Protein AF-A0AAV9IXB5-F1 (afdb_monomer)

Nearest PDB structures (foldseek):
  4wnd-assembly1_A  TM=3.188E-01  e=9.636E-02  Homo sapiens
  6hc2-assembly4_S  TM=3.097E-01  e=1.139E-01  Homo sapiens
  7t7t-assembly2_B  TM=2.785E-01  e=1.405E-01  Citrus unshiu
  4wne-assembly1_A  TM=3.705E-01  e=4.931E-01  Homo sapiens

Secondary structure (DSSP, 8-state):
-PPPPGGGGHHHHHT---HHHHHHHHHHHHHHHHHHHHHHHHTT---TT--HHHHHHHHHHH-TTS-HHHHHHHHHHHHHHHHHHS------SS-------S-TT-----SS-HHHHHHHHHHHHHHHTSTTGGGGHHHHHHHHHHHHHHHHHTT-HHHHHHHHHHHHHHHTTTTTTHHHHHHHHHTTS--PPP---------------GGGS--HHHHHHTT-HHHHHHHHHHHHHHHHHHS-TTTS-TTHHHHHHHHHHHHHHHHHHHHHHHHHHHHHHHHHTTSS---HHHHHHHHHHHHHHHHH-HHHHHHHHHHHHHHHHHHHTT-HHHHHHHHHHHHHHHHHHHHHHHHHHHHHHHHHHHHHHHHHHHHHTTS-TTTTTS--PPPPTHHHHHHHHHHHHHHHH--HHHHHHHHHHHHHHHHHSPSSHHHHHHHHHHHH-HHHHHHHHHHHHS-GGGTHHHHHHHHHHTTPPP-PPPTT----GGG--HHHHIIIIIS-GGGTTHHHHHHHHHHHHHHHHHH-SEEEHHHHHHHH--------SS-----S--------HHHHHHHHHHTT-S-PPP--S--SSTTS---S------SEEETTTTEEEPPPPPTTTHHHHHHHHHTTS-------------TTHHHHHHHHGGG----GGG-THHHHHHHHHHHHHHHHHH-HHHHHHHHHHHTS--

Solvent-accessible surface area (backbone atoms only — not comparable to full-atom values): 41555 Å² total; per-residue (Å²): 132,84,77,82,61,74,72,80,49,47,69,67,49,57,66,44,83,51,57,64,64,31,32,52,52,51,52,50,53,47,51,54,48,48,56,48,49,30,55,30,44,75,67,72,68,56,63,60,88,72,44,73,63,30,55,54,54,42,46,42,64,68,36,88,72,43,56,66,74,32,28,64,58,41,47,48,52,52,52,48,57,56,46,64,39,39,68,69,75,73,79,55,94,72,70,71,80,73,75,87,82,79,75,93,78,73,78,76,86,51,52,42,55,70,69,46,54,42,41,31,50,51,53,35,49,68,65,43,64,48,99,52,31,83,74,44,46,72,49,51,37,55,50,32,51,50,46,20,49,57,31,42,76,70,70,39,15,60,62,16,21,56,43,39,48,60,37,60,68,54,44,77,77,46,80,86,50,54,75,62,51,57,60,56,60,69,72,69,74,72,89,74,82,90,76,87,88,83,84,89,81,84,85,82,83,82,80,76,61,73,80,74,77,56,69,61,68,69,58,53,62,73,63,38,64,39,58,50,23,44,47,34,18,46,25,30,54,48,30,48,73,70,46,60,69,88,74,54,70,98,46,45,66,57,52,21,49,48,29,42,51,54,18,52,50,47,53,53,50,53,53,51,50,52,54,46,51,53,50,50,45,63,65,56,66,80,65,84,81,94,56,75,65,59,58,53,46,51,51,48,50,52,47,47,59,65,67,58,53,48,66,60,54,48,52,32,51,48,36,40,48,52,13,50,45,26,44,76,70,67,38,12,59,58,11,17,52,25,23,48,50,28,46,52,50,52,51,53,51,44,51,52,47,54,54,48,50,52,54,48,49,52,52,48,53,52,51,51,50,50,50,50,53,56,48,60,75,69,56,57,88,84,63,75,81,74,75,90,72,77,84,65,73,63,60,59,54,50,55,52,50,50,53,54,50,53,61,65,70,50,53,68,68,57,52,52,50,35,50,50,51,19,51,52,23,43,61,42,15,67,53,30,69,69,39,53,50,53,50,51,54,52,73,67,30,64,69,52,53,49,50,52,54,57,22,68,82,44,66,77,82,55,48,51,63,56,54,50,50,46,45,67,66,68,72,52,86,72,70,59,76,69,93,80,68,86,64,65,88,88,69,62,52,64,64,59,54,43,50,73,73,68,42,54,81,86,56,48,63,67,54,41,55,51,16,50,31,42,41,33,50,55,48,44,40,65,76,35,48,58,47,40,52,75,56,44,38,67,64,34,48,58,69,76,83,72,90,66,85,82,70,89,84,75,96,72,85,85,78,67,75,76,79,46,59,64,59,54,50,51,51,32,43,75,69,55,38,41,76,45,64,77,78,81,73,86,86,87,77,85,85,79,74,96,68,95,75,82,84,76,71,45,47,46,75,42,80,91,75,42,28,40,40,34,47,69,59,59,60,67,66,68,55,61,58,55,53,56,57,59,71,72,52,85,94,82,85,88,89,83,81,91,77,84,89,65,82,72,62,61,62,61,57,59,66,66,64,79,76,62,90,69,66,76,86,50,63,56,60,65,53,52,53,51,50,52,49,52,51,51,54,48,47,47,73,77,40,49,63,65,53,52,59,45,44,74,72,61,79,71,76,131

Sequence (702 aa):
MTPPGPESKFPAIDAIRDPQRRCETYLELFRTHLARTVSECQRGEADARHPPLGRIIVHVCTSDTVPLVVSRRAVPVFVYELLRLCPARPLRLFQRGTPEGGVAGATTDCAIPEEHLRAVAEYVLEVVQGPRALSFNEALAVLRSRIAQIYAARGHYVEAAAILESVGAEAGTVAGTAAAELMANEGLTERTPSSPAAASAPPVSGAGSWAQLVDVSSFAACMDPFLIHVRIASLYLDAWEEECWERQPRGSGETAAEWLRRAQYHATKARTCETMESSAWSAASTESAETPETDAWLQRLEEVLRKSGGDAAMACGATVAHARVADYRGDFLRAGRGYLTALFGIENAHQRWVHWTQAQEERHVESVESRMRAMRGRLSPAEASSTSASPPRHEEEATAWERRAADAAYHPWLMRHLLRRAANAIALAPAGAQRSHLLHVLIGSDALRRYAADASDQSVDARFPLDVFMALCRHRRMRLPSASSTGSSADRPQLRYFVDEFLFPHQRGEWLHRALLEHNIAALSLVYNNIGFAELQRHAAVHRHHEASDAVGASASVQGAEESAERVAACMIAEGRLPAATPGRSGAEAASAASDDTEDTGPYIDQADERIYFRPSRPHQVFVAAADDALAGHPGGLLDGTTGDTAAEREVASSALDRQPRSLASWQIDAVCQATHRIAQRIARLCPHLIADDAGRSGGHI

Radius of gyration: 36.28 Å; Cα contacts (8 Å, |Δi|>4): 520; chains: 1; bounding box: 95×74×111 Å

Foldseek 3Di:
DPPDALVVCVVVLLPDPDLVVSLVVLLVSLVVLLLVQLVCVVVVNHDLQDRSNLVSLLCCLPPPSHDLVSNLVNLLVSLVVLCVLVPAPPPPLDDDDPPPPDPPDDPPPRSHDLSSLLSSLVSNCVSNVPPRCLSCLLSNLSSLQSNLSSCVVVLNLLVSLVSLVVSLVSLVVVVVPDVVVVVVVVVPPDPDDDDDDDDDDDDDPDPDPPVVVDPVVVSVVSNQLLVSLLSSLSSLLSNCLPPPVVPDDPCSLVSSVVSLVVSVVSVVVVVVVVVVCVVVVVVVVPDDDDDVVVVVVVVVVCVCVLVVCCVLVSVLSSLQSVLSSCVLVLVLLSNLVSLVVSLVSLVVSLVVVVVVVVVVVVVVVVVVVVVVVVVVVVDDPVPVPPDPDDDDPVVVVVVVVVVVVNCVSDDLVSSLVSLLSSLLSLLLHFFFDSSLVSLCVSVPDVNNVVQCVVVVPDDPVSNLLVVLSVVLVVLDQDEDDDPPPPDDPPPPPSVVCCQPPRDRSSCDDPSNLLSQLSSQVLSVLQVDQKDALVRSCVRSDHPPPPPPPPPPDDPDDPPVPPCRSVNSVVVCVVVCRQPAPPPPDDDDPPPPDPDDPPPRGAWDQDPVRNMTGHHHNLQQPPVLVVLVVVVPDDDDDDDDDDDDDDPPVVVVVVVVVPPDPPPPSSPNVVVVVVSVVVVVVVCCVPPVPVVVVVCVVVVHDD

Mean predicted aligned error: 13.79 Å

Organism: Cyanidium caldarium (NCBI:txid2771)

InterPro domains:
  IPR036388 Winged helix-like DNA-binding domain superfamily [G3DSA:1.10.10.10] (511-583)

Structure (mmCIF, N/CA/C/O backbone):
data_AF-A0AAV9IXB5-F1
#
_entry.id   AF-A0AAV9IXB5-F1
#
loop_
_atom_site.group_PDB
_atom_site.id
_atom_site.type_symbol
_atom_site.label_atom_id
_atom_site.label_alt_id
_atom_site.label_comp_id
_atom_site.label_asym_id
_atom_site.label_entity_id
_atom_site.label_seq_id
_atom_site.pdbx_PDB_ins_code
_atom_site.Cartn_x
_atom_site.Cartn_y
_atom_site.Cartn_z
_atom_site.occupancy
_atom_site.B_iso_or_equiv
_atom_site.auth_seq_id
_atom_site.auth_comp_id
_atom_site.auth_asym_id
_atom_site.auth_atom_id
_atom_site.pdbx_PDB_model_num
ATOM 1 N N . MET A 1 1 ? -23.866 -27.260 40.069 1.00 47.72 1 MET A N 1
ATOM 2 C CA . MET A 1 1 ? -24.859 -26.176 39.912 1.00 47.72 1 MET A CA 1
ATOM 3 C C . MET A 1 1 ? -24.200 -25.074 39.109 1.00 47.72 1 MET A C 1
ATOM 5 O O . MET A 1 1 ? -23.192 -24.548 39.561 1.00 47.72 1 MET A O 1
ATOM 9 N N . THR A 1 2 ? -24.688 -24.792 37.903 1.00 57.22 2 THR A N 1
ATOM 10 C CA . THR A 1 2 ? -24.217 -23.650 37.114 1.00 57.22 2 THR A CA 1
ATOM 11 C C . THR A 1 2 ? -24.582 -22.364 37.861 1.00 57.22 2 THR A C 1
ATOM 13 O O . THR A 1 2 ? -25.734 -22.220 38.275 1.00 57.22 2 THR A O 1
ATOM 16 N N . PRO A 1 3 ? -23.629 -21.452 38.112 1.00 66.50 3 PRO A N 1
ATOM 17 C CA . PRO A 1 3 ? -23.942 -20.167 38.729 1.00 66.50 3 PRO A CA 1
ATOM 18 C C . PRO A 1 3 ? -24.978 -19.416 37.875 1.00 66.50 3 PRO A C 1
ATOM 20 O O . PRO A 1 3 ? -24.932 -19.530 36.646 1.00 66.50 3 PRO A O 1
ATOM 23 N N . PRO A 1 4 ? -25.905 -18.663 38.497 1.00 76.31 4 PRO A N 1
ATOM 24 C CA . PRO A 1 4 ? -26.907 -17.905 37.759 1.00 76.31 4 PRO A CA 1
ATOM 25 C C . PRO A 1 4 ? -26.227 -16.945 36.774 1.00 76.31 4 PRO A C 1
ATOM 27 O O . PRO A 1 4 ? -25.181 -16.364 37.081 1.00 76.31 4 PRO A O 1
ATOM 30 N N . GLY A 1 5 ? -26.804 -16.816 35.577 1.00 79.81 5 GLY A N 1
ATOM 31 C CA . GLY A 1 5 ? -26.297 -15.912 34.545 1.00 79.81 5 GLY A CA 1
ATOM 32 C C . GLY A 1 5 ? -26.371 -14.435 34.967 1.00 79.81 5 GLY A C 1
ATOM 33 O O . GLY A 1 5 ? -27.093 -14.105 35.912 1.00 79.81 5 GLY A O 1
ATOM 34 N N . PRO A 1 6 ? -25.671 -13.525 34.260 1.00 81.00 6 PRO A N 1
ATOM 35 C CA . PRO A 1 6 ? -25.679 -12.085 34.561 1.00 81.00 6 PRO A CA 1
ATOM 36 C C . PRO A 1 6 ? -27.089 -11.489 34.629 1.00 81.00 6 PRO A C 1
ATOM 38 O O . PRO A 1 6 ? -27.348 -10.580 35.416 1.00 81.00 6 PRO A O 1
ATOM 41 N N . GLU A 1 7 ? -28.004 -12.048 33.839 1.00 86.69 7 GLU A N 1
ATOM 42 C CA . GLU A 1 7 ? -29.394 -11.618 33.696 1.00 86.69 7 GLU A CA 1
ATOM 43 C C . GLU A 1 7 ? -30.161 -11.583 35.018 1.00 86.69 7 GLU A C 1
ATOM 45 O O . GLU A 1 7 ? -30.998 -10.706 35.221 1.00 86.69 7 GLU A O 1
ATOM 50 N N . SER A 1 8 ? -29.834 -12.464 35.970 1.00 89.75 8 SER A N 1
ATOM 51 C CA . SER A 1 8 ? -30.522 -12.481 37.265 1.00 89.75 8 SER A CA 1
ATOM 52 C C . SER A 1 8 ? -30.245 -11.230 38.105 1.00 89.75 8 SER A C 1
ATOM 54 O O . SER A 1 8 ? -30.955 -10.977 39.077 1.00 89.75 8 SER A O 1
ATOM 56 N N . LYS A 1 9 ? -29.192 -10.466 37.778 1.00 88.38 9 LYS A N 1
ATOM 57 C CA . LYS A 1 9 ? -28.795 -9.250 38.501 1.00 88.38 9 LYS A CA 1
ATOM 58 C C . LYS A 1 9 ? -29.319 -7.968 37.855 1.00 88.38 9 LYS A C 1
ATOM 60 O O . LYS A 1 9 ? -29.391 -6.957 38.549 1.00 88.38 9 LYS A O 1
ATOM 65 N N . PHE A 1 10 ? -29.715 -7.994 36.580 1.00 91.56 10 PHE A N 1
ATOM 66 C CA . PHE A 1 10 ? -30.151 -6.792 35.857 1.00 91.56 10 PHE A CA 1
ATOM 67 C C . PHE A 1 10 ? -31.306 -6.042 36.540 1.00 91.56 10 PHE A C 1
ATOM 69 O O . PHE A 1 10 ? -31.153 -4.840 36.756 1.00 91.56 10 PHE A O 1
ATOM 76 N N . PRO A 1 11 ? -32.388 -6.699 37.017 1.00 90.62 11 PRO A N 1
ATOM 77 C CA . PRO A 1 11 ? -33.494 -5.982 37.659 1.00 90.62 11 PRO A CA 1
ATOM 78 C C . PRO A 1 11 ? -33.075 -5.228 38.928 1.00 90.62 11 PRO A C 1
ATOM 80 O O . PRO A 1 11 ? -33.581 -4.144 39.211 1.00 90.62 11 PRO A O 1
ATOM 83 N N . ALA A 1 12 ? -32.128 -5.784 39.692 1.00 92.06 12 ALA A N 1
ATOM 84 C CA . ALA A 1 12 ? -31.622 -5.154 40.908 1.00 92.06 12 ALA A CA 1
ATOM 85 C C . ALA A 1 12 ? -30.764 -3.918 40.596 1.00 92.06 12 ALA A C 1
ATOM 87 O O . ALA A 1 12 ? -30.844 -2.918 41.306 1.00 92.06 12 ALA A O 1
ATOM 88 N N . ILE A 1 13 ? -29.972 -3.973 39.522 1.00 90.44 13 ILE A N 1
ATOM 89 C CA . ILE A 1 13 ? -29.149 -2.844 39.073 1.00 90.44 13 ILE A CA 1
ATOM 90 C C . ILE A 1 13 ? -30.040 -1.744 38.482 1.00 90.44 13 ILE A C 1
ATOM 92 O O . ILE A 1 13 ? -29.868 -0.568 38.800 1.00 90.44 13 ILE A O 1
ATOM 96 N N . ASP A 1 14 ? -31.053 -2.115 37.700 1.00 91.88 14 ASP A N 1
ATOM 97 C CA . ASP A 1 14 ? -32.000 -1.176 37.089 1.00 91.88 14 ASP A CA 1
ATOM 98 C C . ASP A 1 14 ? -32.852 -0.411 38.112 1.00 91.88 14 ASP A C 1
ATOM 100 O O . ASP A 1 14 ? -33.304 0.705 37.839 1.00 91.88 14 ASP A O 1
ATOM 104 N N . ALA A 1 15 ? -33.015 -0.954 39.321 1.00 93.06 15 ALA A N 1
ATOM 105 C CA . ALA A 1 15 ? -33.689 -0.280 40.427 1.00 93.06 15 ALA A CA 1
ATOM 106 C C . ALA A 1 15 ? -32.858 0.858 41.068 1.00 93.06 15 ALA A C 1
ATOM 108 O O . ALA A 1 15 ? -33.413 1.685 41.800 1.00 93.06 15 ALA A O 1
ATOM 109 N N . ILE A 1 16 ? -31.545 0.949 40.806 1.00 93.19 16 ILE A N 1
ATOM 110 C CA . ILE A 1 16 ? -30.661 1.973 41.395 1.00 93.19 16 ILE A CA 1
ATOM 111 C C . ILE A 1 16 ? -30.985 3.345 40.799 1.00 93.19 16 ILE A C 1
ATOM 113 O O . ILE A 1 16 ? -30.683 3.598 39.639 1.00 93.19 16 ILE A O 1
ATOM 117 N N . ARG A 1 17 ? -31.577 4.264 41.570 1.00 92.19 17 ARG A N 1
ATOM 118 C CA . ARG A 1 17 ? -32.007 5.583 41.055 1.00 92.19 17 ARG A CA 1
ATOM 119 C C . ARG A 1 17 ? -30.866 6.485 40.578 1.00 92.19 17 ARG A C 1
ATOM 121 O O . ARG A 1 17 ? -31.060 7.225 39.623 1.00 92.19 17 ARG A O 1
ATOM 128 N N . ASP A 1 18 ? -29.713 6.430 41.237 1.00 93.56 18 ASP A N 1
ATOM 129 C CA . ASP A 1 18 ? -28.551 7.243 40.875 1.00 93.56 18 ASP A CA 1
ATOM 130 C C . ASP A 1 18 ? -27.857 6.676 39.616 1.00 93.56 18 ASP A C 1
ATOM 132 O O . ASP A 1 18 ? -27.357 5.545 39.663 1.00 93.56 18 ASP A O 1
ATOM 136 N N . PRO A 1 19 ? -27.812 7.420 38.492 1.00 90.00 19 PRO A N 1
ATOM 137 C CA . PRO A 1 19 ? -27.209 6.948 37.250 1.00 90.00 19 PRO A CA 1
ATOM 138 C C . PRO A 1 19 ? -25.710 6.659 37.384 1.00 90.00 19 PRO A C 1
ATOM 140 O O . PRO A 1 19 ? -25.221 5.739 36.728 1.00 90.00 19 PRO A O 1
ATOM 143 N N . GLN A 1 20 ? -24.978 7.386 38.236 1.00 91.12 20 GLN A N 1
ATOM 144 C CA . GLN A 1 20 ? -23.545 7.156 38.404 1.00 91.12 20 GLN A CA 1
ATOM 145 C C . GLN A 1 20 ? -23.292 5.834 39.126 1.00 91.12 20 GLN A C 1
ATOM 147 O O . GLN A 1 20 ? -22.614 4.960 38.584 1.00 91.12 20 GLN A O 1
ATOM 152 N N . ARG A 1 21 ? -23.928 5.632 40.284 1.00 92.56 21 ARG A N 1
ATOM 153 C CA . ARG A 1 21 ? -23.857 4.357 41.006 1.00 92.56 21 ARG A CA 1
ATOM 154 C C . ARG A 1 21 ? -24.364 3.185 40.164 1.00 92.56 21 ARG A C 1
ATOM 156 O O . ARG A 1 21 ? -23.804 2.091 40.230 1.00 92.56 21 ARG A O 1
ATOM 163 N N . ARG A 1 22 ? -25.399 3.397 39.343 1.00 91.62 22 ARG A N 1
ATOM 164 C CA . ARG A 1 22 ? -25.891 2.385 38.396 1.00 91.62 22 ARG A CA 1
ATOM 165 C C . ARG A 1 22 ? -24.819 2.024 37.362 1.00 91.62 22 ARG A C 1
ATOM 167 O O . ARG A 1 22 ? -24.574 0.841 37.141 1.00 91.62 22 ARG A O 1
ATOM 174 N N . CYS A 1 23 ? -24.158 3.021 36.771 1.00 91.62 23 CYS A N 1
ATOM 175 C CA . CYS A 1 23 ? -23.044 2.826 35.840 1.00 91.62 23 CYS A CA 1
ATOM 176 C C . CYS A 1 23 ? -21.893 2.047 36.490 1.00 91.62 23 CYS A C 1
ATOM 178 O O . CYS A 1 23 ? -21.431 1.060 35.927 1.00 91.62 23 CYS A O 1
ATOM 180 N N . GLU A 1 24 ? -21.462 2.443 37.687 1.00 91.88 24 GLU A N 1
ATOM 181 C CA . GLU A 1 24 ? -20.390 1.771 38.434 1.00 91.88 24 GLU A CA 1
ATOM 182 C C . GLU A 1 24 ? -20.734 0.307 38.736 1.00 91.88 24 GLU A C 1
ATOM 184 O O . GLU A 1 24 ? -19.899 -0.575 38.546 1.00 91.88 24 GLU A O 1
ATOM 189 N N . THR A 1 25 ? -21.990 0.026 39.097 1.00 92.81 25 THR A N 1
ATOM 190 C CA . THR A 1 25 ? -22.458 -1.346 39.357 1.00 92.81 25 THR A CA 1
ATOM 191 C C . THR A 1 25 ? -22.446 -2.202 38.083 1.00 92.81 25 THR A C 1
ATOM 193 O O . THR A 1 25 ? -22.061 -3.372 38.121 1.00 92.81 25 THR A O 1
ATOM 196 N N . TYR A 1 26 ? -22.817 -1.629 36.931 1.00 93.00 26 TYR A N 1
ATOM 197 C CA . TYR A 1 26 ? -22.693 -2.302 35.633 1.00 93.00 26 TYR A CA 1
ATOM 198 C C . TYR A 1 26 ? -21.229 -2.572 35.254 1.00 93.00 26 TYR A C 1
ATOM 200 O O . TYR A 1 26 ? -20.915 -3.665 34.780 1.00 93.00 26 TYR A O 1
ATOM 208 N N . LEU A 1 27 ? -20.326 -1.618 35.502 1.00 90.12 27 LEU A N 1
ATOM 209 C CA . LEU A 1 27 ? -18.883 -1.779 35.285 1.00 90.12 27 LEU A CA 1
ATOM 210 C C . LEU A 1 27 ? -18.285 -2.877 36.172 1.00 90.12 27 LEU A C 1
ATOM 212 O O . LEU A 1 27 ? -17.491 -3.689 35.699 1.00 90.12 27 LEU A O 1
ATOM 216 N N . GLU A 1 28 ? -18.679 -2.944 37.441 1.00 92.19 28 GLU A N 1
ATOM 217 C CA . GLU A 1 28 ? -18.236 -3.987 38.368 1.00 92.19 28 GLU A CA 1
ATOM 218 C C . GLU A 1 28 ? -18.755 -5.372 37.957 1.00 92.19 28 GLU A C 1
ATOM 220 O O . GLU A 1 28 ? -17.990 -6.344 37.926 1.00 92.19 28 GLU A O 1
ATOM 225 N N . LEU A 1 29 ? -20.032 -5.465 37.562 1.00 92.25 29 LEU A N 1
ATOM 226 C CA . LEU A 1 29 ? -20.611 -6.702 37.036 1.00 92.25 29 LEU A CA 1
ATOM 227 C C . LEU A 1 29 ? -19.853 -7.176 35.790 1.00 92.25 29 LEU A C 1
ATOM 229 O O . LEU A 1 29 ? -19.500 -8.356 35.692 1.00 92.25 29 LEU A O 1
ATOM 233 N N . PHE A 1 30 ? -19.564 -6.252 34.871 1.00 90.81 30 PHE A N 1
ATOM 234 C CA . PHE A 1 30 ? -18.801 -6.526 33.662 1.00 90.81 30 PHE A CA 1
ATOM 235 C C . PHE A 1 30 ? -17.393 -7.030 33.979 1.00 90.81 30 PHE A C 1
ATOM 237 O O . PHE A 1 30 ? -17.031 -8.113 33.532 1.00 90.81 30 PHE A O 1
ATOM 244 N N . ARG A 1 31 ? -16.627 -6.319 34.817 1.00 90.94 31 ARG A N 1
ATOM 245 C CA . ARG A 1 31 ? -15.271 -6.725 35.233 1.00 90.94 31 ARG A CA 1
ATOM 246 C C . ARG A 1 31 ? -15.250 -8.095 35.907 1.00 90.94 31 ARG A C 1
ATOM 248 O O . ARG A 1 31 ? -14.364 -8.900 35.634 1.00 90.94 31 ARG A O 1
ATOM 255 N N . THR A 1 32 ? -16.253 -8.391 36.731 1.00 91.38 32 THR A N 1
ATOM 256 C CA . THR A 1 32 ? -16.391 -9.700 37.384 1.00 91.38 32 THR A CA 1
ATOM 257 C C . THR A 1 32 ? -16.580 -10.816 36.355 1.00 91.38 32 THR A C 1
ATOM 259 O O . THR A 1 32 ? -15.946 -11.867 36.442 1.00 91.38 32 THR A O 1
ATOM 262 N N . HIS A 1 33 ? -17.448 -10.608 35.361 1.00 89.38 33 HIS A N 1
ATOM 263 C CA . HIS A 1 33 ? -17.656 -11.584 34.286 1.00 89.38 33 HIS A CA 1
ATOM 264 C C . HIS A 1 33 ? -16.484 -11.651 33.310 1.00 89.38 33 HIS A C 1
ATOM 266 O O . HIS A 1 33 ? -16.206 -12.721 32.775 1.00 89.38 33 HIS A O 1
ATOM 272 N N . LEU A 1 34 ? -15.756 -10.554 33.134 1.00 87.19 34 LEU A N 1
ATOM 273 C CA . LEU A 1 34 ? -14.559 -10.490 32.310 1.00 87.19 34 LEU A CA 1
ATOM 274 C C . LEU A 1 34 ? -13.440 -11.332 32.918 1.00 87.19 34 LEU A C 1
ATOM 276 O O . LEU A 1 34 ? -12.927 -12.224 32.250 1.00 87.19 34 LEU A O 1
ATOM 280 N N . ALA A 1 35 ? -13.148 -11.140 34.206 1.00 88.44 35 ALA A N 1
ATOM 281 C CA . ALA A 1 35 ? -12.173 -11.944 34.942 1.00 88.44 35 ALA A CA 1
ATOM 282 C C . ALA A 1 35 ? -12.531 -13.439 34.930 1.00 88.44 35 ALA A C 1
ATOM 284 O O . ALA A 1 35 ? -11.666 -14.297 34.748 1.00 88.44 35 ALA A O 1
ATOM 285 N N . ARG A 1 36 ? -13.823 -13.758 35.063 1.00 89.44 36 ARG A N 1
ATOM 286 C CA . ARG A 1 36 ? -14.305 -15.136 34.958 1.00 89.44 36 ARG A CA 1
ATOM 287 C C . ARG A 1 36 ? -14.107 -15.716 33.556 1.00 89.44 36 ARG A C 1
ATOM 289 O O . ARG A 1 36 ? -13.613 -16.831 33.448 1.00 89.44 36 ARG A O 1
ATOM 296 N N . THR A 1 37 ? -14.454 -14.964 32.513 1.00 86.12 37 THR A N 1
ATOM 297 C CA . THR A 1 37 ? -14.293 -15.401 31.116 1.00 86.12 37 THR A CA 1
ATOM 298 C C . THR A 1 37 ? -12.820 -15.639 30.796 1.00 86.12 37 THR A C 1
ATOM 300 O O . THR A 1 37 ? -12.485 -16.660 30.214 1.00 86.12 37 THR A O 1
ATOM 303 N N . VAL A 1 38 ? -11.921 -14.759 31.251 1.00 87.38 38 VAL A N 1
ATOM 304 C CA . VAL A 1 38 ? -10.465 -14.960 31.157 1.00 87.38 38 VAL A CA 1
ATOM 305 C C . VAL A 1 38 ? -10.050 -16.279 31.816 1.00 87.38 38 VAL A C 1
ATOM 307 O O . VAL A 1 38 ? -9.349 -17.078 31.204 1.00 87.38 38 VAL A O 1
ATOM 310 N N . SER A 1 39 ? -10.526 -16.550 33.034 1.00 88.75 39 SER A N 1
ATOM 311 C CA . SER A 1 39 ? -10.218 -17.797 33.746 1.00 88.75 39 SER A CA 1
ATOM 312 C C . SER A 1 39 ? -10.792 -19.048 33.061 1.00 88.75 39 SER A C 1
ATOM 314 O O . SER A 1 39 ? -10.166 -20.106 33.090 1.00 88.75 39 SER A O 1
ATOM 316 N N . GLU A 1 40 ? -11.974 -18.962 32.449 1.00 87.69 40 GLU A N 1
ATOM 317 C CA . GLU A 1 40 ? -12.578 -20.054 31.668 1.00 87.69 40 GLU A CA 1
ATOM 318 C C . GLU A 1 40 ? -11.814 -20.293 30.355 1.00 87.69 40 GLU A C 1
ATOM 320 O O . GLU A 1 40 ? -11.525 -21.442 30.019 1.00 87.69 40 GLU A O 1
ATOM 325 N N . CYS A 1 41 ? -11.398 -19.229 29.661 1.00 85.19 41 CYS A N 1
ATOM 326 C CA . CYS A 1 41 ? -10.555 -19.303 28.466 1.00 85.19 41 CYS A CA 1
ATOM 327 C C . CYS A 1 41 ? -9.192 -19.937 28.767 1.00 85.19 41 CYS A C 1
ATOM 329 O O . CYS A 1 41 ? -8.757 -20.821 28.036 1.00 85.19 41 CYS A O 1
ATOM 331 N N . GLN A 1 42 ? -8.545 -19.542 29.869 1.00 86.06 42 GLN A N 1
ATOM 332 C CA . GLN A 1 42 ? -7.275 -20.127 30.322 1.00 86.06 42 GLN A CA 1
ATOM 333 C C . GLN A 1 42 ? -7.392 -21.622 30.650 1.00 86.06 42 GLN A C 1
ATOM 335 O O . GLN A 1 42 ? -6.410 -22.352 30.545 1.00 86.06 42 GLN A O 1
ATOM 340 N N . ARG A 1 43 ? -8.589 -22.089 31.026 1.00 89.12 43 ARG A N 1
ATOM 341 C CA . ARG A 1 43 ? -8.881 -23.510 31.268 1.00 89.12 43 ARG A CA 1
ATOM 342 C C . ARG A 1 43 ? -9.356 -24.264 30.020 1.00 89.12 43 ARG A C 1
ATOM 344 O O . ARG A 1 43 ? -9.533 -25.475 30.094 1.00 89.12 43 ARG A O 1
ATOM 351 N N . GLY A 1 44 ? -9.567 -23.581 28.891 1.00 87.75 44 GLY A N 1
ATOM 352 C CA . GLY A 1 44 ? -10.144 -24.175 27.679 1.00 87.75 44 GLY A CA 1
ATOM 353 C C . GLY A 1 44 ? -11.620 -24.572 27.822 1.00 87.75 44 GLY A C 1
ATOM 354 O O . GLY A 1 44 ? -12.117 -25.375 27.041 1.00 87.75 44 GLY A O 1
ATOM 355 N N . GLU A 1 45 ? -12.320 -24.033 28.824 1.00 87.50 45 GLU A N 1
ATOM 356 C CA . GLU A 1 45 ? -13.722 -24.354 29.134 1.00 87.50 45 GLU A CA 1
ATOM 357 C C . GLU A 1 45 ? -14.715 -23.334 28.557 1.00 87.50 45 GLU A C 1
ATOM 359 O O . GLU A 1 45 ? -15.928 -23.515 28.674 1.00 87.50 45 GLU A O 1
ATOM 364 N N . ALA A 1 46 ? -14.223 -22.236 27.981 1.00 81.44 46 ALA A N 1
ATOM 365 C CA . ALA A 1 46 ? -15.075 -21.161 27.497 1.00 81.44 46 ALA A CA 1
ATOM 366 C C . ALA A 1 46 ? -15.871 -21.592 26.250 1.00 81.44 46 ALA A C 1
ATOM 368 O O . ALA A 1 46 ? -15.306 -22.018 25.240 1.00 81.44 46 ALA A O 1
ATOM 369 N N . ASP A 1 47 ? -17.200 -21.479 26.332 1.00 78.94 47 ASP A N 1
ATOM 370 C CA . ASP A 1 47 ? -18.096 -21.692 25.197 1.00 78.94 47 ASP A CA 1
ATOM 371 C C . ASP A 1 47 ? -18.088 -20.452 24.295 1.00 78.94 47 ASP A C 1
ATOM 373 O O . ASP A 1 47 ? -18.565 -19.375 24.670 1.00 78.94 47 ASP A O 1
ATOM 377 N N . ALA A 1 48 ? -17.570 -20.623 23.081 1.00 68.62 48 ALA A N 1
ATOM 378 C CA . ALA A 1 48 ? -17.465 -19.559 22.093 1.00 68.62 48 ALA A CA 1
ATOM 379 C C . ALA A 1 48 ? -18.830 -19.058 21.589 1.00 68.62 48 ALA A C 1
ATOM 381 O O . ALA A 1 48 ? -18.891 -17.986 20.990 1.00 68.62 48 ALA A O 1
ATOM 382 N N . ARG A 1 49 ? -19.926 -19.808 21.793 1.00 66.81 49 ARG A N 1
ATOM 383 C CA . ARG A 1 49 ? -21.198 -19.519 21.115 1.00 66.81 49 ARG A CA 1
ATOM 384 C C . ARG A 1 49 ? -21.914 -18.289 21.661 1.00 66.81 49 ARG A C 1
ATOM 386 O O . ARG A 1 49 ? -22.463 -17.549 20.859 1.00 66.81 49 ARG A O 1
ATOM 393 N N . HIS A 1 50 ? -21.887 -18.024 22.971 1.00 60.97 50 HIS A N 1
ATOM 394 C CA . HIS A 1 50 ? -22.541 -16.838 23.554 1.00 60.97 50 HIS A CA 1
ATOM 395 C C . HIS A 1 50 ? -21.890 -16.397 24.875 1.00 60.97 50 HIS A C 1
ATOM 397 O O . HIS A 1 50 ? -22.371 -16.753 25.957 1.00 60.97 50 HIS A O 1
ATOM 403 N N . PRO A 1 51 ? -20.821 -15.590 24.821 1.00 74.06 51 PRO A N 1
ATOM 404 C CA . PRO A 1 51 ? -20.112 -15.170 26.018 1.00 74.06 51 PRO A CA 1
ATOM 405 C C . PRO A 1 51 ? -21.020 -14.289 26.902 1.00 74.06 51 PRO A C 1
ATOM 407 O O . PRO A 1 51 ? -21.602 -13.316 26.410 1.00 74.06 51 PRO A O 1
ATOM 410 N N . PRO A 1 52 ? -21.124 -14.565 28.217 1.00 83.56 52 PRO A N 1
ATOM 411 C CA . PRO A 1 52 ? -21.896 -13.768 29.182 1.00 83.56 52 PRO A CA 1
ATOM 412 C C . PRO A 1 52 ? -21.614 -12.258 29.108 1.00 83.56 52 PRO A C 1
ATOM 414 O O . PRO A 1 52 ? -22.487 -11.442 29.401 1.00 83.56 52 PRO A O 1
ATOM 417 N N . LEU A 1 53 ? -20.404 -11.893 28.677 1.00 87.62 53 LEU A N 1
ATOM 418 C CA . LEU A 1 53 ? -19.968 -10.523 28.411 1.00 87.62 53 LEU A CA 1
ATOM 419 C C . LEU A 1 53 ? -20.818 -9.807 27.363 1.00 87.62 53 LEU A C 1
ATOM 421 O O . LEU A 1 53 ? -21.228 -8.669 27.587 1.00 87.62 53 LEU A O 1
ATOM 425 N N . GLY A 1 54 ? -21.127 -10.483 26.254 1.00 86.94 54 GLY A N 1
ATOM 426 C CA . GLY A 1 54 ? -21.959 -9.920 25.195 1.00 86.94 54 GLY A CA 1
ATOM 427 C C . GLY A 1 54 ? -23.352 -9.573 25.712 1.00 86.94 54 GLY A C 1
ATOM 428 O O . GLY A 1 54 ? -23.884 -8.520 25.384 1.00 86.94 54 GLY A O 1
ATOM 429 N N . ARG A 1 55 ? -23.918 -10.403 26.599 1.00 90.38 55 ARG A N 1
ATOM 430 C CA . ARG A 1 55 ? -25.253 -10.171 27.173 1.00 90.38 55 ARG A CA 1
ATOM 431 C C . ARG A 1 55 ? -25.313 -8.946 28.080 1.00 90.38 55 ARG A C 1
ATOM 433 O O . ARG A 1 55 ? -26.317 -8.244 28.057 1.00 90.38 55 ARG A O 1
ATOM 440 N N . ILE A 1 56 ? -24.254 -8.660 28.843 1.00 91.44 56 ILE A N 1
ATOM 441 C CA . ILE A 1 56 ? -24.179 -7.439 29.664 1.00 91.44 56 ILE A CA 1
ATOM 442 C C . ILE A 1 56 ? -24.175 -6.202 28.763 1.00 91.44 56 ILE A C 1
ATOM 444 O O . ILE A 1 56 ? -24.959 -5.283 28.989 1.00 91.44 56 ILE A O 1
ATOM 448 N N . ILE A 1 57 ? -23.327 -6.193 27.730 1.00 90.62 57 ILE A N 1
ATOM 449 C CA . ILE A 1 57 ? -23.234 -5.069 26.789 1.00 90.62 57 ILE A CA 1
ATOM 450 C C . ILE A 1 57 ? -24.571 -4.876 26.072 1.00 90.62 57 ILE A C 1
ATOM 452 O O . ILE A 1 57 ? -25.093 -3.766 26.031 1.00 90.62 57 ILE A O 1
ATOM 456 N N . VAL A 1 58 ? -25.161 -5.962 25.572 1.00 90.62 58 VAL A N 1
ATOM 457 C CA . VAL A 1 58 ? -26.472 -5.944 24.920 1.00 90.62 58 VAL A CA 1
ATOM 458 C C . VAL A 1 58 ? -27.556 -5.408 25.846 1.00 90.62 58 VAL A C 1
ATOM 460 O O . VAL A 1 58 ? -28.315 -4.546 25.412 1.00 90.62 58 VAL A O 1
ATOM 463 N N . HIS A 1 59 ? -27.628 -5.851 27.104 1.00 92.88 59 HIS A N 1
ATOM 464 C CA . HIS A 1 59 ? -28.619 -5.345 28.061 1.00 92.88 59 HIS A CA 1
ATOM 465 C C . HIS A 1 59 ? -28.463 -3.842 28.281 1.00 92.88 59 HIS A C 1
ATOM 467 O O . HIS A 1 59 ? -29.436 -3.099 28.186 1.00 92.88 59 HIS A O 1
ATOM 473 N N . VAL A 1 60 ? -27.229 -3.378 28.495 1.00 91.00 60 VAL A N 1
ATOM 474 C CA . VAL A 1 60 ? -26.941 -1.949 28.667 1.00 91.00 60 VAL A CA 1
ATOM 475 C C . VAL A 1 60 ? -27.324 -1.150 27.418 1.00 91.00 60 VAL A C 1
ATOM 477 O O . VAL A 1 60 ? -27.917 -0.086 27.541 1.00 91.00 60 VAL A O 1
ATOM 480 N N . CYS A 1 61 ? -27.061 -1.662 26.215 1.00 91.19 61 CYS A N 1
ATOM 481 C CA . CYS A 1 61 ? -27.390 -0.958 24.976 1.00 91.19 61 CYS A CA 1
ATOM 482 C C . CYS A 1 61 ? -28.889 -0.972 24.641 1.00 91.19 61 CYS A C 1
ATOM 484 O O . CYS A 1 61 ? -29.432 0.045 24.204 1.00 91.19 61 CYS A O 1
ATOM 486 N N . THR A 1 62 ? -29.558 -2.114 24.801 1.00 92.25 62 THR A N 1
ATOM 487 C CA . THR A 1 62 ? -30.905 -2.359 24.255 1.00 92.25 62 THR A CA 1
ATOM 488 C C . THR A 1 62 ? -32.026 -2.178 25.267 1.00 92.25 62 THR A C 1
ATOM 490 O O . THR A 1 62 ? -33.154 -1.923 24.855 1.00 92.25 62 THR A O 1
ATOM 493 N N . SER A 1 63 ? -31.747 -2.254 26.571 1.00 92.50 63 SER A N 1
ATOM 494 C CA . SER A 1 63 ? -32.804 -2.172 27.573 1.00 92.50 63 SER A CA 1
ATOM 495 C C . SER A 1 63 ? -33.382 -0.762 27.701 1.00 92.50 63 SER A C 1
ATOM 497 O O . SER A 1 63 ? -32.663 0.232 27.859 1.00 92.50 63 SER A O 1
ATOM 499 N N . ASP A 1 64 ? -34.709 -0.676 27.722 1.00 92.19 64 ASP A N 1
ATOM 500 C CA . ASP A 1 64 ? -35.451 0.554 28.011 1.00 92.19 64 ASP A CA 1
ATOM 501 C C . ASP A 1 64 ? -35.363 0.979 29.479 1.00 92.19 64 ASP A C 1
ATOM 503 O O . ASP A 1 64 ? -35.576 2.146 29.804 1.00 92.19 64 ASP A O 1
ATOM 507 N N . THR A 1 65 ? -34.968 0.065 30.366 1.00 92.12 65 THR A N 1
ATOM 508 C CA . THR A 1 65 ? -34.769 0.349 31.794 1.00 92.12 65 THR A CA 1
ATOM 509 C C . THR A 1 65 ? -33.441 1.044 32.091 1.00 92.12 65 THR A C 1
ATOM 511 O O . THR A 1 65 ? -33.301 1.657 33.155 1.00 92.12 65 THR A O 1
ATOM 514 N N . VAL A 1 66 ? -32.468 0.971 31.175 1.00 92.44 66 VAL A N 1
ATOM 515 C CA . VAL A 1 66 ? -31.136 1.564 31.335 1.00 92.44 66 VAL A CA 1
ATOM 516 C C . VAL A 1 66 ? -31.115 2.941 30.659 1.00 92.44 66 VAL A C 1
ATOM 518 O O . VAL A 1 66 ? -31.255 3.029 29.438 1.00 92.44 66 VAL A O 1
ATOM 521 N N . PRO A 1 67 ? -30.925 4.041 31.416 1.00 92.19 67 PRO A N 1
ATOM 522 C CA . PRO A 1 67 ? -30.860 5.377 30.844 1.00 92.19 67 PRO A CA 1
ATOM 523 C C . PRO A 1 67 ? -29.726 5.497 29.827 1.00 92.19 67 PRO A C 1
ATOM 525 O O . PRO A 1 67 ? -28.628 4.966 30.025 1.00 92.19 67 PRO A O 1
ATOM 528 N N . LEU A 1 68 ? -29.950 6.275 28.768 1.00 91.31 68 LEU A N 1
ATOM 529 C CA . LEU A 1 68 ? -28.954 6.443 27.712 1.00 91.31 68 LEU A CA 1
ATOM 530 C C . LEU A 1 68 ? -27.633 7.038 28.232 1.00 91.31 68 LEU A C 1
ATOM 532 O O . LEU A 1 68 ? -26.570 6.646 27.767 1.00 91.31 68 LEU A O 1
ATOM 536 N N . VAL A 1 69 ? -27.687 7.916 29.241 1.00 90.19 69 VAL A N 1
ATOM 537 C CA . VAL A 1 69 ? -26.499 8.500 29.896 1.00 90.19 69 VAL A CA 1
ATOM 538 C C . VAL A 1 69 ? -25.612 7.423 30.530 1.00 90.19 69 VAL A C 1
ATOM 540 O O . VAL A 1 69 ? -24.392 7.473 30.402 1.00 90.19 69 VAL A O 1
ATOM 543 N N . VAL A 1 70 ? -26.220 6.420 31.172 1.00 90.69 70 VAL A N 1
ATOM 544 C CA . VAL A 1 70 ? -25.493 5.283 31.760 1.00 90.69 70 VAL A CA 1
ATOM 545 C C . VAL A 1 70 ? -24.858 4.452 30.653 1.00 90.69 70 VAL A C 1
ATOM 547 O O . VAL A 1 70 ? -23.678 4.122 30.717 1.00 90.69 70 VAL A O 1
ATOM 550 N N . SER A 1 71 ? -25.627 4.178 29.602 1.00 92.56 71 SER A N 1
ATOM 551 C CA . SER A 1 71 ? -25.186 3.363 28.472 1.00 92.56 71 SER A CA 1
ATOM 552 C C . SER A 1 71 ? -24.023 4.010 27.713 1.00 92.56 71 SER A C 1
ATOM 554 O O . SER A 1 71 ? -23.002 3.367 27.488 1.00 92.56 71 SER A O 1
ATOM 556 N N . ARG A 1 72 ? -24.122 5.306 27.386 1.00 88.75 72 ARG A N 1
ATOM 557 C CA . ARG A 1 72 ? -23.062 6.065 26.697 1.00 88.75 72 ARG A CA 1
ATOM 558 C C . ARG A 1 72 ? -21.766 6.137 27.500 1.00 88.75 72 ARG A C 1
ATOM 560 O O . ARG A 1 72 ? -20.701 6.222 26.905 1.00 88.75 72 ARG A O 1
ATOM 567 N N . ARG A 1 73 ? -21.844 6.070 28.832 1.00 88.50 73 ARG A N 1
ATOM 568 C CA . ARG A 1 73 ? -20.667 6.060 29.709 1.00 88.50 73 ARG A CA 1
ATOM 569 C C . ARG A 1 73 ? -20.078 4.661 29.891 1.00 88.50 73 ARG A C 1
ATOM 571 O O . ARG A 1 73 ? -18.862 4.511 29.902 1.00 88.50 73 ARG A O 1
ATOM 578 N N . ALA A 1 74 ? -20.919 3.638 30.029 1.00 90.12 74 ALA A N 1
ATOM 579 C CA . ALA A 1 74 ? -20.473 2.273 30.295 1.00 90.12 74 ALA A CA 1
ATOM 580 C C . ALA A 1 74 ? -19.919 1.569 29.046 1.00 90.12 74 ALA A C 1
ATOM 582 O O . ALA A 1 74 ? -18.901 0.884 29.131 1.00 90.12 74 ALA A O 1
ATOM 583 N N . VAL A 1 75 ? -20.553 1.748 27.881 1.00 91.50 75 VAL A N 1
ATOM 584 C CA . VAL A 1 75 ? -20.217 1.001 26.657 1.00 91.50 75 VAL A CA 1
ATOM 585 C C . VAL A 1 75 ? -18.783 1.262 26.166 1.00 91.50 75 VAL A C 1
ATOM 587 O O . VAL A 1 75 ? -18.088 0.278 25.912 1.00 91.50 75 VAL A O 1
ATOM 590 N N . PRO A 1 76 ? -18.268 2.508 26.092 1.00 89.38 76 PRO A N 1
ATOM 591 C CA . PRO A 1 76 ? -16.870 2.743 25.722 1.00 89.38 76 PRO A CA 1
ATOM 592 C C . PRO A 1 76 ? -15.882 2.055 26.669 1.00 89.38 76 PRO A C 1
ATOM 594 O O . PRO A 1 76 ? -14.888 1.494 26.216 1.00 89.38 76 PRO A O 1
ATOM 597 N N . VAL A 1 77 ? -16.181 2.026 27.974 1.00 90.19 77 VAL A N 1
ATOM 598 C CA . VAL A 1 77 ? -15.347 1.348 28.979 1.00 90.19 77 VAL A CA 1
ATOM 599 C C . VAL A 1 77 ? -15.398 -0.169 28.798 1.00 90.19 77 VAL A C 1
ATOM 601 O O . VAL A 1 77 ? -14.361 -0.821 28.883 1.00 90.19 77 VAL A O 1
ATOM 604 N N . PHE A 1 78 ? -16.567 -0.744 28.496 1.00 91.62 78 PHE A N 1
ATOM 605 C CA . PHE A 1 78 ? -16.678 -2.169 28.171 1.00 91.62 78 PHE A CA 1
ATOM 606 C C . PHE A 1 78 ? -15.843 -2.535 26.949 1.00 91.62 78 PHE A C 1
ATOM 608 O O . PHE A 1 78 ? -15.084 -3.501 26.997 1.00 91.62 78 PHE A O 1
ATOM 615 N N . VAL A 1 79 ? -15.957 -1.752 25.872 1.00 89.62 79 VAL A N 1
ATOM 616 C CA . VAL A 1 79 ? -15.170 -1.955 24.653 1.00 89.62 79 VAL A CA 1
ATOM 617 C C . VAL A 1 79 ? -13.683 -1.832 24.975 1.00 89.62 79 VAL A C 1
ATOM 619 O O . VAL A 1 79 ? -12.924 -2.738 24.651 1.00 89.62 79 VAL A O 1
ATOM 622 N N . TYR A 1 80 ? -13.262 -0.788 25.688 1.00 89.19 80 TYR A N 1
ATOM 623 C CA . TYR A 1 80 ? -11.865 -0.605 26.074 1.00 89.19 80 TYR A CA 1
ATOM 624 C C . TYR A 1 80 ? -11.312 -1.786 26.888 1.00 89.19 80 TYR A C 1
ATOM 626 O O . TYR A 1 80 ? -10.247 -2.306 26.566 1.00 89.19 80 TYR A O 1
ATOM 634 N N . GLU A 1 81 ? -12.038 -2.261 27.903 1.00 89.00 81 GLU A N 1
ATOM 635 C CA . GLU A 1 81 ? -11.603 -3.393 28.733 1.00 89.00 81 GLU A CA 1
ATOM 636 C C . GLU A 1 81 ? -11.572 -4.713 27.936 1.00 89.00 81 GLU A C 1
ATOM 638 O O . GLU A 1 81 ? -10.660 -5.517 28.131 1.00 89.00 81 GLU A O 1
ATOM 643 N N . LEU A 1 82 ? -12.497 -4.927 26.985 1.00 87.12 82 LEU A N 1
ATOM 644 C CA . LEU A 1 82 ? -12.416 -6.059 26.045 1.00 87.12 82 LEU A CA 1
ATOM 645 C C . LEU A 1 82 ? -11.148 -5.987 25.191 1.00 87.12 82 LEU A C 1
ATOM 647 O O . LEU A 1 82 ? -10.437 -6.980 25.044 1.00 87.12 82 LEU A O 1
ATOM 651 N N . LEU A 1 83 ? -10.858 -4.809 24.636 1.00 85.88 83 LEU A N 1
ATOM 652 C CA . LEU A 1 83 ? -9.698 -4.591 23.776 1.00 85.88 83 LEU A CA 1
ATOM 653 C C . LEU A 1 83 ? -8.381 -4.693 24.540 1.00 85.88 83 LEU A C 1
ATOM 655 O O . LEU A 1 83 ? -7.401 -5.206 24.009 1.00 85.88 83 LEU A O 1
ATOM 659 N N . ARG A 1 84 ? -8.354 -4.251 25.796 1.00 87.12 84 ARG A N 1
ATOM 660 C CA . ARG A 1 84 ? -7.169 -4.310 26.653 1.00 87.12 84 ARG A CA 1
ATOM 661 C C . ARG A 1 84 ? -6.711 -5.745 26.913 1.00 87.12 84 ARG A C 1
ATOM 663 O O . ARG A 1 84 ? -5.511 -5.990 27.008 1.00 87.12 84 ARG A O 1
ATOM 670 N N . LEU A 1 85 ? -7.648 -6.684 27.027 1.00 83.56 85 LEU A N 1
ATOM 671 C CA . LEU A 1 85 ? -7.351 -8.097 27.292 1.00 83.56 85 LEU A CA 1
ATOM 672 C C . LEU A 1 85 ? -6.960 -8.893 26.049 1.00 83.56 85 LEU A C 1
ATOM 674 O O . LEU A 1 85 ? -6.378 -9.973 26.175 1.00 83.56 85 LEU A O 1
ATOM 678 N N . CYS A 1 86 ? -7.231 -8.336 24.872 1.00 79.50 86 CYS A N 1
ATOM 679 C CA . CYS A 1 86 ? -6.656 -8.783 23.619 1.00 79.50 86 CYS A CA 1
ATOM 680 C C . CYS A 1 86 ? -5.751 -7.685 23.057 1.00 79.50 86 CYS A C 1
ATOM 682 O O . CYS A 1 86 ? -6.171 -6.998 22.121 1.00 79.50 86 CYS A O 1
ATOM 684 N N . PRO A 1 87 ? -4.518 -7.480 23.561 1.00 72.00 87 PRO A N 1
ATOM 685 C CA . PRO A 1 87 ? -3.584 -6.576 22.900 1.00 72.00 87 PRO A CA 1
ATOM 686 C C . PRO A 1 87 ? -3.540 -6.910 21.408 1.00 72.00 87 PRO A C 1
ATOM 688 O O . PRO A 1 87 ? -3.367 -8.066 21.020 1.00 72.00 87 PRO A O 1
ATOM 691 N N . ALA A 1 88 ? -3.804 -5.909 20.562 1.00 60.44 88 ALA A N 1
ATOM 692 C CA . ALA A 1 88 ? -3.639 -6.100 19.126 1.00 60.44 88 ALA A CA 1
ATOM 693 C C . ALA A 1 88 ? -2.206 -6.541 18.901 1.00 60.44 88 ALA A C 1
ATOM 695 O O . ALA A 1 88 ? -1.288 -5.876 19.386 1.00 60.44 88 ALA A O 1
ATOM 696 N N . ARG A 1 89 ? -1.998 -7.563 18.073 1.00 64.44 89 ARG A N 1
ATOM 697 C CA . ARG A 1 89 ? -0.822 -7.468 17.220 1.00 64.44 89 ARG A CA 1
ATOM 698 C C . ARG A 1 89 ? -1.053 -6.200 16.402 1.00 64.44 89 ARG A C 1
ATOM 700 O O . ARG A 1 89 ? -2.074 -6.144 15.714 1.00 64.44 89 ARG A O 1
ATOM 707 N N . PRO A 1 90 ? -0.222 -5.148 16.551 1.00 55.06 90 PRO A N 1
ATOM 708 C CA . PRO A 1 90 ? -0.407 -3.946 15.762 1.00 55.06 90 PRO A CA 1
ATOM 709 C C . PRO A 1 90 ? -0.503 -4.402 14.316 1.00 55.06 90 PRO A C 1
ATOM 711 O O . PRO A 1 90 ? 0.372 -5.139 13.854 1.00 55.06 90 PRO A O 1
ATOM 714 N N . LEU A 1 91 ? -1.600 -4.039 13.647 1.00 49.44 91 LEU A N 1
ATOM 715 C CA . LEU A 1 91 ? -1.749 -4.258 12.220 1.00 49.44 91 LEU A CA 1
ATOM 716 C C . LEU A 1 91 ? -0.630 -3.483 11.553 1.00 49.44 91 LEU A C 1
ATOM 718 O O . LEU A 1 91 ? -0.740 -2.295 11.254 1.00 49.44 91 LEU A O 1
ATOM 722 N N . ARG A 1 92 ? 0.494 -4.157 11.370 1.00 54.75 92 ARG A N 1
ATOM 723 C CA . ARG A 1 92 ? 1.592 -3.644 10.591 1.00 54.75 92 ARG A CA 1
ATOM 724 C C . ARG A 1 92 ? 1.025 -3.596 9.185 1.00 54.75 92 ARG A C 1
ATOM 726 O O . ARG A 1 92 ? 0.937 -4.634 8.544 1.00 54.75 92 ARG A O 1
ATOM 733 N N . LEU A 1 93 ? 0.629 -2.394 8.745 1.00 49.38 93 LEU A N 1
ATOM 734 C CA . LEU A 1 93 ? 0.066 -2.063 7.423 1.00 49.38 93 LEU A CA 1
ATOM 735 C C . LEU A 1 93 ? 0.852 -2.665 6.249 1.00 49.38 93 LEU A C 1
ATOM 737 O O . LEU A 1 93 ? 0.388 -2.625 5.118 1.00 49.38 93 LEU A O 1
ATOM 741 N N . PHE A 1 94 ? 2.036 -3.208 6.523 1.00 49.69 94 PHE A N 1
ATOM 742 C CA . PHE A 1 94 ? 2.948 -3.725 5.538 1.00 49.69 94 PHE A CA 1
ATOM 743 C C . PHE A 1 94 ? 3.531 -5.111 5.879 1.00 49.69 94 PHE A C 1
ATOM 745 O O . PHE A 1 94 ? 3.949 -5.790 4.952 1.00 49.69 94 PHE A O 1
ATOM 752 N N . GLN A 1 95 ? 3.541 -5.614 7.127 1.00 46.69 95 GLN A N 1
ATOM 753 C CA . GLN A 1 95 ? 4.159 -6.933 7.368 1.00 46.69 95 GLN A CA 1
ATOM 754 C C . GLN A 1 95 ? 3.277 -8.077 6.867 1.00 46.69 95 GLN A C 1
ATOM 756 O O . GLN A 1 95 ? 2.381 -8.546 7.564 1.00 46.69 95 GLN A O 1
ATOM 761 N N . ARG A 1 96 ? 3.606 -8.558 5.668 1.00 45.22 96 ARG A N 1
ATOM 762 C CA . ARG A 1 96 ? 3.181 -9.859 5.159 1.00 45.22 96 ARG A CA 1
ATOM 763 C C . ARG A 1 96 ? 3.739 -10.947 6.075 1.00 45.22 96 ARG A C 1
ATOM 765 O O . ARG A 1 96 ? 4.918 -10.890 6.437 1.00 45.22 96 ARG A O 1
ATOM 772 N N . GLY A 1 97 ? 2.894 -11.904 6.455 1.00 41.50 97 GLY A N 1
ATOM 773 C CA . GLY A 1 97 ? 3.295 -13.058 7.246 1.00 41.50 97 GLY A CA 1
ATOM 774 C C . GLY A 1 97 ? 4.475 -13.751 6.579 1.00 41.50 97 GLY A C 1
ATOM 775 O O . GLY A 1 97 ? 4.356 -14.285 5.479 1.00 41.50 97 GLY A O 1
ATOM 776 N N . THR A 1 98 ? 5.635 -13.735 7.231 1.00 42.62 98 THR A N 1
ATOM 777 C CA . THR A 1 98 ? 6.602 -14.804 7.005 1.00 42.62 98 THR A CA 1
ATOM 778 C C . THR A 1 98 ? 5.848 -16.105 7.273 1.00 42.62 98 THR A C 1
ATOM 780 O O . THR A 1 98 ? 5.244 -16.195 8.349 1.00 42.62 98 THR A O 1
ATOM 783 N N . PRO A 1 99 ? 5.812 -17.065 6.330 1.00 40.81 99 PRO A N 1
ATOM 784 C CA . PRO A 1 99 ? 5.145 -18.338 6.565 1.00 40.81 99 PRO A CA 1
ATOM 785 C C . PRO A 1 99 ? 5.671 -18.916 7.878 1.00 40.81 99 PRO A C 1
ATOM 787 O O . PRO A 1 99 ? 6.856 -18.763 8.179 1.00 40.81 99 PRO A O 1
ATOM 790 N N . GLU A 1 100 ? 4.777 -19.510 8.665 1.00 42.62 100 GLU A N 1
ATOM 791 C CA . GLU A 1 100 ? 4.959 -19.999 10.040 1.00 42.62 100 GLU A CA 1
ATOM 792 C C . GLU A 1 100 ? 5.984 -21.151 10.179 1.00 42.62 100 GLU A C 1
ATOM 794 O O . GLU A 1 100 ? 5.808 -22.097 10.943 1.00 42.62 100 GLU A O 1
ATOM 799 N N . GLY A 1 101 ? 7.097 -21.099 9.450 1.00 41.12 101 GLY A N 1
ATOM 800 C CA . GLY A 1 101 ? 8.234 -21.987 9.592 1.00 41.12 101 GLY A CA 1
ATOM 801 C C . GLY A 1 101 ? 9.081 -21.593 10.798 1.00 41.12 101 GLY A C 1
ATOM 802 O O . GLY A 1 101 ? 10.087 -20.906 10.652 1.00 41.12 101 GLY A O 1
ATOM 803 N N . GLY A 1 102 ? 8.700 -22.051 11.992 1.00 38.16 102 GLY A N 1
ATOM 804 C CA . GLY A 1 102 ? 9.692 -22.384 13.025 1.00 38.16 102 GLY A CA 1
ATOM 805 C C . GLY A 1 102 ? 9.620 -21.684 14.383 1.00 38.16 102 GLY A C 1
ATOM 806 O O . GLY A 1 102 ? 10.381 -22.072 15.263 1.00 38.16 102 GLY A O 1
ATOM 807 N N . VAL A 1 103 ? 8.712 -20.732 14.629 1.00 43.69 103 VAL A N 1
ATOM 808 C CA . VAL A 1 103 ? 8.526 -20.159 15.985 1.00 43.69 103 VAL A CA 1
ATOM 809 C C . VAL A 1 103 ? 7.103 -20.398 16.492 1.00 43.69 103 VAL A C 1
ATOM 811 O O . VAL A 1 103 ? 6.386 -19.480 16.872 1.00 43.69 103 VAL A O 1
ATOM 814 N N . ALA A 1 104 ? 6.689 -21.664 16.531 1.00 43.84 104 ALA A N 1
ATOM 815 C CA . ALA A 1 104 ? 5.406 -22.101 17.092 1.00 43.84 104 ALA A CA 1
ATOM 816 C C . ALA A 1 104 ? 5.325 -22.006 18.640 1.00 43.84 104 ALA A C 1
ATOM 818 O O . ALA A 1 104 ? 4.466 -22.632 19.249 1.00 43.84 104 ALA A O 1
ATOM 819 N N . GLY A 1 105 ? 6.222 -21.263 19.304 1.00 44.41 105 GLY A N 1
ATOM 820 C CA . GLY A 1 105 ? 6.407 -21.329 20.763 1.00 44.41 105 GLY A CA 1
ATOM 821 C C . GLY A 1 105 ? 6.168 -20.043 21.556 1.00 44.41 105 GLY A C 1
ATOM 822 O O . GLY A 1 105 ? 6.247 -20.085 22.777 1.00 44.41 105 GLY A O 1
ATOM 823 N N . ALA A 1 106 ? 5.890 -18.907 20.912 1.00 45.81 106 ALA A N 1
ATOM 824 C CA . ALA A 1 106 ? 5.659 -17.638 21.609 1.00 45.81 106 ALA A CA 1
ATOM 825 C C . ALA A 1 106 ? 4.255 -17.100 21.311 1.00 45.81 106 ALA A C 1
ATOM 827 O O . ALA A 1 106 ? 4.077 -16.035 20.715 1.00 45.81 106 ALA A O 1
ATOM 828 N N . THR A 1 107 ? 3.229 -17.852 21.710 1.00 50.47 107 THR A N 1
ATOM 829 C CA . THR A 1 107 ? 1.910 -17.263 21.937 1.00 50.47 107 THR A CA 1
ATOM 830 C C . THR A 1 107 ? 2.076 -16.267 23.075 1.00 50.47 107 THR A C 1
ATOM 832 O O . THR A 1 107 ? 2.198 -16.647 24.232 1.00 50.47 107 THR A O 1
ATOM 835 N N . THR A 1 108 ? 2.159 -14.979 22.753 1.00 54.09 108 THR A N 1
ATOM 836 C CA . THR A 1 108 ? 1.935 -13.919 23.736 1.00 54.09 108 THR A CA 1
ATOM 837 C C . THR A 1 108 ? 0.628 -14.242 24.452 1.00 54.09 108 THR A C 1
ATOM 839 O O . THR A 1 108 ? -0.400 -14.285 23.774 1.00 54.09 108 THR A O 1
ATOM 842 N N . ASP A 1 109 ? 0.696 -14.523 25.757 1.00 60.81 109 ASP A N 1
ATOM 843 C CA . ASP A 1 109 ? -0.427 -14.910 26.619 1.00 60.81 109 ASP A CA 1
ATOM 844 C C . ASP A 1 109 ? -1.517 -13.831 26.594 1.00 60.81 109 ASP A C 1
ATOM 846 O O . ASP A 1 109 ? -1.586 -12.928 27.429 1.00 60.81 109 ASP A O 1
ATOM 850 N N . CYS A 1 110 ? -2.363 -13.888 25.573 1.00 67.50 110 CYS A N 1
ATOM 851 C CA . CYS A 1 110 ? -3.571 -13.100 25.491 1.00 67.50 110 CYS A CA 1
ATOM 852 C C . CYS A 1 110 ? -4.541 -13.680 26.516 1.00 67.50 110 CYS A C 1
ATOM 854 O O . CYS A 1 110 ? -4.838 -14.873 26.484 1.00 67.50 110 CYS A O 1
ATOM 856 N N . ALA A 1 111 ? -5.052 -12.844 27.416 1.00 82.44 111 ALA A N 1
ATOM 857 C CA . ALA A 1 111 ? -5.978 -13.291 28.452 1.00 82.44 111 ALA A CA 1
ATOM 858 C C . ALA A 1 111 ? -7.290 -13.843 27.854 1.00 82.44 111 ALA A C 1
ATOM 860 O O . ALA A 1 111 ? -7.949 -14.678 28.472 1.00 82.44 111 ALA A O 1
ATOM 861 N N . ILE A 1 112 ? -7.661 -13.391 26.649 1.00 86.19 112 ILE A N 1
ATOM 862 C CA . ILE A 1 112 ? -8.818 -13.876 25.890 1.00 86.19 112 ILE A CA 1
ATOM 863 C C . ILE A 1 112 ? -8.363 -14.260 24.467 1.00 86.19 112 ILE A C 1
ATOM 865 O O . ILE A 1 112 ? -7.680 -13.467 23.816 1.00 86.19 112 ILE A O 1
ATOM 869 N N . PRO A 1 113 ? -8.740 -15.444 23.947 1.00 88.94 113 PRO A N 1
ATOM 870 C CA . PRO A 1 113 ? -8.490 -15.818 22.557 1.00 88.94 113 PRO A CA 1
ATOM 871 C C . PRO A 1 113 ? -9.199 -14.881 21.570 1.00 88.94 113 PRO A C 1
ATOM 873 O O . PRO A 1 113 ? -10.355 -14.507 21.772 1.00 88.94 113 PRO A O 1
ATOM 876 N N . GLU A 1 114 ? -8.557 -14.568 20.442 1.00 89.56 114 GLU A N 1
ATOM 877 C CA . GLU A 1 114 ? -9.134 -13.682 19.416 1.00 89.56 114 GLU A CA 1
ATOM 878 C C . GLU A 1 114 ? -10.472 -14.190 18.851 1.00 89.56 114 GLU A C 1
ATOM 880 O O . GLU A 1 114 ? -11.314 -13.397 18.438 1.00 89.56 114 GLU A O 1
ATOM 885 N N . GLU A 1 115 ? -10.693 -15.509 18.816 1.00 88.88 115 GLU A N 1
ATOM 886 C CA . GLU A 1 115 ? -11.978 -16.096 18.408 1.00 88.88 115 GLU A CA 1
ATOM 887 C C . GLU A 1 115 ? -13.117 -15.747 19.363 1.00 88.88 115 GLU A C 1
ATOM 889 O O . GLU A 1 115 ? -14.214 -15.431 18.908 1.00 88.88 115 GLU A O 1
ATOM 894 N N . HIS A 1 116 ? -12.841 -15.741 20.669 1.00 88.94 116 HIS A N 1
ATOM 895 C CA . HIS A 1 116 ? -13.818 -15.350 21.678 1.00 88.94 116 HIS A CA 1
ATOM 896 C C . HIS A 1 116 ? -14.136 -13.864 21.569 1.00 88.94 116 HIS A C 1
ATOM 898 O O . HIS A 1 116 ? -15.308 -13.497 21.562 1.00 88.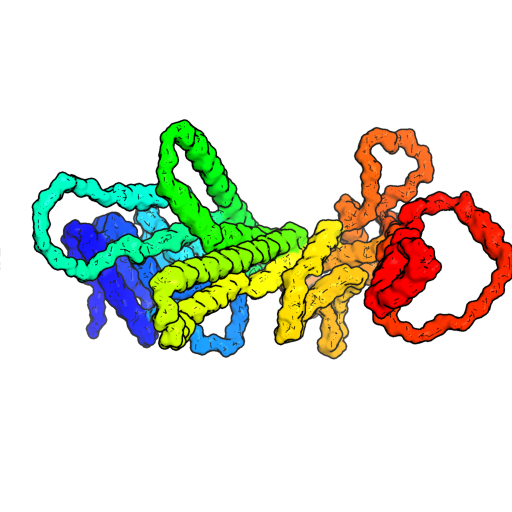94 116 HIS A O 1
ATOM 904 N N . LEU A 1 117 ? -13.119 -13.007 21.418 1.00 90.06 117 LEU A N 1
ATOM 905 C CA . LEU A 1 117 ? -13.347 -11.577 21.212 1.00 90.06 117 LEU A CA 1
ATOM 906 C C . LEU A 1 117 ? -14.180 -11.319 19.952 1.00 90.06 117 LEU A C 1
ATOM 908 O O . LEU A 1 117 ? -15.122 -10.533 20.007 1.00 90.06 117 LEU A O 1
ATOM 912 N N . ARG A 1 118 ? -13.873 -12.004 18.843 1.00 92.19 118 ARG A N 1
ATOM 913 C CA . ARG A 1 118 ? -14.669 -11.926 17.612 1.00 92.19 118 ARG A CA 1
ATOM 914 C C . ARG A 1 118 ? -16.130 -12.306 17.871 1.00 92.19 118 ARG A C 1
ATOM 916 O O . ARG A 1 118 ? -17.001 -11.521 17.526 1.00 92.19 118 ARG A O 1
ATOM 923 N N . ALA A 1 119 ? -16.389 -13.437 18.529 1.00 91.19 119 ALA A N 1
ATOM 924 C CA . ALA A 1 119 ? -17.750 -13.892 18.818 1.00 91.19 119 ALA A CA 1
ATOM 925 C C . ALA A 1 119 ? -18.523 -12.920 19.731 1.00 91.19 119 ALA A C 1
ATOM 927 O O . ALA A 1 119 ? -19.685 -12.619 19.463 1.00 91.19 119 ALA A O 1
ATOM 928 N N . VAL A 1 120 ? -17.881 -12.370 20.779 1.00 90.88 120 VAL A N 1
ATOM 929 C CA . VAL A 1 120 ? -18.476 -11.298 21.608 1.00 90.88 120 VAL A CA 1
ATOM 930 C C . VAL A 1 120 ? -18.847 -10.109 20.725 1.00 90.88 120 VAL A C 1
ATOM 932 O O . VAL A 1 120 ? -19.941 -9.563 20.841 1.00 90.88 120 VAL A O 1
ATOM 935 N N . ALA A 1 121 ? -17.914 -9.678 19.883 1.00 91.69 121 ALA A N 1
ATOM 936 C CA . ALA A 1 121 ? -18.019 -8.439 19.143 1.00 91.69 121 ALA A CA 1
ATOM 937 C C . ALA A 1 121 ? -19.057 -8.525 18.010 1.00 91.69 121 ALA A C 1
ATOM 939 O O . ALA A 1 121 ? -19.838 -7.594 17.842 1.00 91.69 121 ALA A O 1
ATOM 940 N N . GLU A 1 122 ? -19.130 -9.654 17.302 1.00 92.31 122 GLU A N 1
ATOM 941 C CA . GLU A 1 122 ? -20.177 -9.952 16.316 1.00 92.31 122 GLU A CA 1
ATOM 942 C C . GLU A 1 122 ? -21.558 -9.993 16.967 1.00 92.31 122 GLU A C 1
ATOM 944 O O . GLU A 1 122 ? -22.465 -9.317 16.490 1.00 92.31 122 GLU A O 1
ATOM 949 N N . TYR A 1 123 ? -21.694 -10.678 18.108 1.00 91.62 123 TYR A N 1
ATOM 950 C CA . TYR A 1 123 ? -22.946 -10.710 18.865 1.00 91.62 123 TYR A CA 1
ATOM 951 C C . TYR A 1 123 ? -23.385 -9.309 19.314 1.00 91.62 123 TYR A C 1
ATOM 953 O O . TYR A 1 123 ? -24.552 -8.939 19.189 1.00 91.62 123 TYR A O 1
ATOM 961 N N . VAL A 1 124 ? -22.451 -8.497 19.823 1.00 91.25 124 VAL A N 1
ATOM 962 C CA . VAL A 1 124 ? -22.741 -7.109 20.207 1.00 91.25 124 VAL A CA 1
ATOM 963 C C . VAL A 1 124 ? -23.158 -6.285 18.989 1.00 91.25 124 VAL A C 1
ATOM 965 O O . VAL A 1 124 ? -24.134 -5.546 19.083 1.00 91.25 124 VAL A O 1
ATOM 968 N N . LEU A 1 125 ? -22.472 -6.405 17.848 1.00 92.00 125 LEU A N 1
ATOM 969 C CA . LEU A 1 125 ? -22.832 -5.659 16.641 1.00 92.00 125 LEU A CA 1
ATOM 970 C C . LEU A 1 125 ? -24.196 -6.071 16.091 1.00 92.00 125 LEU A C 1
ATOM 972 O O . LEU A 1 125 ? -24.994 -5.191 15.795 1.00 92.00 125 LEU A O 1
ATOM 976 N N . GLU A 1 126 ? -24.486 -7.366 15.998 1.00 91.12 126 GLU A N 1
ATOM 977 C CA . GLU A 1 126 ? -25.764 -7.880 15.497 1.00 91.12 126 GLU A CA 1
ATOM 978 C C . GLU A 1 126 ? -26.941 -7.368 16.335 1.00 91.12 126 GLU A C 1
ATOM 980 O O . GLU A 1 126 ? -27.937 -6.882 15.802 1.00 91.12 126 GLU A O 1
ATOM 985 N N . VAL A 1 127 ? -26.813 -7.415 17.663 1.00 89.06 127 VAL A N 1
ATOM 986 C CA . VAL A 1 127 ? -27.920 -7.061 18.555 1.00 89.06 127 VAL A CA 1
ATOM 987 C C . VAL A 1 127 ? -28.055 -5.546 18.748 1.00 89.06 127 VAL A C 1
ATOM 989 O O . VAL A 1 127 ? -29.168 -5.028 18.861 1.00 89.06 127 VAL A O 1
ATOM 992 N N . VAL A 1 128 ? -26.945 -4.802 18.778 1.00 88.81 128 VAL A N 1
ATOM 993 C CA . VAL A 1 128 ? -26.977 -3.342 18.977 1.00 88.81 128 VAL A CA 1
ATOM 994 C C . VAL A 1 128 ? -27.330 -2.587 17.685 1.00 88.81 128 VAL A C 1
ATOM 996 O O . VAL A 1 128 ? -27.795 -1.450 17.772 1.00 88.81 128 VAL A O 1
ATOM 999 N N . GLN A 1 129 ? -27.230 -3.220 16.506 1.00 84.06 129 GLN A N 1
ATOM 1000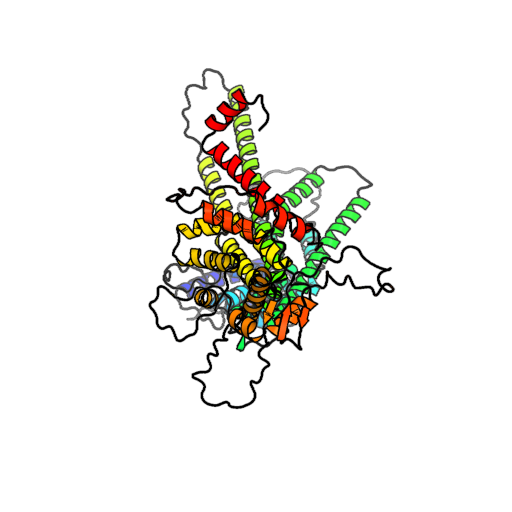 C CA . GLN A 1 129 ? -27.632 -2.656 15.202 1.00 84.06 129 GLN A CA 1
ATOM 1001 C C . GLN A 1 129 ? -29.121 -2.253 15.086 1.00 84.06 129 GLN A C 1
ATOM 1003 O O . GLN A 1 129 ? -29.522 -1.683 14.075 1.00 84.06 129 GLN A O 1
ATOM 1008 N N . GLY A 1 130 ? -29.944 -2.498 16.111 1.00 82.38 130 GLY A N 1
ATOM 1009 C CA . GLY A 1 130 ? -31.330 -2.032 16.192 1.00 82.38 130 GLY A CA 1
ATOM 1010 C C . GLY A 1 130 ? -31.501 -0.505 16.379 1.00 82.38 130 GLY A C 1
ATOM 1011 O O . GLY A 1 130 ? -30.600 0.286 16.094 1.00 82.38 130 GLY A O 1
ATOM 1012 N N . PRO A 1 131 ? -32.653 -0.034 16.906 1.00 77.00 131 PRO A N 1
ATOM 1013 C CA . PRO A 1 131 ? -33.038 1.389 16.912 1.00 77.00 131 PRO A CA 1
ATOM 1014 C C . PRO A 1 131 ? -32.091 2.325 17.683 1.00 77.00 131 PRO A C 1
ATOM 1016 O O . PRO A 1 131 ? -32.179 3.543 17.546 1.00 77.00 131 PRO A O 1
ATOM 1019 N N . ARG A 1 132 ? -31.178 1.780 18.494 1.00 83.50 132 ARG A N 1
ATOM 1020 C CA . ARG A 1 132 ? -30.218 2.551 19.291 1.00 83.50 132 ARG A CA 1
ATOM 1021 C C . ARG A 1 132 ? -28.804 2.585 18.710 1.00 83.50 132 ARG A C 1
ATOM 1023 O O . ARG A 1 132 ? -27.952 3.223 19.323 1.00 83.50 132 ARG A O 1
ATOM 1030 N N . ALA A 1 133 ? -28.547 1.984 17.544 1.00 85.38 133 ALA A N 1
ATOM 1031 C CA . ALA A 1 133 ? -27.216 1.961 16.925 1.00 85.38 133 ALA A CA 1
ATOM 1032 C C . ALA A 1 133 ? -26.590 3.367 16.813 1.00 85.38 133 ALA A C 1
ATOM 1034 O O . ALA A 1 133 ? -25.450 3.582 17.224 1.00 85.38 133 ALA A O 1
ATOM 1035 N N . LEU A 1 134 ? -27.387 4.360 16.395 1.00 87.19 134 LEU A N 1
ATOM 1036 C CA . LEU A 1 134 ? -26.981 5.771 16.299 1.00 87.19 134 LEU A CA 1
ATOM 1037 C C . LEU A 1 134 ? -26.492 6.361 17.630 1.00 87.19 134 LEU A C 1
ATOM 1039 O O . LEU A 1 134 ? -25.659 7.262 17.644 1.00 87.19 134 LEU A O 1
ATOM 1043 N N . SER A 1 135 ? -26.992 5.861 18.762 1.00 88.25 135 SER A N 1
ATOM 1044 C CA . SER A 1 135 ? -26.636 6.388 20.081 1.00 88.25 135 SER A CA 1
ATOM 1045 C C . SER A 1 135 ? -25.277 5.906 20.590 1.00 88.25 135 SER A C 1
ATOM 1047 O O . SER A 1 135 ? -24.763 6.502 21.540 1.00 88.25 135 SER A O 1
ATOM 1049 N N . PHE A 1 136 ? -24.721 4.857 19.972 1.00 90.31 136 PHE A N 1
ATOM 1050 C CA . PHE A 1 136 ? -23.478 4.189 20.370 1.00 90.31 136 PHE A CA 1
ATOM 1051 C C . PHE A 1 136 ? -22.444 4.115 19.240 1.00 90.31 136 PHE A C 1
ATOM 1053 O O . PHE A 1 136 ? -21.481 3.359 19.355 1.00 90.31 136 PHE A O 1
ATOM 1060 N N . ASN A 1 137 ? -22.631 4.887 18.165 1.00 88.06 137 ASN A N 1
ATOM 1061 C CA . ASN A 1 137 ? -21.846 4.785 16.934 1.00 88.06 137 ASN A CA 1
ATOM 1062 C C . ASN A 1 137 ? -20.325 4.781 17.188 1.00 88.06 137 ASN A C 1
ATOM 1064 O O . ASN A 1 137 ? -19.623 3.904 16.700 1.00 88.06 137 ASN A O 1
ATOM 1068 N N . GLU A 1 138 ? -19.816 5.672 18.041 1.00 85.75 138 GLU A N 1
ATOM 1069 C CA . GLU A 1 138 ? -18.379 5.753 18.350 1.00 85.75 138 GLU A CA 1
ATOM 1070 C C . GLU A 1 138 ? -17.823 4.464 18.977 1.00 85.75 138 GLU A C 1
ATOM 1072 O O . GLU A 1 138 ? -16.786 3.948 18.563 1.00 85.75 138 GLU A O 1
ATOM 1077 N N . ALA A 1 139 ? -18.538 3.893 19.950 1.00 89.00 139 ALA A N 1
ATOM 1078 C CA . ALA A 1 139 ? -18.109 2.659 20.598 1.00 89.00 139 ALA A CA 1
ATOM 1079 C C . ALA A 1 139 ? -18.225 1.451 19.658 1.00 89.00 139 ALA A C 1
ATOM 1081 O O . ALA A 1 139 ? -17.352 0.579 19.658 1.00 89.00 139 ALA A O 1
ATOM 1082 N N . LEU A 1 140 ? -19.270 1.412 18.824 1.00 90.31 140 LEU A N 1
ATOM 1083 C CA . LEU A 1 140 ? -19.429 0.375 17.803 1.00 90.31 140 LEU A CA 1
ATOM 1084 C C . LEU A 1 140 ? -18.369 0.486 16.711 1.00 90.31 140 LEU A C 1
ATOM 1086 O O . LEU A 1 140 ? -17.912 -0.532 16.203 1.00 90.31 140 LEU A O 1
ATOM 1090 N N . ALA A 1 141 ? -17.944 1.694 16.362 1.00 90.19 141 ALA A N 1
AT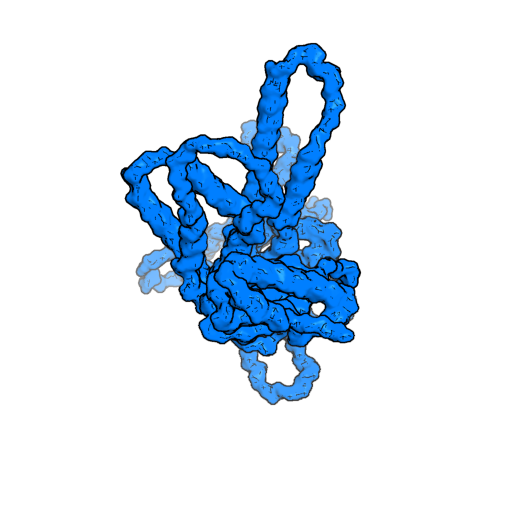OM 1091 C CA . ALA A 1 141 ? -16.899 1.920 15.383 1.00 90.19 141 ALA A CA 1
ATOM 1092 C C . ALA A 1 141 ? -15.527 1.445 15.879 1.00 90.19 141 ALA A C 1
ATOM 1094 O O . ALA A 1 141 ? -14.812 0.774 15.134 1.00 90.19 141 ALA A O 1
ATOM 1095 N N . VAL A 1 142 ? -15.195 1.670 17.155 1.00 89.62 142 VAL A N 1
ATOM 1096 C CA . VAL A 1 142 ? -13.989 1.093 17.777 1.00 89.62 142 VAL A CA 1
ATOM 1097 C C . VAL A 1 142 ? -14.052 -0.436 17.802 1.00 89.62 142 VAL A C 1
ATOM 1099 O O . VAL A 1 142 ? -13.067 -1.108 17.479 1.00 89.62 142 VAL A O 1
ATOM 1102 N N . LEU A 1 143 ? -15.223 -1.004 18.100 1.00 91.25 143 LEU A N 1
ATOM 1103 C CA . LEU A 1 143 ? -15.435 -2.449 18.062 1.00 91.25 143 LEU A CA 1
ATOM 1104 C C . LEU A 1 143 ? -15.284 -3.016 16.638 1.00 91.25 143 LEU A C 1
ATOM 1106 O O . LEU A 1 143 ? -14.528 -3.964 16.441 1.00 91.25 143 LEU A O 1
ATOM 1110 N N . ARG A 1 144 ? -15.928 -2.412 15.631 1.00 93.56 144 ARG A N 1
ATOM 1111 C CA . ARG A 1 144 ? -15.804 -2.777 14.205 1.00 93.56 144 ARG A CA 1
ATOM 1112 C C . ARG A 1 144 ? -14.366 -2.672 13.721 1.00 93.56 144 ARG A C 1
ATOM 1114 O O . ARG A 1 144 ? -13.870 -3.606 13.097 1.00 93.56 144 ARG A O 1
ATOM 1121 N N . SER A 1 145 ? -13.684 -1.577 14.063 1.00 91.00 145 SER A N 1
ATOM 1122 C CA . SER A 1 145 ? -12.268 -1.388 13.762 1.00 91.00 145 SER A CA 1
ATOM 1123 C C . SER A 1 145 ? -11.459 -2.556 14.291 1.00 91.00 145 SER A C 1
ATOM 1125 O O . SER A 1 145 ? -10.695 -3.150 13.532 1.00 91.00 145 SER A O 1
ATOM 1127 N N . ARG A 1 146 ? -11.709 -2.977 15.541 1.00 89.75 146 ARG A N 1
ATOM 1128 C CA . ARG A 1 146 ? -11.044 -4.145 16.111 1.00 89.75 146 ARG A CA 1
ATOM 1129 C C . ARG A 1 146 ? -11.351 -5.441 15.372 1.00 89.75 146 ARG A C 1
ATOM 1131 O O . ARG A 1 146 ? -10.421 -6.191 15.076 1.00 89.75 146 ARG A O 1
ATOM 1138 N N . ILE A 1 147 ? -12.625 -5.738 15.131 1.00 93.00 147 ILE A N 1
ATOM 1139 C CA . ILE A 1 147 ? -13.027 -6.978 14.458 1.00 93.00 147 ILE A CA 1
ATOM 1140 C C . ILE A 1 147 ? -12.365 -7.048 13.082 1.00 93.00 147 ILE A C 1
ATOM 1142 O O . ILE A 1 147 ? -11.779 -8.073 12.748 1.00 93.00 147 ILE A O 1
ATOM 1146 N N . ALA A 1 148 ? -12.345 -5.944 12.334 1.00 93.31 148 ALA A N 1
ATOM 1147 C CA . ALA A 1 148 ? -11.646 -5.874 11.059 1.00 93.31 148 ALA A CA 1
ATOM 1148 C C . ALA A 1 148 ? -10.151 -6.220 11.184 1.00 93.31 148 ALA A C 1
ATOM 1150 O O . ALA A 1 148 ? -9.602 -6.873 10.300 1.00 93.31 148 ALA A O 1
ATOM 1151 N N . GLN A 1 149 ? -9.483 -5.865 12.290 1.00 90.38 149 GLN A N 1
ATOM 1152 C CA . GLN A 1 149 ? -8.095 -6.289 12.530 1.00 90.38 149 GLN A CA 1
ATOM 1153 C C . GLN A 1 149 ? -7.966 -7.798 12.699 1.00 90.38 149 GLN A C 1
ATOM 1155 O O . GLN A 1 149 ? -7.041 -8.387 12.149 1.00 90.38 149 GLN A O 1
ATOM 1160 N N . ILE A 1 150 ? -8.896 -8.412 13.429 1.00 91.31 150 ILE A N 1
ATOM 1161 C CA . ILE A 1 150 ? -8.922 -9.860 13.654 1.00 91.31 150 ILE A CA 1
ATOM 1162 C C . ILE A 1 150 ? -9.171 -10.600 12.331 1.00 91.31 150 ILE A C 1
ATOM 1164 O O . ILE A 1 150 ? -8.497 -11.583 12.039 1.00 91.31 150 ILE A O 1
ATOM 1168 N N . TYR A 1 151 ? -10.104 -10.118 11.506 1.00 92.88 151 TYR A N 1
ATOM 1169 C CA . TYR A 1 151 ? -10.361 -10.684 10.178 1.00 92.88 151 TYR A CA 1
ATOM 1170 C C . TYR A 1 151 ? -9.147 -10.530 9.252 1.00 92.88 151 TYR A C 1
ATOM 1172 O O . TYR A 1 151 ? -8.702 -11.509 8.656 1.00 92.88 151 TYR A O 1
ATOM 1180 N N . ALA A 1 152 ? -8.537 -9.342 9.207 1.00 91.12 152 ALA A N 1
ATOM 1181 C CA . ALA A 1 152 ? -7.342 -9.093 8.403 1.00 91.12 152 ALA A CA 1
ATOM 1182 C C . ALA A 1 152 ? -6.141 -9.946 8.845 1.00 91.12 152 ALA A C 1
ATOM 1184 O O . ALA A 1 152 ? -5.394 -10.437 8.003 1.00 91.12 152 ALA A O 1
ATOM 1185 N N . ALA A 1 153 ? -5.964 -10.167 10.152 1.00 88.69 153 ALA A N 1
ATOM 1186 C CA . ALA A 1 153 ? -4.912 -11.034 10.687 1.00 88.69 153 ALA A CA 1
ATOM 1187 C C . ALA A 1 153 ? -5.080 -12.507 10.272 1.00 88.69 153 ALA A C 1
ATOM 1189 O O . ALA A 1 153 ? -4.098 -13.244 10.242 1.00 88.69 153 ALA A O 1
ATOM 1190 N N . ARG A 1 154 ? -6.305 -12.924 9.925 1.00 90.69 154 ARG A N 1
ATOM 1191 C CA . ARG A 1 154 ? -6.638 -14.268 9.427 1.00 90.69 154 ARG A CA 1
ATOM 1192 C C . ARG A 1 154 ? -6.666 -14.380 7.901 1.00 90.69 154 ARG A C 1
ATOM 1194 O O . ARG A 1 154 ? -7.023 -15.431 7.386 1.00 90.69 154 ARG A O 1
ATOM 1201 N N . GLY A 1 155 ? -6.328 -13.313 7.178 1.00 90.75 155 GLY A N 1
ATOM 1202 C CA . GLY A 1 155 ? -6.390 -13.288 5.716 1.00 90.75 155 GLY A CA 1
ATOM 1203 C C . GLY A 1 155 ? -7.790 -13.052 5.131 1.00 90.75 155 GLY A C 1
ATOM 1204 O O . GLY A 1 155 ? -7.954 -13.091 3.918 1.00 90.75 155 GLY A O 1
ATOM 1205 N N . HIS A 1 156 ? -8.798 -12.768 5.962 1.00 93.38 156 HIS A N 1
ATOM 1206 C CA . HIS A 1 156 ? -10.163 -12.439 5.528 1.00 93.38 156 HIS A CA 1
ATOM 1207 C C . HIS A 1 156 ? -10.296 -10.935 5.257 1.00 93.38 156 HIS A C 1
ATOM 1209 O O . HIS A 1 156 ? -10.922 -10.177 6.007 1.00 93.38 156 HIS A O 1
ATOM 1215 N N . TYR A 1 157 ? -9.590 -10.465 4.233 1.00 93.50 157 TYR A N 1
ATOM 1216 C CA . TYR A 1 157 ? -9.423 -9.036 3.979 1.00 93.50 157 TYR A CA 1
ATOM 1217 C C . TYR A 1 157 ? -10.690 -8.357 3.445 1.00 93.50 157 TYR A C 1
ATOM 1219 O O . TYR A 1 157 ? -10.932 -7.195 3.774 1.00 93.50 157 TYR A O 1
ATOM 1227 N N . VAL A 1 158 ? -11.506 -9.061 2.652 1.00 93.12 158 VAL A N 1
ATOM 1228 C CA . VAL A 1 158 ? -12.751 -8.515 2.083 1.00 93.12 158 VAL A CA 1
ATOM 1229 C C . VAL A 1 158 ? -13.783 -8.284 3.185 1.00 93.12 158 VAL A C 1
ATOM 1231 O O . VAL A 1 158 ? -14.377 -7.211 3.267 1.00 93.12 158 VAL A O 1
ATOM 1234 N N . GLU A 1 159 ? -13.943 -9.246 4.090 1.00 94.38 159 GLU A N 1
ATOM 1235 C CA . GLU A 1 159 ? -14.821 -9.137 5.253 1.00 94.38 159 GLU A CA 1
ATOM 1236 C C . GLU A 1 159 ? -14.338 -8.038 6.201 1.00 94.38 159 GLU A C 1
ATOM 1238 O O . GLU A 1 159 ? -15.133 -7.219 6.664 1.00 94.38 159 GLU A O 1
ATOM 1243 N N . ALA A 1 160 ? -13.023 -7.960 6.443 1.00 94.44 160 ALA A N 1
ATOM 1244 C CA . ALA A 1 160 ? -12.431 -6.878 7.222 1.00 94.44 160 ALA A CA 1
ATOM 1245 C C . ALA A 1 160 ? -12.726 -5.499 6.608 1.00 94.44 160 ALA A C 1
ATOM 1247 O O . ALA A 1 160 ? -13.049 -4.558 7.338 1.00 94.44 160 ALA A O 1
ATOM 1248 N N . ALA A 1 161 ? -12.625 -5.375 5.280 1.00 94.25 161 ALA A N 1
ATOM 1249 C CA . ALA A 1 161 ? -12.946 -4.145 4.571 1.00 94.25 161 ALA A CA 1
ATOM 1250 C C . ALA A 1 161 ? -14.430 -3.801 4.739 1.00 94.25 161 ALA A C 1
ATOM 1252 O O . ALA A 1 161 ? -14.728 -2.712 5.221 1.00 94.25 161 ALA A O 1
ATOM 1253 N N . ALA A 1 162 ? -15.342 -4.740 4.468 1.00 94.25 162 ALA A N 1
ATOM 1254 C CA . ALA A 1 162 ? -16.788 -4.549 4.606 1.00 94.25 162 ALA A CA 1
ATOM 1255 C C . ALA A 1 162 ? -17.202 -4.104 6.024 1.00 94.25 162 ALA A C 1
ATOM 1257 O O . ALA A 1 162 ? -18.041 -3.215 6.189 1.00 94.25 162 ALA A O 1
ATOM 1258 N N . ILE A 1 163 ? -16.566 -4.658 7.063 1.00 94.25 163 ILE A N 1
ATOM 1259 C CA . ILE A 1 163 ? -16.784 -4.227 8.451 1.00 94.25 163 ILE A CA 1
ATOM 1260 C C . ILE A 1 163 ? -16.399 -2.751 8.634 1.00 94.25 163 ILE A C 1
ATOM 1262 O O . ILE A 1 163 ? -17.155 -1.994 9.247 1.00 94.25 163 ILE A O 1
ATOM 1266 N N . LEU A 1 164 ? -15.260 -2.313 8.093 1.00 93.50 164 LEU A N 1
ATOM 1267 C CA . LEU A 1 164 ? -14.832 -0.911 8.165 1.00 93.50 164 LEU A CA 1
ATOM 1268 C C . LEU A 1 164 ? -15.675 0.023 7.285 1.00 93.50 164 LEU A C 1
ATOM 1270 O O . LEU A 1 164 ? -15.886 1.174 7.664 1.00 93.50 164 LEU A O 1
ATOM 1274 N N . GLU A 1 165 ? -16.198 -0.441 6.150 1.00 93.69 165 GLU A N 1
ATOM 1275 C CA . GLU A 1 165 ? -17.103 0.355 5.309 1.00 93.69 165 GLU A CA 1
ATOM 1276 C C . GLU A 1 165 ? -18.368 0.764 6.071 1.00 93.69 165 GLU A C 1
ATOM 1278 O O . GLU A 1 165 ? -18.820 1.905 5.944 1.00 93.69 165 GLU A O 1
ATOM 1283 N N . SER A 1 166 ? -18.885 -0.127 6.927 1.00 91.69 166 SER A N 1
ATOM 1284 C CA . SER A 1 166 ? -20.022 0.190 7.800 1.00 91.69 166 SER A CA 1
ATOM 1285 C C . SER A 1 166 ? -19.708 1.309 8.802 1.00 91.69 166 SER A C 1
ATOM 1287 O O . SER A 1 166 ? -20.596 2.077 9.157 1.00 91.69 166 SER A O 1
ATOM 1289 N N . VAL A 1 167 ? -18.437 1.480 9.191 1.00 88.25 167 VAL A N 1
ATOM 1290 C CA . VAL A 1 167 ? -17.996 2.624 10.007 1.00 88.25 167 VAL A CA 1
ATOM 1291 C C . VAL A 1 167 ? -17.986 3.908 9.178 1.00 88.25 167 VAL A C 1
ATOM 1293 O O . VAL A 1 167 ? -18.506 4.932 9.619 1.00 88.25 167 VAL A O 1
ATOM 1296 N N . GLY A 1 168 ? -17.412 3.863 7.971 1.00 67.94 168 GLY A N 1
ATOM 1297 C CA . GLY A 1 168 ? -17.270 5.034 7.097 1.00 67.94 168 GLY A CA 1
ATOM 1298 C C . GLY A 1 168 ? -18.608 5.623 6.638 1.00 67.94 168 GLY A C 1
ATOM 1299 O O . GLY A 1 168 ? -18.749 6.843 6.555 1.00 67.94 168 GLY A O 1
ATOM 1300 N N . ALA A 1 169 ? -19.611 4.774 6.395 1.00 71.25 169 ALA A N 1
ATOM 1301 C CA . ALA A 1 169 ? -20.963 5.212 6.051 1.00 71.25 169 ALA A CA 1
ATOM 1302 C C . ALA A 1 169 ? -21.661 5.941 7.217 1.00 71.25 169 ALA A C 1
ATOM 1304 O O . ALA A 1 169 ? -22.361 6.930 7.002 1.00 71.25 169 ALA A O 1
ATOM 1305 N N . GLU A 1 170 ? -21.442 5.486 8.453 1.00 61.41 170 GLU A N 1
ATOM 1306 C CA . GLU A 1 170 ? -22.073 6.045 9.653 1.00 61.41 170 GLU A CA 1
ATOM 1307 C C . GLU A 1 170 ? -21.346 7.311 10.157 1.00 61.41 170 GLU A C 1
ATOM 1309 O O . GLU A 1 170 ? -21.990 8.260 10.612 1.00 61.41 170 GLU A O 1
ATOM 1314 N N . ALA A 1 171 ? -20.015 7.382 10.028 1.00 60.38 171 ALA A N 1
ATOM 1315 C CA . ALA A 1 171 ? -19.190 8.500 10.507 1.00 60.38 171 ALA A CA 1
ATOM 1316 C C . ALA A 1 171 ? -19.504 9.845 9.822 1.00 60.38 171 ALA A C 1
ATOM 1318 O O . ALA A 1 171 ? -19.386 10.901 10.450 1.00 60.38 171 ALA A O 1
ATOM 1319 N N . GLY A 1 172 ? -19.982 9.818 8.571 1.00 56.69 172 GLY A N 1
ATOM 1320 C CA . GLY A 1 172 ? -20.404 11.017 7.836 1.00 56.69 172 GLY A CA 1
ATOM 1321 C C . GLY A 1 172 ? -21.524 11.814 8.520 1.00 56.69 172 GLY A C 1
ATOM 1322 O O . GLY A 1 172 ? -21.681 12.999 8.236 1.00 56.69 172 GLY A O 1
ATOM 1323 N N . THR A 1 173 ? -22.263 11.195 9.449 1.00 53.91 173 THR A N 1
ATOM 1324 C CA . THR A 1 173 ? -23.335 11.855 10.214 1.00 53.91 173 THR A CA 1
ATOM 1325 C C . THR A 1 173 ? -22.886 12.433 11.562 1.00 53.91 173 THR A C 1
ATOM 1327 O O . THR A 1 173 ? -23.542 13.341 12.062 1.00 53.91 173 THR A O 1
ATOM 1330 N N . VAL A 1 174 ? -21.770 11.962 12.138 1.00 54.44 174 VAL A N 1
ATOM 1331 C CA . VAL A 1 174 ? -21.346 12.301 13.519 1.00 54.44 174 VAL A CA 1
ATOM 1332 C C . VAL A 1 174 ? -20.129 13.234 13.565 1.00 54.44 174 VAL A C 1
ATOM 1334 O O . VAL A 1 174 ? -19.982 14.010 14.509 1.00 54.44 174 VAL A O 1
ATOM 1337 N N . ALA A 1 175 ? -19.288 13.235 12.523 1.00 50.19 175 ALA A N 1
ATOM 1338 C CA . ALA A 1 175 ? -18.033 13.998 12.478 1.00 50.19 175 ALA A CA 1
ATOM 1339 C C . ALA A 1 175 ? -18.187 15.536 12.592 1.00 50.19 175 ALA A C 1
ATOM 1341 O O . ALA A 1 175 ? -17.187 16.237 12.697 1.00 50.19 175 ALA A O 1
ATOM 1342 N N . GLY A 1 176 ? -19.413 16.073 12.575 1.00 42.41 176 GLY A N 1
ATOM 1343 C CA . GLY A 1 176 ? -19.681 17.500 12.778 1.00 42.41 176 GLY A CA 1
ATOM 1344 C C . GLY A 1 176 ? -19.942 17.932 14.227 1.00 42.41 176 GLY A C 1
ATOM 1345 O O . GLY A 1 176 ? -19.883 19.127 14.492 1.00 42.41 176 GLY A O 1
ATOM 1346 N N . THR A 1 177 ? -20.251 17.021 15.161 1.00 41.38 177 THR A N 1
ATOM 1347 C CA . THR A 1 177 ? -20.823 17.417 16.469 1.00 41.38 177 THR A CA 1
ATOM 1348 C C . THR A 1 177 ? -20.126 16.819 17.691 1.00 41.38 177 THR A C 1
ATOM 1350 O O . THR A 1 177 ? -19.995 17.505 18.701 1.00 41.38 177 THR A O 1
ATOM 1353 N N . ALA A 1 178 ? -19.620 15.585 17.626 1.00 41.88 178 ALA A N 1
ATOM 1354 C CA . ALA A 1 178 ? -19.227 14.874 18.846 1.00 41.88 178 ALA A CA 1
ATOM 1355 C C . ALA A 1 178 ? -17.886 15.321 19.461 1.00 41.88 178 ALA A C 1
ATOM 1357 O O . ALA A 1 178 ? -17.791 15.454 20.679 1.00 41.88 178 ALA A O 1
ATOM 1358 N N . ALA A 1 179 ? -16.868 15.639 18.651 1.00 38.38 179 ALA A N 1
ATOM 1359 C CA . ALA A 1 179 ? -15.591 16.149 19.170 1.00 38.38 179 ALA A CA 1
ATOM 1360 C C . ALA A 1 179 ? -15.741 17.536 19.829 1.00 38.38 179 ALA A C 1
ATOM 1362 O O . ALA A 1 179 ? -15.099 17.820 20.839 1.00 38.38 179 ALA A O 1
ATOM 1363 N N . ALA A 1 180 ? -16.640 18.374 19.301 1.00 37.09 180 ALA A N 1
ATOM 1364 C CA . ALA A 1 180 ? -16.963 19.678 19.875 1.00 37.09 180 ALA A CA 1
ATOM 1365 C C . ALA A 1 180 ? -17.803 19.556 21.163 1.00 37.09 180 ALA A C 1
ATOM 1367 O O . ALA A 1 180 ? -17.551 20.276 22.126 1.00 37.09 180 ALA A O 1
ATOM 1368 N N . GLU A 1 181 ? -18.761 18.622 21.223 1.00 41.84 181 GLU A N 1
ATOM 1369 C CA . GLU A 1 181 ? -19.589 18.390 22.418 1.00 41.84 181 GLU A CA 1
ATOM 1370 C C . GLU A 1 181 ? -18.836 17.707 23.569 1.00 41.84 181 GLU A C 1
ATOM 1372 O O . GLU A 1 181 ? -19.119 17.999 24.734 1.00 41.84 181 GLU A O 1
ATOM 1377 N N . LEU A 1 182 ? -17.876 16.817 23.286 1.00 42.28 182 LEU A N 1
ATOM 1378 C CA . LEU A 1 182 ? -17.069 16.182 24.334 1.00 42.28 182 LEU A CA 1
ATOM 1379 C C . LEU A 1 182 ? -16.130 17.203 25.001 1.00 42.28 182 LEU A C 1
ATOM 1381 O O . LEU A 1 182 ? -16.050 17.249 26.225 1.00 42.28 182 LEU A O 1
ATOM 1385 N N . MET A 1 183 ? -15.509 18.079 24.203 1.00 39.75 183 MET A N 1
ATOM 1386 C CA . MET A 1 183 ? -14.640 19.167 24.678 1.00 39.75 183 MET A CA 1
ATOM 1387 C C . MET A 1 183 ? -15.430 20.275 25.398 1.00 39.75 183 MET A C 1
ATOM 1389 O O . MET A 1 183 ? -14.970 20.821 26.397 1.00 39.75 183 MET A O 1
ATOM 1393 N N . ALA A 1 184 ? -16.651 20.592 24.947 1.00 42.91 184 ALA A N 1
ATOM 1394 C CA . ALA A 1 184 ? -17.508 21.581 25.608 1.00 42.91 184 ALA A CA 1
ATOM 1395 C C . ALA A 1 184 ? -18.020 21.113 26.985 1.00 42.91 184 ALA A C 1
ATOM 1397 O O . ALA A 1 184 ? -18.205 21.932 27.887 1.00 42.91 184 ALA A O 1
ATOM 1398 N N . ASN A 1 185 ? -18.219 19.804 27.176 1.00 42.16 185 ASN A N 1
ATOM 1399 C CA . ASN A 1 185 ? -18.670 19.245 28.453 1.00 42.16 185 ASN A CA 1
ATOM 1400 C C . ASN A 1 185 ? -17.559 19.138 29.513 1.00 42.16 185 ASN A C 1
ATOM 1402 O O . ASN A 1 185 ? -17.878 19.064 30.700 1.00 42.16 185 ASN A O 1
ATOM 1406 N N . GLU A 1 186 ? -16.279 19.212 29.133 1.00 44.12 186 GLU A N 1
ATOM 1407 C CA . GLU A 1 186 ? -15.172 19.361 30.092 1.00 44.12 186 GLU A CA 1
ATOM 1408 C C . GLU A 1 186 ? -15.112 20.772 30.717 1.00 44.12 186 GLU A C 1
ATOM 1410 O O . GLU A 1 186 ? -14.569 20.939 31.806 1.00 44.12 186 GLU A O 1
ATOM 1415 N N . GLY A 1 187 ? -15.744 21.781 30.100 1.00 37.38 187 GLY A N 1
ATOM 1416 C CA . GLY A 1 187 ? -15.794 23.163 30.605 1.00 37.38 187 GLY A CA 1
ATOM 1417 C C . GLY A 1 187 ? -16.870 23.454 31.664 1.00 37.38 187 GLY A C 1
ATOM 1418 O O . GLY A 1 187 ? -16.950 24.577 32.160 1.00 37.38 187 GLY A O 1
ATOM 1419 N N . LEU A 1 188 ? -17.711 22.475 32.020 1.00 33.38 188 LEU A N 1
ATOM 1420 C CA . LEU A 1 188 ? -18.852 22.647 32.937 1.00 33.38 188 LEU A CA 1
ATOM 1421 C C . LEU A 1 188 ? -18.591 22.164 34.377 1.00 33.38 188 LEU A C 1
ATOM 1423 O O . LEU A 1 188 ? -19.534 21.964 35.146 1.00 33.38 188 LEU A O 1
ATOM 1427 N N . THR A 1 189 ? -17.330 22.028 34.795 1.00 37.19 189 THR A N 1
ATOM 1428 C CA . THR A 1 189 ? -16.997 21.823 36.213 1.00 37.19 189 THR A CA 1
ATOM 1429 C C . THR A 1 189 ? -17.106 23.132 37.003 1.00 37.19 189 THR A C 1
ATOM 1431 O O . THR A 1 189 ? -16.216 23.975 36.972 1.00 37.19 189 THR A O 1
ATOM 1434 N N . GLU A 1 190 ? -18.241 23.275 37.690 1.00 34.59 190 GLU A N 1
ATOM 1435 C CA . GLU A 1 190 ? -18.474 24.009 38.943 1.00 34.59 190 GLU A CA 1
ATOM 1436 C C . GLU A 1 190 ? -17.723 25.339 39.157 1.00 34.59 190 GLU A C 1
ATOM 1438 O O . GLU A 1 190 ? -16.631 25.406 39.724 1.00 34.59 190 GLU A O 1
ATOM 1443 N N . ARG A 1 191 ? -18.422 26.450 38.879 1.00 30.58 191 ARG A N 1
ATOM 1444 C CA . ARG A 1 191 ? -18.221 27.700 39.628 1.00 30.58 191 ARG A CA 1
ATOM 1445 C C . ARG A 1 191 ? -18.499 27.432 41.111 1.00 30.58 191 ARG A C 1
ATOM 1447 O O . ARG A 1 191 ? -19.653 27.412 41.535 1.00 30.58 191 ARG A O 1
ATOM 1454 N N . THR A 1 192 ? -17.449 27.262 41.902 1.00 31.36 192 THR A N 1
ATOM 1455 C CA . THR A 1 192 ? -17.531 27.320 43.364 1.00 31.36 192 THR A CA 1
ATOM 1456 C C . THR A 1 192 ? -17.750 28.776 43.801 1.00 31.36 192 THR A C 1
ATOM 1458 O O . THR A 1 192 ? -17.008 29.662 43.371 1.00 31.36 192 THR A O 1
ATOM 1461 N N . PRO A 1 193 ? -18.762 29.084 44.634 1.00 34.25 193 PRO A N 1
ATOM 1462 C CA . PRO A 1 193 ? -18.882 30.404 45.233 1.00 34.25 193 PRO A CA 1
ATOM 1463 C C . PRO A 1 193 ? -17.791 30.574 46.295 1.00 34.25 193 PRO A C 1
ATOM 1465 O O . PRO A 1 193 ? -17.674 29.788 47.234 1.00 34.25 193 PRO A O 1
ATOM 1468 N N . SER A 1 194 ? -16.986 31.618 46.142 1.00 32.84 194 SER A N 1
ATOM 1469 C CA . SER A 1 194 ? -15.959 32.023 47.096 1.00 32.84 194 SER A CA 1
ATOM 1470 C C . SER A 1 194 ? -16.573 32.409 48.449 1.00 32.84 194 SER A C 1
ATOM 1472 O O . SER A 1 194 ? -17.288 33.407 48.537 1.00 32.84 194 SER A O 1
ATOM 1474 N N . SER A 1 195 ? -16.237 31.678 49.513 1.00 30.09 195 SER A N 1
ATOM 1475 C CA . SER A 1 195 ? -16.265 32.186 50.891 1.00 30.09 195 SER A CA 1
ATOM 1476 C C . SER A 1 195 ? -15.203 31.466 51.739 1.00 30.09 195 SER A C 1
ATOM 1478 O O . SER A 1 195 ? -15.029 30.257 51.567 1.00 30.09 195 SER A O 1
ATOM 1480 N N . PRO A 1 196 ? -14.455 32.166 52.616 1.00 47.91 196 PRO A N 1
ATOM 1481 C CA . PRO A 1 196 ? -13.323 31.589 53.327 1.00 47.91 196 PRO A CA 1
ATOM 1482 C C . PRO A 1 196 ? -13.693 31.026 54.710 1.00 47.91 196 PRO A C 1
ATOM 1484 O O . PRO A 1 196 ? -14.625 31.486 55.363 1.00 47.91 196 PRO A O 1
ATOM 1487 N N . ALA A 1 197 ? -12.829 30.114 55.169 1.00 39.44 197 ALA A N 1
ATOM 1488 C CA . ALA A 1 197 ? -12.646 29.613 56.537 1.00 39.44 197 ALA A CA 1
ATOM 1489 C C . ALA A 1 197 ? -13.588 28.496 57.035 1.00 39.44 197 ALA A C 1
ATOM 1491 O O . ALA A 1 197 ? -14.692 28.754 57.496 1.00 39.44 197 ALA A O 1
ATOM 1492 N N . ALA A 1 198 ? -13.070 27.260 57.093 1.00 33.00 198 ALA A N 1
ATOM 1493 C CA . ALA A 1 198 ? -12.817 26.557 58.361 1.00 33.00 198 ALA A CA 1
ATOM 1494 C C . ALA A 1 198 ? -12.143 25.183 58.151 1.00 33.00 198 ALA A C 1
ATOM 1496 O O . ALA A 1 198 ? -12.330 24.505 57.149 1.00 33.00 198 ALA A O 1
ATOM 1497 N N . ALA A 1 199 ? -11.328 24.840 59.144 1.00 38.47 199 ALA A N 1
ATOM 1498 C CA . ALA A 1 199 ? -10.395 23.733 59.317 1.00 38.47 199 ALA A CA 1
ATOM 1499 C C . ALA A 1 199 ? -10.856 22.275 59.052 1.00 38.47 199 ALA A C 1
ATOM 1501 O O . ALA A 1 199 ? -11.977 21.875 59.341 1.00 38.47 199 ALA A O 1
ATOM 1502 N N . SER A 1 200 ? -9.841 21.479 58.678 1.00 39.72 200 SER A N 1
ATOM 1503 C CA . SER A 1 200 ? -9.547 20.086 59.076 1.00 39.72 200 SER A CA 1
ATOM 1504 C C . SER A 1 200 ? -10.527 18.954 58.727 1.00 39.72 200 SER A C 1
ATOM 1506 O O . SER A 1 200 ? -11.448 18.657 59.483 1.00 39.72 200 SER A O 1
ATOM 1508 N N . ALA A 1 201 ? -10.175 18.185 57.691 1.00 32.28 201 ALA A N 1
ATOM 1509 C CA . ALA A 1 201 ? -10.462 16.750 57.581 1.00 32.28 201 ALA A CA 1
ATOM 1510 C C . ALA A 1 201 ? -9.320 16.049 56.799 1.00 32.28 201 ALA A C 1
ATOM 1512 O O . ALA A 1 201 ? -8.714 16.687 55.934 1.00 32.28 201 ALA A O 1
ATOM 1513 N N . PRO A 1 202 ? -8.970 14.783 57.110 1.00 37.25 202 PRO A N 1
ATOM 1514 C CA . PRO A 1 202 ? -7.847 14.080 56.484 1.00 37.25 202 PRO A CA 1
ATOM 1515 C C . PRO A 1 202 ? -8.173 13.633 55.045 1.00 37.25 202 PRO A C 1
ATOM 1517 O O . PRO A 1 202 ? -9.346 13.457 54.710 1.00 37.25 202 PRO A O 1
ATOM 1520 N N . PRO A 1 203 ? -7.156 13.415 54.186 1.00 38.16 203 PRO A N 1
ATOM 1521 C CA . PRO A 1 203 ? -7.377 13.041 52.797 1.00 38.16 203 PRO A CA 1
ATOM 1522 C C . PRO A 1 203 ? -7.852 11.588 52.706 1.00 38.16 203 PRO A C 1
ATOM 1524 O O . PRO A 1 203 ? -7.142 10.657 53.095 1.00 38.16 203 PRO A O 1
ATOM 1527 N N . VAL A 1 204 ? -9.047 11.386 52.151 1.00 31.12 204 VAL A N 1
ATOM 1528 C CA . VAL A 1 204 ? -9.468 10.079 51.641 1.00 31.12 204 VAL A CA 1
ATOM 1529 C C . VAL A 1 204 ? -8.624 9.794 50.401 1.00 31.12 204 VAL A C 1
ATOM 1531 O O . VAL A 1 204 ? -8.805 10.390 49.342 1.00 31.12 204 VAL A O 1
ATOM 1534 N N . SER A 1 205 ? -7.648 8.911 50.567 1.00 38.38 205 SER A N 1
ATOM 1535 C CA . SER A 1 205 ? -6.851 8.341 49.489 1.00 38.38 205 SER A CA 1
ATOM 1536 C C . SER A 1 205 ? -7.695 7.323 48.714 1.00 38.38 205 SER A C 1
ATOM 1538 O O . SER A 1 205 ? -8.339 6.467 49.314 1.00 38.38 205 SER A O 1
ATOM 1540 N N . GLY A 1 206 ? -7.694 7.407 47.379 1.00 36.50 206 GLY A N 1
ATOM 1541 C CA . GLY A 1 206 ? -8.106 6.286 46.522 1.00 36.50 206 GLY A CA 1
ATOM 1542 C C . GLY A 1 206 ? -9.163 6.541 45.445 1.00 36.50 206 GLY A C 1
ATOM 1543 O O . GLY A 1 206 ? -9.498 5.600 44.737 1.00 36.50 206 GLY A O 1
ATOM 1544 N N . ALA A 1 207 ? -9.666 7.762 45.256 1.00 33.81 207 ALA A N 1
ATOM 1545 C CA . ALA A 1 207 ? -10.490 8.088 44.088 1.00 33.81 207 ALA A CA 1
ATOM 1546 C C . ALA A 1 207 ? -9.612 8.734 43.007 1.00 33.81 207 ALA A C 1
ATOM 1548 O O . ALA A 1 207 ? -9.511 9.956 42.916 1.00 33.81 207 ALA A O 1
ATOM 1549 N N . GLY A 1 208 ? -8.919 7.907 42.219 1.00 36.75 208 GLY A N 1
ATOM 1550 C CA . GLY A 1 208 ? -8.290 8.375 40.984 1.00 36.75 208 GLY A CA 1
ATOM 1551 C C . GLY A 1 208 ? -9.356 9.020 40.099 1.00 36.75 208 GLY A C 1
ATOM 1552 O O . GLY A 1 208 ? -10.398 8.415 39.848 1.00 36.75 208 GLY A O 1
ATOM 1553 N N . SER A 1 209 ? -9.124 10.267 39.688 1.00 43.62 209 SER A N 1
ATOM 1554 C CA . SER A 1 209 ? -10.034 11.008 38.817 1.00 43.62 209 SER A CA 1
ATOM 1555 C C . SER A 1 209 ? -10.303 10.202 37.545 1.00 43.62 209 SER A C 1
ATOM 1557 O O . SER A 1 209 ? -9.372 9.787 36.856 1.00 43.62 209 SER A O 1
ATOM 1559 N N . TRP A 1 210 ? -11.582 10.001 37.225 1.00 41.94 210 TRP A N 1
ATOM 1560 C CA . TRP A 1 210 ? -12.050 9.300 36.024 1.00 41.94 210 TRP A CA 1
ATOM 1561 C C . TRP A 1 210 ? -11.445 9.844 34.719 1.00 41.94 210 TRP A C 1
ATOM 1563 O O . TRP A 1 210 ? -11.348 9.096 33.750 1.00 41.94 210 TRP A O 1
ATOM 1573 N N . ALA A 1 211 ? -10.974 11.097 34.715 1.00 41.00 211 ALA A N 1
ATOM 1574 C CA . ALA A 1 211 ? -10.266 11.712 33.592 1.00 41.00 211 ALA A CA 1
ATOM 1575 C C . ALA A 1 211 ? -8.924 11.027 33.252 1.00 41.00 211 ALA A C 1
ATOM 1577 O O . ALA A 1 211 ? -8.414 11.202 32.154 1.00 41.00 211 ALA A O 1
ATOM 1578 N N . GLN A 1 212 ? -8.347 10.223 34.155 1.00 45.06 212 GLN A N 1
ATOM 1579 C CA . GLN A 1 212 ? -7.100 9.485 33.896 1.00 45.06 212 GLN A CA 1
ATOM 1580 C C . GLN A 1 212 ? -7.308 8.110 33.240 1.00 45.06 212 GLN A C 1
ATOM 1582 O O . GLN A 1 212 ? -6.334 7.490 32.819 1.00 45.06 212 GLN A O 1
ATOM 1587 N N . LEU A 1 213 ? -8.541 7.592 33.189 1.00 41.06 213 LEU A N 1
ATOM 1588 C CA . LEU A 1 213 ? -8.802 6.183 32.857 1.00 41.06 213 LEU A CA 1
ATOM 1589 C C . LEU A 1 213 ? -9.103 5.913 31.379 1.00 41.06 213 LEU A C 1
ATOM 1591 O O . LEU A 1 213 ? -9.078 4.755 30.969 1.00 41.06 213 LEU A O 1
ATOM 1595 N N . VAL A 1 214 ? -9.359 6.946 30.578 1.00 44.50 214 VAL A N 1
ATOM 1596 C CA . VAL A 1 214 ? -9.579 6.806 29.137 1.00 44.50 214 VAL A CA 1
ATOM 1597 C C . VAL A 1 214 ? -8.673 7.801 28.436 1.00 44.50 214 VAL A C 1
ATOM 1599 O O . VAL A 1 214 ? -8.892 9.004 28.508 1.00 44.50 214 VAL A O 1
ATOM 1602 N N . ASP A 1 215 ? -7.641 7.297 27.769 1.00 46.06 215 ASP A N 1
ATOM 1603 C CA . ASP A 1 215 ? -6.872 8.096 26.824 1.00 46.06 215 ASP A CA 1
ATOM 1604 C C . ASP A 1 215 ? -7.765 8.395 25.607 1.00 46.06 215 ASP A C 1
ATOM 1606 O O . ASP A 1 215 ? -7.855 7.622 24.656 1.00 46.06 215 ASP A O 1
ATOM 1610 N N . VAL A 1 216 ? -8.506 9.502 25.677 1.00 46.50 216 VAL A N 1
ATOM 1611 C CA . VAL A 1 216 ? -9.462 9.939 24.644 1.00 46.50 216 VAL A CA 1
ATOM 1612 C C . VAL A 1 216 ? -8.763 10.148 23.291 1.00 46.50 216 VAL A C 1
ATOM 1614 O O . VAL A 1 216 ? -9.385 9.994 22.238 1.00 46.50 216 VAL A O 1
ATOM 1617 N N . SER A 1 217 ? -7.450 10.410 23.295 1.00 45.34 217 SER A N 1
ATOM 1618 C CA . SER A 1 217 ? -6.662 10.644 22.082 1.00 45.34 217 SER A CA 1
ATOM 1619 C C . SER A 1 217 ? -6.522 9.393 21.201 1.00 45.34 217 SER A C 1
ATOM 1621 O O . SER A 1 217 ? -6.665 9.479 19.979 1.00 45.34 217 SER A O 1
ATOM 1623 N N . SER A 1 218 ? -6.354 8.207 21.798 1.00 49.25 218 SER A N 1
ATOM 1624 C CA . SER A 1 218 ? -6.300 6.939 21.056 1.00 49.25 218 SER A CA 1
ATOM 1625 C C . SER A 1 218 ? -7.674 6.502 20.530 1.00 49.25 218 SER A C 1
ATOM 1627 O O . SER A 1 218 ? -7.756 5.838 19.493 1.00 49.25 218 SER A O 1
ATOM 1629 N N . PHE A 1 219 ? -8.757 6.938 21.181 1.00 50.56 219 PHE A N 1
ATOM 1630 C CA . PHE A 1 219 ? -10.132 6.723 20.722 1.00 50.56 219 PHE A CA 1
ATOM 1631 C C . PHE A 1 219 ? -10.480 7.614 19.515 1.00 50.56 219 PHE A C 1
ATOM 1633 O O . PHE A 1 219 ? -11.029 7.125 18.528 1.00 50.56 219 PHE A O 1
ATOM 1640 N N . ALA A 1 220 ? -10.084 8.892 19.545 1.00 56.38 220 ALA A N 1
ATOM 1641 C CA . ALA A 1 220 ? -10.286 9.835 18.443 1.00 56.38 220 ALA A CA 1
ATOM 1642 C C . ALA A 1 220 ? -9.502 9.442 17.176 1.00 56.38 220 ALA A C 1
ATOM 1644 O O . ALA A 1 220 ? -10.042 9.501 16.072 1.00 56.38 220 ALA A O 1
ATOM 1645 N N . ALA A 1 221 ? -8.266 8.950 17.325 1.00 53.78 221 ALA A N 1
ATOM 1646 C CA . ALA A 1 221 ? -7.452 8.489 16.197 1.00 53.78 221 ALA A CA 1
ATOM 1647 C C . ALA A 1 221 ? -8.053 7.267 15.468 1.00 53.78 221 ALA A C 1
ATOM 1649 O O . ALA A 1 221 ? -7.881 7.120 14.260 1.00 53.78 221 ALA A O 1
ATOM 1650 N N . CYS A 1 222 ? -8.799 6.403 16.171 1.00 52.88 222 CYS A N 1
ATOM 1651 C CA . CYS A 1 222 ? -9.494 5.263 15.556 1.00 52.88 222 CYS A CA 1
ATOM 1652 C C . CYS A 1 222 ? -10.678 5.678 14.669 1.00 52.88 222 CYS A C 1
ATOM 1654 O O . CYS A 1 222 ? -11.169 4.852 13.898 1.00 52.88 222 CYS A O 1
ATOM 1656 N N . MET A 1 223 ? -11.129 6.929 14.789 1.00 62.78 223 MET A N 1
ATOM 1657 C CA . MET A 1 223 ? -12.320 7.468 14.136 1.00 62.78 223 MET A CA 1
ATOM 1658 C C . MET A 1 223 ? -12.010 8.467 13.023 1.00 62.78 223 MET A C 1
ATOM 1660 O O . MET A 1 223 ? -12.949 8.991 12.425 1.00 62.78 223 MET A O 1
ATOM 1664 N N . ASP A 1 224 ? -10.734 8.724 12.716 1.00 80.88 224 ASP A N 1
ATOM 1665 C CA . ASP A 1 224 ? -10.371 9.601 11.606 1.00 80.88 224 ASP A CA 1
ATOM 1666 C C . ASP A 1 224 ? -10.860 8.988 10.274 1.00 80.88 224 ASP A C 1
ATOM 1668 O O . ASP A 1 224 ? -10.363 7.928 9.858 1.00 80.88 224 ASP A O 1
ATOM 1672 N N . PRO A 1 225 ? -11.814 9.636 9.571 1.00 85.69 225 PRO A N 1
ATOM 1673 C CA . PRO A 1 225 ? -12.322 9.148 8.294 1.00 85.69 225 PRO A CA 1
ATOM 1674 C C . PRO A 1 225 ? -11.213 8.929 7.263 1.00 85.69 225 PRO A C 1
ATOM 1676 O O . PRO A 1 225 ? -11.307 8.018 6.441 1.00 85.69 225 PRO A O 1
ATOM 1679 N N . PHE A 1 226 ? -10.143 9.731 7.300 1.00 86.75 226 PHE A N 1
ATOM 1680 C CA . PHE A 1 226 ? -8.993 9.551 6.424 1.00 86.75 226 PHE A CA 1
ATOM 1681 C C . PHE A 1 226 ? -8.321 8.195 6.661 1.00 86.75 226 PHE A C 1
ATOM 1683 O O . PHE A 1 226 ? -8.156 7.415 5.718 1.00 86.75 226 PHE A O 1
ATOM 1690 N N . LEU A 1 227 ? -7.982 7.885 7.916 1.00 86.06 227 LEU A N 1
ATOM 1691 C CA . LEU A 1 227 ? -7.328 6.630 8.287 1.00 86.06 227 LEU A CA 1
ATOM 1692 C C . LEU A 1 227 ? -8.205 5.417 7.986 1.00 86.06 227 LEU A C 1
ATOM 1694 O O . LEU A 1 227 ? -7.709 4.427 7.443 1.00 86.06 227 LEU A O 1
ATOM 1698 N N . ILE A 1 228 ? -9.505 5.505 8.276 1.00 89.69 228 ILE A N 1
ATOM 1699 C CA . ILE A 1 228 ? -10.465 4.438 7.975 1.00 89.69 228 ILE A CA 1
ATOM 1700 C C . ILE A 1 228 ? -10.503 4.175 6.466 1.00 89.69 228 ILE A C 1
ATOM 1702 O O . ILE A 1 228 ? -10.365 3.028 6.044 1.00 89.69 228 ILE A O 1
ATOM 1706 N N . HIS A 1 229 ? -10.605 5.214 5.634 1.00 91.69 229 HIS A N 1
ATOM 1707 C CA . HIS A 1 229 ? -10.636 5.060 4.178 1.00 91.69 229 HIS A CA 1
ATOM 1708 C C . HIS A 1 229 ? -9.326 4.503 3.602 1.00 91.69 229 HIS A C 1
ATOM 1710 O O . HIS A 1 229 ? -9.360 3.619 2.743 1.00 91.69 229 HIS A O 1
ATOM 1716 N N . VAL A 1 230 ? -8.165 4.962 4.087 1.00 88.44 230 VAL A N 1
ATOM 1717 C CA . VAL A 1 230 ? -6.859 4.402 3.692 1.00 88.44 230 VAL A CA 1
ATOM 1718 C C . VAL A 1 230 ? -6.755 2.933 4.107 1.00 88.44 230 VAL A C 1
ATOM 1720 O O . VAL A 1 230 ? -6.217 2.111 3.357 1.00 88.44 230 VAL A O 1
ATOM 1723 N N . ARG A 1 231 ? -7.295 2.574 5.277 1.00 90.31 231 ARG A N 1
ATOM 1724 C CA . ARG A 1 231 ? -7.294 1.196 5.768 1.00 90.31 231 ARG A CA 1
ATOM 1725 C C . ARG A 1 231 ? -8.209 0.291 4.949 1.00 90.31 231 ARG A C 1
ATOM 1727 O O . ARG A 1 231 ? -7.754 -0.780 4.564 1.00 90.31 231 ARG A O 1
ATOM 1734 N N . ILE A 1 232 ? -9.432 0.724 4.639 1.00 92.88 232 ILE A N 1
ATOM 1735 C CA . ILE A 1 232 ? -10.357 -0.001 3.752 1.00 92.88 232 ILE A CA 1
ATOM 1736 C C . ILE A 1 232 ? -9.693 -0.248 2.398 1.00 92.88 232 ILE A C 1
ATOM 1738 O O . ILE A 1 232 ? -9.655 -1.383 1.928 1.00 92.88 232 ILE A O 1
ATOM 1742 N N . ALA A 1 233 ? -9.104 0.794 1.800 1.00 90.81 233 ALA A N 1
ATOM 1743 C CA . ALA A 1 233 ? -8.391 0.652 0.540 1.00 90.81 233 ALA A CA 1
ATOM 1744 C C . ALA A 1 233 ? -7.261 -0.377 0.662 1.00 90.81 233 ALA A C 1
ATOM 1746 O O . ALA A 1 233 ? -7.184 -1.286 -0.152 1.00 90.81 233 ALA A O 1
ATOM 1747 N N . SER A 1 234 ? -6.431 -0.290 1.705 1.00 90.00 234 SER A N 1
ATOM 1748 C CA . SER A 1 234 ? -5.330 -1.236 1.928 1.00 90.00 234 SER A CA 1
ATOM 1749 C C . SER A 1 234 ? -5.813 -2.683 2.053 1.00 90.00 234 SER A C 1
ATOM 1751 O O . SER A 1 234 ? -5.205 -3.560 1.454 1.00 90.00 234 SER A O 1
ATOM 1753 N N . LEU A 1 235 ? -6.926 -2.928 2.753 1.00 92.31 235 LEU A N 1
ATOM 1754 C CA . LEU A 1 235 ? -7.505 -4.267 2.893 1.00 92.31 235 LEU A CA 1
ATOM 1755 C C . LEU A 1 235 ? -7.982 -4.835 1.554 1.00 92.31 235 LEU A C 1
ATOM 1757 O O . LEU A 1 235 ? -7.686 -5.984 1.260 1.00 92.31 235 LEU A O 1
ATOM 1761 N N . TYR A 1 236 ? -8.641 -4.047 0.702 1.00 93.12 236 TYR A N 1
ATOM 1762 C CA . TYR A 1 236 ? -9.001 -4.519 -0.642 1.00 93.12 236 TYR A CA 1
ATOM 1763 C C . TYR A 1 236 ? -7.781 -4.841 -1.509 1.00 93.12 236 TYR A C 1
ATOM 1765 O O . TYR A 1 236 ? -7.809 -5.792 -2.287 1.00 93.12 236 TYR A O 1
ATOM 1773 N N . LEU A 1 237 ? -6.704 -4.066 -1.368 1.00 88.44 237 LEU A N 1
ATOM 1774 C CA . LEU A 1 237 ? -5.452 -4.322 -2.078 1.00 88.44 237 LEU A CA 1
ATOM 1775 C C . LEU A 1 237 ? -4.745 -5.580 -1.546 1.00 88.44 237 LEU A C 1
ATOM 1777 O O . LEU A 1 237 ? -4.139 -6.309 -2.325 1.00 88.44 237 LEU A O 1
ATOM 1781 N N . ASP A 1 238 ? -4.818 -5.842 -0.238 1.00 90.12 238 ASP A N 1
ATOM 1782 C CA . ASP A 1 238 ? -4.282 -7.057 0.388 1.00 90.12 238 ASP A CA 1
ATOM 1783 C C . ASP A 1 238 ? -5.106 -8.293 -0.010 1.00 90.12 238 ASP A C 1
ATOM 1785 O O . ASP A 1 238 ? -4.530 -9.309 -0.393 1.00 90.12 238 ASP A O 1
ATOM 1789 N N . ALA A 1 239 ? -6.442 -8.177 -0.023 1.00 90.00 239 ALA A N 1
ATOM 1790 C CA . ALA A 1 239 ? -7.357 -9.221 -0.490 1.00 90.00 239 ALA A CA 1
ATOM 1791 C C . ALA A 1 239 ? -6.974 -9.714 -1.882 1.00 90.00 239 ALA A C 1
ATOM 1793 O O . ALA A 1 239 ? -6.893 -10.910 -2.131 1.00 90.00 239 ALA A O 1
ATOM 1794 N N . TRP A 1 240 ? -6.697 -8.775 -2.778 1.00 84.50 240 TRP A N 1
ATOM 1795 C CA . TRP A 1 240 ? -6.369 -9.076 -4.159 1.00 84.50 240 TRP A CA 1
ATOM 1796 C C . TRP A 1 240 ? -4.941 -9.623 -4.344 1.00 84.50 240 TRP A C 1
ATOM 1798 O O . T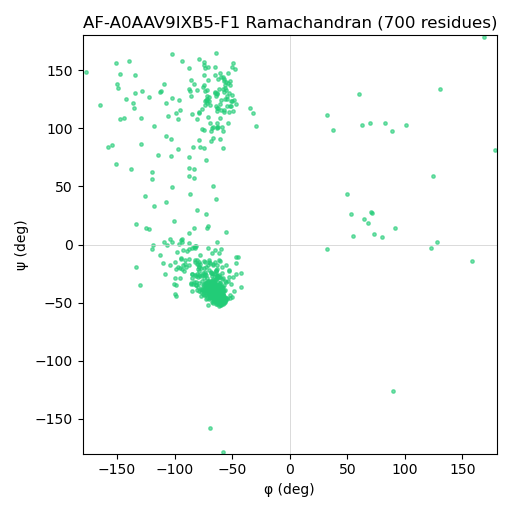RP A 1 240 ? -4.666 -10.330 -5.312 1.00 84.50 240 TRP A O 1
ATOM 1808 N N . GLU A 1 241 ? -4.012 -9.317 -3.432 1.00 85.44 241 GLU A N 1
ATOM 1809 C CA . GLU A 1 241 ? -2.667 -9.912 -3.440 1.00 85.44 241 GLU A CA 1
ATOM 1810 C C . GLU A 1 241 ? -2.642 -11.369 -2.959 1.00 85.44 241 GLU A C 1
ATOM 1812 O O . GLU A 1 241 ? -1.755 -12.116 -3.382 1.00 85.44 241 GLU A O 1
ATOM 1817 N N . GLU A 1 242 ? -3.570 -11.752 -2.078 1.00 84.06 242 GLU A N 1
ATOM 1818 C CA . GLU A 1 242 ? -3.632 -13.077 -1.443 1.00 84.06 242 GLU A CA 1
ATOM 1819 C C . GLU A 1 242 ? -4.637 -14.017 -2.126 1.00 84.06 242 GLU A C 1
ATOM 1821 O O . GLU A 1 242 ? -4.319 -15.174 -2.409 1.00 84.06 242 GLU A O 1
ATOM 1826 N N . GLU A 1 243 ? -5.835 -13.538 -2.462 1.00 74.62 243 GLU A N 1
ATOM 1827 C CA . GLU A 1 243 ? -6.799 -14.313 -3.239 1.00 74.62 243 GLU A CA 1
ATOM 1828 C C . GLU A 1 243 ? -6.399 -14.255 -4.710 1.00 74.62 243 GLU A C 1
ATOM 1830 O O . GLU A 1 243 ? -6.445 -13.187 -5.316 1.00 74.62 243 GLU A O 1
ATOM 1835 N N . CYS A 1 244 ? -5.989 -15.400 -5.278 1.00 59.41 244 CYS A N 1
ATOM 1836 C CA . CYS A 1 244 ? -5.571 -15.544 -6.676 1.00 59.41 244 CYS A CA 1
ATOM 1837 C C . CYS A 1 244 ? -6.327 -14.570 -7.591 1.00 59.41 244 CYS A C 1
ATOM 1839 O O . CYS A 1 244 ? -7.535 -14.723 -7.773 1.00 59.41 244 CYS A O 1
ATOM 1841 N N . TRP A 1 245 ? -5.604 -13.599 -8.161 1.00 65.19 245 TRP A N 1
ATOM 1842 C CA . TRP A 1 245 ? -6.128 -12.499 -8.985 1.00 65.19 245 TRP A CA 1
ATOM 1843 C C . TRP A 1 245 ? -7.134 -12.941 -10.067 1.00 65.19 245 TRP A C 1
ATOM 1845 O O . TRP A 1 245 ? -7.992 -12.163 -10.474 1.00 65.19 245 TRP A O 1
ATOM 1855 N N . GLU A 1 246 ? -7.059 -14.201 -10.505 1.00 65.44 246 GLU A N 1
ATOM 1856 C CA . GLU A 1 246 ? -7.966 -14.842 -11.463 1.00 65.44 246 GLU A CA 1
ATOM 1857 C C . GLU A 1 246 ? -9.399 -15.049 -10.943 1.00 65.44 246 GLU A C 1
ATOM 1859 O O . GLU A 1 246 ? -10.335 -15.124 -11.738 1.00 65.44 246 GLU A O 1
ATOM 1864 N N . ARG A 1 247 ? -9.590 -15.172 -9.623 1.00 67.31 247 ARG A N 1
ATOM 1865 C CA . ARG A 1 247 ? -10.881 -15.506 -8.993 1.00 67.31 247 ARG A CA 1
ATOM 1866 C C . ARG A 1 247 ? -11.625 -14.304 -8.431 1.00 67.31 247 ARG A C 1
ATOM 1868 O O . ARG A 1 247 ? -12.811 -14.430 -8.129 1.00 67.31 247 ARG A O 1
ATOM 1875 N N . GLN A 1 248 ? -10.964 -13.161 -8.270 1.00 62.06 248 GLN A N 1
ATOM 1876 C CA . GLN A 1 248 ? -11.617 -12.001 -7.681 1.00 62.06 248 GLN A CA 1
ATOM 1877 C C . GLN A 1 248 ? -12.596 -11.329 -8.659 1.00 62.06 248 GLN A C 1
ATOM 1879 O O . GLN A 1 248 ? -12.345 -11.262 -9.868 1.00 62.06 248 GLN A O 1
ATOM 1884 N N . PRO A 1 249 ? -13.712 -10.774 -8.146 1.00 58.06 249 PRO A N 1
ATOM 1885 C CA . PRO A 1 249 ? -14.565 -9.904 -8.938 1.00 58.06 249 PRO A CA 1
ATOM 1886 C C . PRO A 1 249 ? -13.721 -8.723 -9.428 1.00 58.06 249 PRO A C 1
ATOM 1888 O O . PRO A 1 249 ? -12.988 -8.119 -8.646 1.00 58.06 249 PRO A O 1
ATOM 1891 N N . ARG A 1 250 ? -13.833 -8.376 -10.716 1.00 60.12 250 ARG A N 1
ATOM 1892 C CA . ARG A 1 250 ? -13.065 -7.328 -11.427 1.00 60.12 250 ARG A CA 1
ATOM 1893 C C . ARG A 1 250 ? -13.117 -5.903 -10.816 1.00 60.12 250 ARG A C 1
ATOM 1895 O O . ARG A 1 250 ? -12.676 -4.965 -11.463 1.00 60.12 250 ARG A O 1
ATOM 1902 N N . GLY A 1 251 ? -13.634 -5.717 -9.601 1.00 79.56 251 GLY A N 1
ATOM 1903 C CA . GLY A 1 251 ? -13.859 -4.423 -8.959 1.00 79.56 251 GLY A CA 1
ATOM 1904 C C . GLY A 1 251 ? -12.965 -4.079 -7.762 1.00 79.56 251 GLY A C 1
ATOM 1905 O O . GLY A 1 251 ? -12.899 -2.903 -7.432 1.00 79.56 251 GLY A O 1
ATOM 1906 N N . SER A 1 252 ? -12.246 -5.009 -7.116 1.00 82.31 252 SER A N 1
ATOM 1907 C CA . SER A 1 252 ? -11.554 -4.698 -5.840 1.00 82.31 252 SER A CA 1
ATOM 1908 C C . SER A 1 252 ? -10.518 -3.569 -5.954 1.00 82.31 252 SER A C 1
ATOM 1910 O O . SER A 1 252 ? -10.469 -2.679 -5.101 1.00 82.31 252 SER A O 1
ATOM 1912 N N . GLY A 1 253 ? -9.755 -3.521 -7.051 1.00 83.81 253 GLY A N 1
ATOM 1913 C CA . GLY A 1 253 ? -8.838 -2.413 -7.340 1.00 83.81 253 GLY A CA 1
ATOM 1914 C C . GLY A 1 253 ? -9.544 -1.073 -7.602 1.00 83.81 253 GLY A C 1
ATOM 1915 O O . GLY A 1 253 ? -9.024 -0.012 -7.247 1.00 83.81 253 GLY A O 1
ATOM 1916 N N . GLU A 1 254 ? -10.743 -1.086 -8.190 1.00 88.69 254 GLU A N 1
ATOM 1917 C CA . GLU A 1 254 ? -11.552 0.120 -8.402 1.00 88.69 254 GLU A CA 1
ATOM 1918 C C . GLU A 1 254 ? -12.198 0.608 -7.106 1.00 88.69 254 GLU A C 1
ATOM 1920 O O . GLU A 1 254 ? -12.152 1.812 -6.833 1.00 88.69 254 GLU A O 1
ATOM 1925 N N . THR A 1 255 ? -12.703 -0.315 -6.285 1.00 91.25 255 THR A N 1
ATOM 1926 C CA . THR A 1 255 ? -13.229 -0.055 -4.942 1.00 91.25 255 THR A CA 1
ATOM 1927 C C . THR A 1 255 ? -12.146 0.557 -4.058 1.00 91.25 255 THR A C 1
ATOM 1929 O O . THR A 1 255 ? -12.351 1.617 -3.468 1.00 91.25 255 THR A O 1
ATOM 1932 N N . ALA A 1 256 ? -10.939 -0.016 -4.040 1.00 89.00 256 ALA A N 1
ATOM 1933 C CA . ALA A 1 256 ? -9.808 0.565 -3.321 1.00 89.00 256 ALA A CA 1
ATOM 1934 C C . ALA A 1 256 ? -9.455 1.973 -3.829 1.00 89.00 256 ALA A C 1
ATOM 1936 O O . ALA A 1 256 ? -9.234 2.891 -3.037 1.00 89.00 256 ALA A O 1
ATOM 1937 N N . ALA A 1 257 ? -9.448 2.179 -5.151 1.00 89.12 257 ALA A N 1
ATOM 1938 C CA . ALA A 1 257 ? -9.212 3.495 -5.737 1.00 89.12 257 ALA A CA 1
ATOM 1939 C C . ALA A 1 257 ? -10.292 4.515 -5.341 1.00 89.12 257 ALA A C 1
ATOM 1941 O O . ALA A 1 257 ? -9.989 5.699 -5.193 1.00 89.12 257 ALA A O 1
ATOM 1942 N N . GLU A 1 258 ? -11.548 4.088 -5.210 1.00 93.50 258 GLU A N 1
ATOM 1943 C CA . GLU A 1 258 ? -12.649 4.929 -4.742 1.00 93.50 258 GLU A CA 1
ATOM 1944 C C . GLU A 1 258 ? -12.464 5.344 -3.285 1.00 93.50 258 GLU A C 1
ATOM 1946 O O . GLU A 1 258 ? -12.529 6.537 -2.981 1.00 93.50 258 GLU A O 1
ATOM 1951 N N . TRP A 1 259 ? -12.147 4.397 -2.404 1.00 90.94 259 TRP A N 1
ATOM 1952 C CA . TRP A 1 259 ? -11.869 4.696 -1.001 1.00 90.94 259 TRP A CA 1
ATOM 1953 C C . TRP A 1 259 ? -10.673 5.639 -0.838 1.00 90.94 259 TRP A C 1
ATOM 1955 O O . TRP A 1 259 ? -10.743 6.574 -0.043 1.00 90.94 259 TRP A O 1
ATOM 1965 N N . LEU A 1 260 ? -9.627 5.512 -1.660 1.00 88.06 260 LEU A N 1
ATOM 1966 C CA . LEU A 1 260 ? -8.531 6.487 -1.666 1.00 88.06 260 LEU A CA 1
ATOM 1967 C C . LEU A 1 260 ? -8.950 7.875 -2.159 1.00 88.06 260 LEU A C 1
ATOM 1969 O O . LEU A 1 260 ? -8.483 8.872 -1.613 1.00 88.06 260 LEU A O 1
ATOM 1973 N N . ARG A 1 261 ? -9.854 7.979 -3.144 1.00 91.38 261 ARG A N 1
ATOM 1974 C CA . ARG A 1 261 ? -10.422 9.282 -3.542 1.00 91.38 261 ARG A CA 1
ATOM 1975 C C . ARG A 1 261 ? -11.198 9.920 -2.388 1.00 91.38 261 ARG A C 1
ATOM 1977 O O . ARG A 1 261 ? -11.058 11.120 -2.162 1.00 91.38 261 ARG A O 1
ATOM 1984 N N . ARG A 1 262 ? -11.962 9.127 -1.627 1.00 89.75 262 ARG A N 1
ATOM 1985 C CA . ARG A 1 262 ? -12.662 9.596 -0.417 1.00 89.75 262 ARG A CA 1
ATOM 1986 C C . ARG A 1 262 ? -11.674 10.031 0.667 1.00 89.75 262 ARG A C 1
ATOM 1988 O O . ARG A 1 262 ? -11.839 11.109 1.228 1.00 89.75 262 ARG A O 1
ATOM 1995 N N . ALA A 1 263 ? -10.615 9.261 0.922 1.00 84.19 263 ALA A N 1
ATOM 1996 C CA . ALA A 1 263 ? -9.546 9.658 1.842 1.00 84.19 263 ALA A CA 1
ATOM 1997 C C . ALA A 1 263 ? -8.934 11.007 1.430 1.00 84.19 263 ALA A C 1
ATOM 1999 O O . ALA A 1 263 ? -8.865 11.936 2.232 1.00 84.19 263 ALA A O 1
ATOM 2000 N N . GLN A 1 264 ? -8.571 11.155 0.154 1.00 84.62 264 GLN A N 1
ATOM 2001 C CA . GLN A 1 264 ? -8.006 12.393 -0.374 1.00 84.62 264 GLN A CA 1
ATOM 2002 C C . GLN A 1 264 ? -8.960 13.582 -0.204 1.00 84.62 264 GLN A C 1
ATOM 2004 O O . GLN A 1 264 ? -8.511 14.657 0.188 1.00 84.62 264 GLN A O 1
ATOM 2009 N N . TYR A 1 265 ? -10.265 13.386 -0.423 1.00 88.19 265 TYR A N 1
ATOM 2010 C CA . TYR A 1 265 ? -11.280 14.407 -0.159 1.00 88.19 265 TYR A CA 1
ATOM 2011 C C . TYR A 1 265 ? -11.252 14.876 1.305 1.00 88.19 265 TYR A C 1
ATOM 2013 O O . TYR A 1 265 ? -11.180 16.080 1.558 1.00 88.19 265 TYR A O 1
ATOM 2021 N N . HIS A 1 266 ? -11.219 13.951 2.271 1.00 81.00 266 HIS A N 1
ATOM 2022 C CA . HIS A 1 266 ? -11.131 14.302 3.693 1.00 81.00 266 HIS A CA 1
ATOM 2023 C C . HIS A 1 266 ? -9.826 15.022 4.046 1.00 81.00 266 HIS A C 1
ATOM 2025 O O . HIS A 1 266 ? -9.875 16.031 4.744 1.00 81.00 266 HIS A O 1
ATOM 2031 N N . ALA A 1 267 ? -8.688 14.590 3.496 1.00 77.19 267 ALA A N 1
ATOM 2032 C CA . ALA A 1 267 ? -7.411 15.275 3.696 1.00 77.19 267 ALA A CA 1
ATOM 2033 C C . ALA A 1 267 ? -7.424 16.705 3.126 1.00 77.19 267 ALA A C 1
ATOM 2035 O O . ALA A 1 267 ? -6.929 17.636 3.760 1.00 77.19 267 ALA A O 1
ATOM 2036 N N . THR A 1 268 ? -8.015 16.909 1.942 1.00 78.56 268 THR A N 1
ATOM 2037 C CA . THR A 1 268 ? -8.166 18.258 1.375 1.00 78.56 268 THR A CA 1
ATOM 2038 C C . THR A 1 268 ? -9.114 19.120 2.198 1.00 78.56 268 THR A C 1
ATOM 2040 O O . THR A 1 268 ? -8.807 20.285 2.430 1.00 78.56 268 THR A O 1
ATOM 2043 N N . LYS A 1 269 ? -10.217 18.545 2.694 1.00 78.69 269 LYS A N 1
ATOM 2044 C CA . LYS A 1 269 ? -11.188 19.243 3.538 1.00 78.69 269 LYS A CA 1
ATOM 2045 C C . LYS A 1 269 ? -10.560 19.686 4.862 1.00 78.69 269 LYS A C 1
ATOM 2047 O O . LYS A 1 269 ? -10.719 20.845 5.230 1.00 78.69 269 LYS A O 1
ATOM 2052 N N . ALA A 1 270 ? -9.806 18.805 5.524 1.00 73.50 270 ALA A N 1
ATOM 2053 C CA . ALA A 1 270 ? -9.083 19.120 6.756 1.00 73.50 270 ALA A CA 1
ATOM 2054 C C . ALA A 1 270 ? -8.112 20.293 6.551 1.00 73.50 270 ALA A C 1
ATOM 2056 O O . ALA A 1 270 ? -8.207 21.289 7.259 1.00 73.50 270 ALA A O 1
ATOM 2057 N N . ARG A 1 271 ? -7.294 20.256 5.487 1.00 71.62 271 ARG A N 1
ATOM 2058 C CA . ARG A 1 271 ? -6.395 21.371 5.140 1.00 71.62 271 ARG A CA 1
ATOM 2059 C C . ARG A 1 271 ? -7.141 22.673 4.867 1.00 71.62 271 ARG A C 1
ATOM 2061 O O . ARG A 1 271 ? -6.693 23.729 5.292 1.00 71.62 271 ARG A O 1
ATOM 2068 N N . THR A 1 272 ? -8.274 22.625 4.159 1.00 73.56 272 THR A N 1
ATOM 2069 C CA . THR A 1 272 ? -9.067 23.841 3.925 1.00 73.56 272 THR A CA 1
ATOM 2070 C C . THR A 1 272 ? -9.649 24.401 5.220 1.00 73.56 272 THR A C 1
ATOM 2072 O O . THR A 1 272 ? -9.634 25.616 5.396 1.00 73.56 272 THR A O 1
ATOM 2075 N N . CYS A 1 273 ? -10.093 23.542 6.144 1.00 68.00 273 CYS A N 1
ATOM 2076 C CA . CYS A 1 273 ? -10.561 23.956 7.465 1.00 68.00 273 CYS A CA 1
ATOM 2077 C C . CYS A 1 273 ? -9.430 24.586 8.283 1.00 68.00 273 CYS A C 1
ATOM 2079 O O . CYS A 1 273 ? -9.625 25.683 8.783 1.00 68.00 273 CYS A O 1
ATOM 2081 N N . GLU A 1 274 ? -8.234 23.992 8.312 1.00 65.94 274 GLU A N 1
ATOM 2082 C CA . GLU A 1 274 ? -7.058 24.577 8.976 1.00 65.94 274 GLU A CA 1
ATOM 2083 C C . GLU A 1 274 ? -6.691 25.945 8.388 1.00 65.94 274 GLU A C 1
ATOM 2085 O O . GLU A 1 274 ? -6.442 26.896 9.126 1.00 65.94 274 GLU A O 1
ATOM 2090 N N . THR A 1 275 ? -6.711 26.093 7.057 1.00 65.44 275 THR A N 1
ATOM 2091 C CA . THR A 1 275 ? -6.452 27.398 6.426 1.00 65.44 275 THR A CA 1
ATOM 2092 C C . THR A 1 275 ? -7.552 28.415 6.723 1.00 65.44 275 THR A C 1
ATOM 2094 O O . THR A 1 275 ? -7.254 29.595 6.893 1.00 65.44 275 THR A O 1
ATOM 2097 N N . MET A 1 276 ? -8.812 27.977 6.823 1.00 46.41 276 MET A N 1
ATOM 2098 C CA . MET A 1 276 ? -9.939 28.840 7.167 1.00 46.41 276 MET A CA 1
ATOM 2099 C C . MET A 1 276 ? -9.900 29.251 8.633 1.00 46.41 276 MET A C 1
ATOM 2101 O O . MET A 1 276 ? -10.071 30.430 8.902 1.00 46.41 276 MET A O 1
ATOM 2105 N N . GLU A 1 277 ? -9.613 28.339 9.558 1.00 50.91 277 GLU A N 1
ATOM 2106 C CA . GLU A 1 277 ? -9.452 28.625 10.984 1.00 50.91 277 GLU A CA 1
ATOM 2107 C C . GLU A 1 277 ? -8.236 29.512 11.230 1.00 50.91 277 GLU A C 1
ATOM 2109 O O . GLU A 1 277 ? -8.367 30.508 11.927 1.00 50.91 277 GLU A O 1
ATOM 2114 N N . SER A 1 278 ? -7.105 29.255 10.566 1.00 49.44 278 SER A N 1
ATOM 2115 C CA . SER A 1 278 ? -5.929 30.133 10.601 1.00 49.44 278 SER A CA 1
ATOM 2116 C C . SER A 1 278 ? -6.238 31.528 10.036 1.00 49.44 278 SER A C 1
ATOM 2118 O O . SER A 1 278 ? -5.838 32.531 10.623 1.00 49.44 278 SER A O 1
ATOM 2120 N N . SER A 1 279 ? -7.027 31.626 8.956 1.00 47.56 279 SER A N 1
ATOM 2121 C CA . SER A 1 279 ? -7.447 32.917 8.386 1.00 47.56 279 SER A CA 1
ATOM 2122 C C . SER A 1 279 ? -8.518 33.641 9.214 1.00 47.56 279 SER A C 1
ATOM 2124 O O . SER A 1 279 ? -8.480 34.862 9.327 1.00 47.56 279 SER A O 1
ATOM 2126 N N . ALA A 1 280 ? -9.448 32.907 9.831 1.00 44.72 280 ALA A N 1
ATOM 2127 C CA . ALA A 1 280 ? -10.517 33.435 10.672 1.00 44.72 280 ALA A CA 1
ATOM 2128 C C . ALA A 1 280 ? -9.978 33.861 12.039 1.00 44.72 280 ALA A C 1
ATOM 2130 O O . ALA A 1 280 ? -10.408 34.880 12.566 1.00 44.72 280 ALA A O 1
ATOM 2131 N N . TRP A 1 281 ? -8.984 33.147 12.573 1.00 37.91 281 TRP A N 1
ATOM 2132 C CA . TRP A 1 281 ? -8.216 33.581 13.736 1.00 37.91 281 TRP A CA 1
ATOM 2133 C C . TRP A 1 281 ? -7.313 34.761 13.408 1.00 37.91 281 TRP A C 1
ATOM 2135 O O . TRP A 1 281 ? -7.309 35.709 14.177 1.00 37.91 281 TRP A O 1
ATOM 2145 N N . SER A 1 282 ? -6.638 34.780 12.253 1.00 44.19 282 SER A N 1
ATOM 2146 C CA . SER A 1 282 ? -5.873 35.958 11.815 1.00 44.19 282 SER A CA 1
ATOM 2147 C C . SER A 1 282 ? -6.758 37.190 11.582 1.00 44.19 282 SER A C 1
ATOM 2149 O O . SER A 1 282 ? -6.270 38.313 11.698 1.00 44.19 282 SER A O 1
ATOM 2151 N N . ALA A 1 283 ? -8.038 37.000 11.244 1.00 42.03 283 ALA A N 1
ATOM 2152 C CA . ALA A 1 283 ? -9.026 38.071 11.122 1.00 42.03 283 ALA A CA 1
ATOM 2153 C C . ALA A 1 283 ? -9.678 38.446 12.468 1.00 42.03 283 ALA A C 1
ATOM 2155 O O . ALA A 1 283 ? -10.133 39.574 12.628 1.00 42.03 283 ALA A O 1
ATOM 2156 N N . ALA A 1 284 ? -9.715 37.527 13.438 1.00 39.16 284 ALA A N 1
ATOM 2157 C CA . ALA A 1 284 ? -10.201 37.774 14.796 1.00 39.16 284 ALA A CA 1
ATOM 2158 C C . ALA A 1 284 ? -9.105 38.303 15.745 1.00 39.16 284 ALA A C 1
ATOM 2160 O O . ALA A 1 284 ? -9.425 38.893 16.771 1.00 39.16 284 ALA A O 1
ATOM 2161 N N . SER A 1 285 ? -7.822 38.146 15.402 1.00 37.75 285 SER A N 1
ATOM 2162 C CA . SER A 1 285 ? -6.670 38.537 16.227 1.00 37.75 285 SER A CA 1
ATOM 2163 C C . SER A 1 285 ? -6.216 39.989 16.040 1.00 37.75 285 SER A C 1
ATOM 2165 O O . SER A 1 285 ? -5.152 40.362 16.530 1.00 37.75 285 SER A O 1
ATOM 2167 N N . THR A 1 286 ? -6.981 40.832 15.340 1.00 38.50 286 THR A N 1
ATOM 2168 C CA . THR A 1 286 ? -6.686 42.275 15.249 1.00 38.50 286 THR A CA 1
ATOM 2169 C C . THR A 1 286 ? -7.189 43.096 16.436 1.00 38.50 286 THR A C 1
ATOM 2171 O O . THR A 1 286 ? -6.879 44.282 16.508 1.00 38.50 286 THR A O 1
ATOM 2174 N N . GLU A 1 287 ? -7.886 42.500 17.407 1.00 37.22 287 GLU A N 1
ATOM 2175 C CA . GLU A 1 287 ? -8.251 43.188 18.649 1.00 37.22 287 GLU A CA 1
ATOM 2176 C C . GLU A 1 287 ? -8.005 42.298 19.880 1.00 37.22 287 GLU A C 1
ATOM 2178 O O . GLU A 1 287 ? -8.661 41.280 20.065 1.00 37.22 287 GLU A O 1
ATOM 2183 N N . SER A 1 288 ? -7.104 42.768 20.755 1.00 33.91 288 SER A N 1
ATOM 2184 C CA . SER A 1 288 ? -6.902 42.377 22.165 1.00 33.91 288 SER A CA 1
ATOM 2185 C C . SER A 1 288 ? -5.739 41.421 22.499 1.00 33.91 288 SER A C 1
ATOM 2187 O O . SER A 1 288 ? -5.830 40.209 22.363 1.00 33.91 288 SER A O 1
ATOM 2189 N N . ALA A 1 289 ? -4.683 42.048 23.034 1.00 36.03 289 ALA A N 1
ATOM 2190 C CA . ALA A 1 289 ? -3.701 41.605 24.033 1.00 36.03 289 ALA A CA 1
ATOM 2191 C C . ALA A 1 289 ? -3.288 40.118 24.108 1.00 36.03 289 ALA A C 1
ATOM 2193 O O . ALA A 1 289 ? -4.009 39.262 24.616 1.00 36.03 289 ALA A O 1
ATOM 2194 N N . GLU A 1 290 ? -2.024 39.903 23.736 1.00 40.00 290 GLU A N 1
ATOM 2195 C CA . GLU A 1 290 ? -1.147 38.769 24.041 1.00 40.00 290 GLU A CA 1
ATOM 2196 C C . GLU A 1 290 ? -1.376 38.179 25.447 1.00 40.00 290 GLU A C 1
ATOM 2198 O O . GLU A 1 290 ? -1.115 38.827 26.465 1.00 40.00 290 GLU A O 1
ATOM 2203 N N . THR A 1 291 ? -1.797 36.913 25.516 1.00 35.59 291 THR A N 1
ATOM 2204 C CA . THR A 1 291 ? -1.650 36.087 26.720 1.00 35.59 291 THR A CA 1
ATOM 2205 C C . THR A 1 291 ? -0.662 34.941 26.449 1.00 35.59 291 THR A C 1
ATOM 2207 O O . THR A 1 291 ? -0.803 34.227 25.451 1.00 35.59 291 THR A O 1
ATOM 2210 N N . PRO A 1 292 ? 0.327 34.712 27.338 1.00 42.19 292 PRO A N 1
ATOM 2211 C CA . PRO A 1 292 ? 1.379 33.700 27.161 1.00 42.19 292 PRO A CA 1
ATOM 2212 C C . PRO A 1 292 ? 0.884 32.240 27.215 1.00 42.19 292 PRO A C 1
ATOM 2214 O O . PRO A 1 292 ? 1.642 31.318 26.924 1.00 42.19 292 PRO A O 1
ATOM 2217 N N . GLU A 1 293 ? -0.383 32.000 27.564 1.00 33.09 293 GLU A N 1
ATOM 2218 C CA . GLU A 1 293 ? -0.987 30.659 27.544 1.00 33.09 293 GLU A CA 1
ATOM 2219 C C . GLU A 1 293 ? -1.338 30.189 26.126 1.00 33.09 293 GLU A C 1
ATOM 2221 O O . GLU A 1 293 ? -1.302 28.988 25.850 1.00 33.09 293 GLU A O 1
ATOM 2226 N N . THR A 1 294 ? -1.590 31.122 25.206 1.00 31.98 294 THR A N 1
ATOM 2227 C CA . THR A 1 294 ? -1.928 30.822 23.807 1.00 31.98 294 THR A CA 1
ATOM 2228 C C . THR A 1 294 ? -0.695 30.368 23.022 1.00 31.98 294 THR A C 1
ATOM 2230 O O . THR A 1 294 ? -0.762 29.379 22.294 1.00 31.98 294 THR A O 1
ATOM 2233 N N . ASP A 1 295 ? 0.462 30.992 23.273 1.00 36.84 295 ASP A N 1
ATOM 2234 C CA . ASP A 1 295 ? 1.756 30.565 22.723 1.00 36.84 295 ASP A CA 1
ATOM 2235 C C . ASP A 1 295 ? 2.217 29.226 23.310 1.00 36.84 295 ASP A C 1
ATOM 2237 O O . ASP A 1 295 ? 2.756 28.389 22.592 1.00 36.84 295 ASP A O 1
ATOM 2241 N N . ALA A 1 296 ? 1.959 28.963 24.595 1.00 40.31 296 ALA A N 1
ATOM 2242 C CA . ALA A 1 296 ? 2.294 27.682 25.218 1.00 40.31 296 ALA A CA 1
ATOM 2243 C C . ALA A 1 296 ? 1.409 26.525 24.716 1.00 40.31 296 ALA A C 1
ATOM 2245 O O . ALA A 1 296 ? 1.865 25.379 24.655 1.00 40.31 296 ALA A O 1
ATOM 2246 N N . TRP A 1 297 ? 0.153 26.804 24.352 1.00 36.56 297 TRP A N 1
ATOM 2247 C CA . TRP A 1 297 ? -0.753 25.824 23.754 1.00 36.56 297 TRP A CA 1
ATOM 2248 C C . TRP A 1 297 ? -0.434 25.579 22.275 1.00 36.56 297 TRP A C 1
ATOM 2250 O O . TRP A 1 297 ? -0.327 24.419 21.889 1.00 36.56 297 TRP A O 1
ATOM 2260 N N . LEU A 1 298 ? -0.172 26.625 21.480 1.00 34.47 298 LEU A N 1
ATOM 2261 C CA . LEU A 1 298 ? 0.274 26.490 20.086 1.00 34.47 298 LEU A CA 1
ATOM 2262 C C . LEU A 1 298 ? 1.635 25.793 19.990 1.00 34.47 298 LEU A C 1
ATOM 2264 O O . LEU A 1 298 ? 1.783 24.881 19.185 1.00 34.47 298 LEU A O 1
ATOM 2268 N N . GLN A 1 299 ? 2.581 26.102 20.883 1.00 43.81 299 GLN A N 1
ATOM 2269 C CA . GLN A 1 299 ? 3.843 25.366 20.978 1.00 43.81 299 GLN A CA 1
ATOM 2270 C C . GLN A 1 299 ? 3.634 23.918 21.428 1.00 43.81 299 GLN A C 1
ATOM 2272 O O . GLN A 1 299 ? 4.347 23.049 20.951 1.00 43.81 299 GLN A O 1
ATOM 2277 N N . ARG A 1 300 ? 2.667 23.605 22.306 1.00 37.16 300 ARG A N 1
ATOM 2278 C CA . ARG A 1 300 ? 2.337 22.209 22.669 1.00 37.16 300 ARG A CA 1
ATOM 2279 C C . ARG A 1 300 ? 1.631 21.458 21.545 1.00 37.16 300 ARG A C 1
ATOM 2281 O O . ARG A 1 300 ? 1.893 20.271 21.390 1.00 37.16 300 ARG A O 1
ATOM 2288 N N . LEU A 1 301 ? 0.771 22.117 20.773 1.00 32.12 301 LEU A N 1
ATOM 2289 C CA . LEU A 1 301 ? 0.083 21.534 19.626 1.00 32.12 301 LEU A CA 1
ATOM 2290 C C . LEU A 1 301 ? 1.073 21.289 18.481 1.00 32.12 301 LEU A C 1
ATOM 2292 O O . LEU A 1 301 ? 1.135 20.173 17.976 1.00 32.12 301 LEU A O 1
ATOM 2296 N N . GLU A 1 302 ? 1.926 22.265 18.154 1.00 40.97 302 GLU A N 1
ATOM 2297 C CA . GLU A 1 302 ? 3.061 22.079 17.245 1.00 40.97 302 GLU A CA 1
ATOM 2298 C C . GLU A 1 302 ? 4.004 20.997 17.765 1.00 40.97 302 GLU A C 1
ATOM 2300 O O . GLU A 1 302 ? 4.415 20.144 16.995 1.00 40.97 302 GLU A O 1
ATOM 2305 N N . GLU A 1 303 ? 4.311 20.950 19.063 1.00 42.19 303 GLU A N 1
ATOM 2306 C CA . GLU A 1 303 ? 5.153 19.910 19.657 1.00 42.19 303 GLU A CA 1
ATOM 2307 C C . GLU A 1 303 ? 4.503 18.521 19.575 1.00 42.19 303 GLU A C 1
ATOM 2309 O O . GLU A 1 303 ? 5.219 17.554 19.356 1.00 42.19 303 GLU A O 1
ATOM 2314 N N . VAL A 1 304 ? 3.180 18.388 19.708 1.00 36.19 304 VAL A N 1
ATOM 2315 C CA . VAL A 1 304 ? 2.444 17.114 19.580 1.00 36.19 304 VAL A CA 1
ATOM 2316 C C . VAL A 1 304 ? 2.326 16.686 18.116 1.00 36.19 304 VAL A C 1
ATOM 2318 O O . VAL A 1 304 ? 2.593 15.527 17.800 1.00 36.19 304 VAL A O 1
ATOM 2321 N N . LEU A 1 305 ? 2.028 17.609 17.201 1.00 37.50 305 LEU A N 1
ATOM 2322 C CA . LEU A 1 305 ? 1.995 17.361 15.756 1.00 37.50 305 LEU A CA 1
ATOM 2323 C C . LEU A 1 305 ? 3.396 17.010 15.224 1.00 37.50 305 LEU A C 1
ATOM 2325 O O . LEU A 1 305 ? 3.563 16.056 14.467 1.00 37.50 305 LEU A O 1
ATOM 2329 N N . ARG A 1 306 ? 4.434 17.685 15.727 1.00 45.78 306 ARG A N 1
ATOM 2330 C CA . ARG A 1 306 ? 5.854 17.448 15.418 1.00 45.78 306 ARG A CA 1
ATOM 2331 C C . ARG A 1 306 ? 6.417 16.192 16.094 1.00 45.78 306 ARG A C 1
ATOM 2333 O O . ARG A 1 306 ? 7.256 15.527 15.491 1.00 45.78 306 ARG A O 1
ATOM 2340 N N . LYS A 1 307 ? 5.969 15.837 17.309 1.00 42.44 307 LYS A N 1
ATOM 2341 C CA . LYS A 1 307 ? 6.362 14.600 18.023 1.00 42.44 307 LYS A CA 1
ATOM 2342 C C . LYS A 1 307 ? 5.624 13.360 17.544 1.00 42.44 307 LYS A C 1
ATOM 2344 O O . LYS A 1 307 ? 6.169 12.269 17.670 1.00 42.44 307 LYS A O 1
ATOM 2349 N N . SER A 1 308 ? 4.407 13.495 17.023 1.00 40.78 308 SER A N 1
ATOM 2350 C CA . SER A 1 308 ? 3.605 12.326 16.661 1.00 40.78 308 SER A CA 1
ATOM 2351 C C . SER A 1 308 ? 4.177 11.563 15.467 1.00 40.78 308 SER A C 1
ATOM 2353 O O . SER A 1 308 ? 3.866 10.385 15.313 1.00 40.78 308 SER A O 1
ATOM 2355 N N . GLY A 1 309 ? 4.964 12.203 14.585 1.00 49.06 309 GLY A N 1
ATOM 2356 C CA . GLY A 1 309 ? 5.378 11.597 13.309 1.00 49.06 309 GLY A CA 1
ATOM 2357 C C . GLY A 1 309 ? 4.191 11.113 12.453 1.00 49.06 309 GLY A C 1
ATOM 2358 O O . GLY A 1 309 ? 4.395 10.470 11.419 1.00 49.06 309 GLY A O 1
ATOM 2359 N N . GLY A 1 310 ? 2.961 11.422 12.884 1.00 56.66 310 GLY A N 1
ATOM 2360 C CA . GLY A 1 310 ? 1.718 10.825 12.430 1.00 56.66 310 GLY A CA 1
ATOM 2361 C C . GLY A 1 310 ? 1.399 11.295 11.031 1.00 56.66 310 GLY A C 1
ATOM 2362 O O . GLY A 1 310 ? 1.177 10.467 10.162 1.00 56.66 310 GLY A O 1
ATOM 2363 N N . ASP A 1 311 ? 1.521 12.594 10.763 1.00 62.06 311 ASP A N 1
ATOM 2364 C CA . ASP A 1 311 ? 1.241 13.164 9.442 1.00 62.06 311 ASP A CA 1
ATOM 2365 C C . ASP A 1 311 ? 2.179 12.632 8.361 1.00 62.06 311 ASP A C 1
ATOM 2367 O O . ASP A 1 311 ? 1.747 12.346 7.245 1.00 62.06 311 ASP A O 1
ATOM 2371 N N . ALA A 1 312 ? 3.461 12.440 8.685 1.00 64.75 312 ALA A N 1
ATOM 2372 C CA . ALA A 1 312 ? 4.418 11.861 7.750 1.00 64.75 312 ALA A CA 1
ATOM 2373 C C . ALA A 1 312 ? 4.106 10.381 7.492 1.00 64.75 312 ALA A C 1
ATOM 2375 O O . ALA A 1 312 ? 4.075 9.961 6.335 1.00 64.75 312 ALA A O 1
ATOM 2376 N N . ALA A 1 313 ? 3.821 9.601 8.539 1.00 67.06 313 ALA A N 1
ATOM 2377 C CA . ALA A 1 313 ? 3.443 8.195 8.410 1.00 67.06 313 ALA A CA 1
ATOM 2378 C C . ALA A 1 313 ? 2.107 8.019 7.663 1.00 67.06 313 ALA A C 1
ATOM 2380 O O . ALA A 1 313 ? 1.991 7.146 6.804 1.00 67.06 313 ALA A O 1
ATOM 2381 N N . MET A 1 314 ? 1.130 8.887 7.927 1.00 69.94 314 MET A N 1
ATOM 2382 C CA . MET A 1 314 ? -0.181 8.934 7.279 1.00 69.94 314 MET A CA 1
ATOM 2383 C C . MET A 1 314 ? -0.072 9.328 5.807 1.00 69.94 314 MET A C 1
ATOM 2385 O O . MET A 1 314 ? -0.604 8.632 4.937 1.00 69.94 314 MET A O 1
ATOM 2389 N N . ALA A 1 315 ? 0.670 10.395 5.503 1.00 74.88 315 ALA A N 1
ATOM 2390 C CA . ALA A 1 315 ? 0.931 10.820 4.132 1.00 74.88 315 ALA A CA 1
ATOM 2391 C C . ALA A 1 315 ? 1.699 9.744 3.352 1.00 74.88 315 ALA A C 1
ATOM 2393 O O . ALA A 1 315 ? 1.371 9.474 2.193 1.00 74.88 315 ALA A O 1
ATOM 2394 N N . CYS A 1 316 ? 2.672 9.079 3.986 1.00 83.75 316 CYS A N 1
ATOM 2395 C CA . CYS A 1 316 ? 3.361 7.936 3.393 1.00 83.75 316 CYS A CA 1
ATOM 2396 C C . CYS A 1 316 ? 2.390 6.775 3.153 1.00 83.75 316 CYS A C 1
ATOM 2398 O O . CYS A 1 316 ? 2.354 6.255 2.044 1.00 83.75 316 CYS A O 1
ATOM 2400 N N . GLY A 1 317 ? 1.549 6.416 4.127 1.00 83.00 317 GLY A N 1
ATOM 2401 C CA . GLY A 1 317 ? 0.552 5.349 3.997 1.00 83.00 317 GLY A CA 1
ATOM 2402 C C . GLY A 1 317 ? -0.403 5.566 2.822 1.00 83.00 317 GLY A C 1
ATOM 2403 O O . GLY A 1 317 ? -0.561 4.678 1.983 1.00 83.00 317 GLY A O 1
ATOM 2404 N N . ALA A 1 318 ? -0.964 6.770 2.689 1.00 84.44 318 ALA A N 1
ATOM 2405 C CA . ALA A 1 318 ? -1.815 7.117 1.553 1.00 84.44 318 ALA A CA 1
ATOM 2406 C C . ALA A 1 318 ? -1.046 7.127 0.224 1.00 84.44 318 ALA A C 1
ATOM 2408 O O . ALA A 1 318 ? -1.543 6.608 -0.775 1.00 84.44 318 ALA A O 1
ATOM 2409 N N . THR A 1 319 ? 0.182 7.658 0.200 1.00 90.12 319 THR A N 1
ATOM 2410 C CA . THR A 1 319 ? 1.034 7.649 -1.002 1.00 90.12 319 THR A CA 1
ATOM 2411 C C . THR A 1 319 ? 1.331 6.221 -1.458 1.00 90.12 319 THR A C 1
ATOM 2413 O O . THR A 1 319 ? 1.230 5.922 -2.647 1.00 90.12 319 THR A O 1
ATOM 2416 N N . VAL A 1 320 ? 1.630 5.316 -0.523 1.00 91.81 320 VAL A N 1
ATOM 2417 C CA . VAL A 1 320 ? 1.867 3.895 -0.808 1.00 91.81 320 VAL A CA 1
ATOM 2418 C C . VAL A 1 320 ? 0.597 3.219 -1.312 1.00 91.81 320 VAL A C 1
ATOM 2420 O O . VAL A 1 320 ? 0.661 2.476 -2.288 1.00 91.81 320 VAL A O 1
ATOM 2423 N N . ALA A 1 321 ? -0.561 3.497 -0.713 1.00 88.69 321 ALA A N 1
ATOM 2424 C CA . ALA A 1 321 ? -1.828 2.945 -1.181 1.00 88.69 321 ALA A CA 1
ATOM 2425 C C . ALA A 1 321 ? -2.180 3.439 -2.599 1.00 88.69 321 ALA A C 1
ATOM 2427 O O . ALA A 1 321 ? -2.566 2.640 -3.452 1.00 88.69 321 ALA A O 1
ATOM 2428 N N . HIS A 1 322 ? -1.962 4.723 -2.903 1.00 90.50 322 HIS A N 1
ATOM 2429 C CA . HIS A 1 322 ? -2.118 5.258 -4.260 1.00 90.50 322 HIS A CA 1
ATOM 2430 C C . HIS A 1 322 ? -1.136 4.628 -5.252 1.00 90.50 322 HIS A C 1
ATOM 2432 O O . HIS A 1 322 ? -1.525 4.329 -6.382 1.00 90.50 322 HIS A O 1
ATOM 2438 N N . ALA A 1 323 ? 0.117 4.416 -4.842 1.00 94.62 323 ALA A N 1
ATOM 2439 C CA . ALA A 1 323 ? 1.121 3.747 -5.660 1.00 94.62 323 ALA A CA 1
ATOM 2440 C C . ALA A 1 323 ? 0.723 2.294 -5.955 1.00 94.62 323 ALA A C 1
ATOM 2442 O O . ALA A 1 323 ? 0.807 1.880 -7.104 1.00 94.62 323 ALA A O 1
ATOM 2443 N N . ARG A 1 324 ? 0.199 1.563 -4.960 1.00 93.69 324 ARG A N 1
ATOM 2444 C CA . ARG A 1 324 ? -0.360 0.212 -5.136 1.00 93.69 324 ARG A CA 1
ATOM 2445 C C . ARG A 1 324 ? -1.523 0.204 -6.123 1.00 93.69 324 ARG A C 1
ATOM 2447 O O . ARG A 1 324 ? -1.508 -0.581 -7.056 1.00 93.69 324 ARG A O 1
ATOM 2454 N N . VAL A 1 325 ? -2.488 1.116 -5.989 1.00 92.31 325 VAL A N 1
ATOM 2455 C CA . VAL A 1 325 ? -3.592 1.231 -6.962 1.00 92.31 325 VAL A CA 1
ATOM 2456 C C . VAL A 1 325 ? -3.085 1.500 -8.382 1.00 92.31 325 VAL A C 1
ATOM 2458 O O . VAL A 1 325 ? -3.632 0.946 -9.333 1.00 92.31 325 VAL A O 1
ATOM 2461 N N . ALA A 1 326 ? -2.056 2.335 -8.547 1.00 93.31 326 ALA A N 1
ATOM 2462 C CA . ALA A 1 326 ? -1.439 2.566 -9.852 1.00 93.31 326 ALA A CA 1
ATOM 2463 C C . ALA A 1 326 ? -0.731 1.308 -10.390 1.00 93.31 326 ALA A C 1
ATOM 2465 O O . ALA A 1 326 ? -0.910 0.982 -11.561 1.00 93.31 326 ALA A O 1
ATOM 2466 N N . ASP A 1 327 ? -0.010 0.582 -9.530 1.00 94.62 327 ASP A N 1
ATOM 2467 C CA . ASP A 1 327 ? 0.666 -0.688 -9.844 1.00 94.62 327 ASP A CA 1
ATOM 2468 C C . ASP A 1 327 ? -0.345 -1.714 -10.381 1.00 94.62 327 ASP A C 1
ATOM 2470 O O . ASP A 1 327 ? -0.184 -2.253 -11.473 1.00 94.62 327 ASP A O 1
ATOM 2474 N N . TYR A 1 328 ? -1.483 -1.864 -9.695 1.00 89.69 328 TYR A N 1
ATOM 2475 C CA . TYR A 1 328 ? -2.559 -2.765 -10.119 1.00 89.69 328 TYR A CA 1
ATOM 2476 C C . TYR A 1 328 ? -3.228 -2.369 -11.432 1.00 89.69 328 TYR A C 1
ATOM 2478 O O . TYR A 1 328 ? -3.717 -3.229 -12.160 1.00 89.69 328 TYR A O 1
ATOM 2486 N N . ARG A 1 329 ? -3.267 -1.074 -11.748 1.00 91.44 329 ARG A N 1
ATOM 2487 C CA . ARG A 1 329 ? -3.826 -0.568 -13.008 1.00 91.44 329 ARG A CA 1
ATOM 2488 C C . ARG A 1 329 ? -2.846 -0.667 -14.181 1.00 91.44 329 ARG A C 1
ATOM 2490 O O . ARG A 1 329 ? -3.206 -0.256 -15.279 1.00 91.44 329 ARG A O 1
ATOM 2497 N N . GLY A 1 330 ? -1.625 -1.155 -13.954 1.00 93.38 330 GLY A N 1
ATOM 2498 C CA . GLY A 1 330 ? -0.556 -1.150 -14.953 1.00 93.38 330 GLY A CA 1
ATOM 2499 C C . GLY A 1 330 ? 0.042 0.239 -15.214 1.00 93.38 330 GLY A C 1
ATOM 2500 O O . GLY A 1 330 ? 0.846 0.402 -16.131 1.00 93.38 330 GLY A O 1
ATOM 2501 N N . ASP A 1 331 ? -0.298 1.258 -14.410 1.00 95.69 331 ASP A N 1
ATOM 2502 C CA . ASP A 1 331 ? 0.324 2.590 -14.465 1.00 95.69 331 ASP A CA 1
ATOM 2503 C C . ASP A 1 331 ? 1.629 2.580 -13.655 1.00 95.69 331 ASP A C 1
ATOM 2505 O O . ASP A 1 331 ? 1.787 3.215 -12.604 1.00 95.69 331 ASP A O 1
ATOM 2509 N N . PHE A 1 332 ? 2.581 1.787 -14.142 1.00 96.12 332 PHE A N 1
ATOM 2510 C CA . PHE A 1 332 ? 3.807 1.497 -13.415 1.00 96.12 332 PHE A CA 1
ATOM 2511 C C . PHE A 1 332 ? 4.744 2.710 -13.278 1.00 96.12 332 PHE A C 1
ATOM 2513 O O . PHE A 1 332 ? 5.534 2.770 -12.335 1.00 96.12 332 PHE A O 1
ATOM 2520 N N . LEU A 1 333 ? 4.650 3.712 -14.164 1.00 96.31 333 LEU A N 1
ATOM 2521 C CA . LEU A 1 333 ? 5.395 4.972 -14.021 1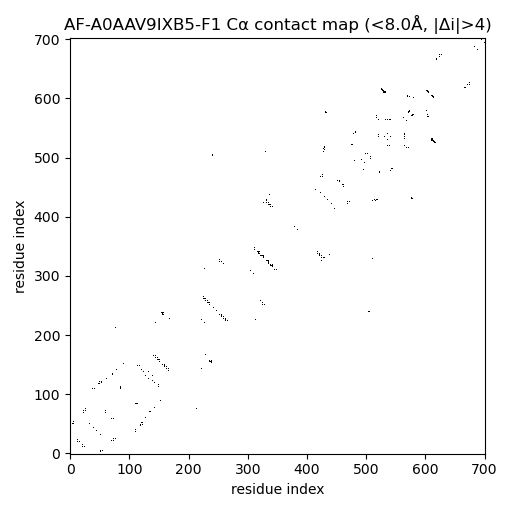.00 96.31 333 LEU A CA 1
ATOM 2522 C C . LEU A 1 333 ? 4.914 5.748 -12.795 1.00 96.31 333 LEU A C 1
ATOM 2524 O O . LEU A 1 333 ? 5.722 6.188 -11.968 1.00 96.31 333 LEU A O 1
ATOM 2528 N N . ARG A 1 334 ? 3.592 5.889 -12.647 1.00 96.12 334 ARG A N 1
ATOM 2529 C CA . ARG A 1 334 ? 2.995 6.535 -11.479 1.00 96.12 334 ARG A CA 1
ATOM 2530 C C . ARG A 1 334 ? 3.237 5.726 -10.211 1.00 96.12 334 ARG A C 1
ATOM 2532 O O . ARG A 1 334 ? 3.566 6.325 -9.186 1.00 96.12 334 ARG A O 1
ATOM 2539 N N . ALA A 1 335 ? 3.127 4.400 -10.281 1.00 96.38 335 ALA A N 1
ATOM 2540 C CA . ALA A 1 335 ? 3.419 3.509 -9.162 1.00 96.38 335 ALA A CA 1
ATOM 2541 C C . ALA A 1 335 ? 4.874 3.650 -8.692 1.00 96.38 335 ALA A C 1
ATOM 2543 O O . ALA A 1 335 ? 5.119 3.954 -7.526 1.00 96.38 335 ALA A O 1
ATOM 2544 N N . GLY A 1 336 ? 5.838 3.539 -9.613 1.00 95.88 336 GLY A N 1
ATOM 2545 C CA . GLY A 1 336 ? 7.267 3.689 -9.333 1.00 95.88 336 GLY A CA 1
ATOM 2546 C C . GLY A 1 336 ? 7.603 5.036 -8.695 1.00 95.88 336 GLY A C 1
ATOM 2547 O O . GLY A 1 336 ? 8.276 5.087 -7.664 1.00 95.88 336 GLY A O 1
ATOM 2548 N N . ARG A 1 337 ? 7.063 6.134 -9.242 1.00 96.81 337 ARG A N 1
ATOM 2549 C CA . ARG A 1 337 ? 7.211 7.473 -8.649 1.00 96.81 337 ARG A CA 1
ATOM 2550 C C . ARG A 1 337 ? 6.581 7.561 -7.259 1.00 96.81 337 ARG A C 1
ATOM 2552 O O . ARG A 1 337 ? 7.176 8.165 -6.368 1.00 96.81 337 ARG A O 1
ATOM 2559 N N . GLY A 1 338 ? 5.398 6.981 -7.066 1.00 95.19 338 GLY A N 1
ATOM 2560 C CA . GLY A 1 338 ? 4.702 6.961 -5.781 1.00 95.19 338 GLY A CA 1
ATOM 2561 C C . GLY A 1 338 ? 5.499 6.224 -4.705 1.00 95.19 338 GLY A C 1
ATOM 2562 O O . GLY A 1 338 ? 5.712 6.770 -3.624 1.00 95.19 338 GLY A O 1
ATOM 2563 N N . TYR A 1 339 ? 6.029 5.040 -5.022 1.00 95.69 339 TYR A N 1
ATOM 2564 C CA . TYR A 1 339 ? 6.877 4.277 -4.104 1.00 95.69 339 TYR A CA 1
ATOM 2565 C C . TYR A 1 339 ? 8.181 5.001 -3.765 1.00 95.69 339 TYR A C 1
ATOM 2567 O O . TYR A 1 339 ? 8.542 5.056 -2.593 1.00 95.69 339 TYR A O 1
ATOM 2575 N N . LEU A 1 340 ? 8.850 5.616 -4.748 1.00 94.25 340 LEU A N 1
ATOM 2576 C CA . LEU A 1 340 ? 10.036 6.441 -4.490 1.00 94.25 340 LEU A CA 1
ATOM 2577 C C . LEU A 1 340 ? 9.709 7.662 -3.624 1.00 94.25 340 LEU A C 1
ATOM 2579 O O . LEU A 1 340 ? 10.455 7.980 -2.706 1.00 94.25 340 LEU A O 1
ATOM 2583 N N . THR A 1 341 ? 8.577 8.324 -3.868 1.00 94.31 341 THR A N 1
ATOM 2584 C CA . THR A 1 341 ? 8.143 9.478 -3.063 1.00 94.31 341 THR A CA 1
ATOM 2585 C C . THR A 1 341 ? 7.886 9.069 -1.614 1.00 94.31 341 THR A C 1
ATOM 2587 O O . THR A 1 341 ? 8.323 9.765 -0.701 1.00 94.31 341 THR A O 1
ATOM 2590 N N . ALA A 1 342 ? 7.232 7.925 -1.388 1.00 91.12 342 ALA A N 1
ATOM 2591 C CA . ALA A 1 342 ? 7.042 7.382 -0.046 1.00 91.12 342 ALA A CA 1
ATOM 2592 C C . ALA A 1 342 ? 8.377 6.998 0.613 1.00 91.12 342 ALA A C 1
ATOM 2594 O O . ALA A 1 342 ? 8.596 7.323 1.776 1.00 91.12 342 ALA A O 1
ATOM 2595 N N . LEU A 1 343 ? 9.287 6.364 -0.136 1.00 90.19 343 LEU A N 1
ATOM 2596 C CA . LEU A 1 343 ? 10.617 5.991 0.346 1.00 90.19 343 LEU A CA 1
ATOM 2597 C C . LEU A 1 343 ? 11.418 7.223 0.800 1.00 90.19 343 LEU A C 1
ATOM 2599 O O . LEU A 1 343 ? 11.890 7.254 1.934 1.00 90.19 343 LEU A O 1
ATOM 2603 N N . PHE A 1 344 ? 11.513 8.257 -0.041 1.00 90.19 344 PHE A N 1
ATOM 2604 C CA . PHE A 1 344 ? 12.200 9.505 0.306 1.00 90.19 344 PHE A CA 1
ATOM 2605 C C . PHE A 1 344 ? 11.470 10.285 1.403 1.00 90.19 344 PHE A C 1
ATOM 2607 O O . PHE A 1 344 ? 12.111 10.942 2.216 1.00 90.19 344 PHE A O 1
ATOM 2614 N N . GLY A 1 345 ? 10.138 10.200 1.471 1.00 88.44 345 GLY A N 1
ATOM 2615 C CA . GLY A 1 345 ? 9.352 10.772 2.564 1.00 88.44 345 GLY A CA 1
ATOM 2616 C C . GLY A 1 345 ? 9.720 10.167 3.920 1.00 88.44 345 GLY A C 1
ATOM 2617 O O . GLY A 1 345 ? 9.943 10.908 4.879 1.00 88.44 345 GLY A O 1
ATOM 2618 N N . ILE A 1 346 ? 9.853 8.838 3.979 1.00 85.56 346 ILE A N 1
ATOM 2619 C CA . ILE A 1 346 ? 10.295 8.107 5.175 1.00 85.56 346 ILE A CA 1
ATOM 2620 C C . ILE A 1 346 ? 11.753 8.439 5.501 1.00 85.56 346 ILE A C 1
ATOM 2622 O O . ILE A 1 346 ? 12.057 8.730 6.655 1.00 85.56 346 ILE A O 1
ATOM 2626 N N . GLU A 1 347 ? 12.650 8.457 4.510 1.00 84.44 347 GLU A N 1
ATOM 2627 C CA . GLU A 1 347 ? 14.064 8.788 4.733 1.00 84.44 347 GLU A CA 1
ATOM 2628 C C . GLU A 1 347 ? 14.237 10.223 5.251 1.00 84.44 347 GLU A C 1
ATOM 2630 O O . GLU A 1 347 ? 14.936 10.439 6.238 1.00 84.44 347 GLU A O 1
ATOM 2635 N N . ASN A 1 348 ? 13.526 11.194 4.676 1.00 84.31 348 ASN A N 1
ATOM 2636 C CA . ASN A 1 348 ? 13.542 12.581 5.142 1.00 84.31 348 ASN A CA 1
ATOM 2637 C C . ASN A 1 348 ? 12.919 12.731 6.539 1.00 84.31 348 ASN A C 1
ATOM 2639 O O . ASN A 1 348 ? 13.362 13.561 7.333 1.00 84.31 348 ASN A O 1
ATOM 2643 N N . ALA A 1 349 ? 11.870 11.967 6.861 1.00 78.50 349 ALA A N 1
ATOM 2644 C CA . ALA A 1 349 ? 11.309 11.938 8.211 1.00 78.50 349 ALA A CA 1
ATOM 2645 C C . ALA A 1 349 ? 12.318 11.362 9.216 1.00 78.50 349 ALA A C 1
ATOM 2647 O O . ALA A 1 349 ? 12.511 11.944 10.281 1.00 78.50 349 ALA A O 1
ATOM 2648 N N . HIS A 1 350 ? 13.018 10.291 8.840 1.00 79.62 350 HIS A N 1
ATOM 2649 C CA . HIS A 1 350 ? 14.063 9.682 9.653 1.00 79.62 350 HIS A CA 1
ATOM 2650 C C . HIS A 1 350 ? 15.256 10.624 9.860 1.00 79.62 350 HIS A C 1
ATOM 2652 O O . HIS A 1 350 ? 15.661 10.839 10.995 1.00 79.62 350 HIS A O 1
ATOM 2658 N N . GLN A 1 351 ? 15.770 11.265 8.806 1.00 81.00 351 GLN A N 1
ATOM 2659 C CA . GLN A 1 351 ? 16.864 12.236 8.919 1.00 81.00 351 GLN A CA 1
ATOM 2660 C C . GLN A 1 351 ? 16.489 13.421 9.817 1.00 81.00 351 GLN A C 1
ATOM 2662 O O . GLN A 1 351 ? 17.275 13.817 10.673 1.00 81.00 351 GLN A O 1
ATOM 2667 N N . ARG A 1 352 ? 15.269 13.963 9.681 1.00 78.69 352 ARG A N 1
ATOM 2668 C CA . ARG A 1 352 ? 14.776 15.025 10.576 1.00 78.69 352 ARG A CA 1
ATOM 2669 C C . ARG A 1 352 ? 14.677 14.559 12.025 1.00 78.69 352 ARG A C 1
ATOM 2671 O O . ARG A 1 352 ? 14.987 15.337 12.922 1.00 78.69 352 ARG A O 1
ATOM 2678 N N . TRP A 1 353 ? 14.264 13.314 12.249 1.00 76.25 353 TRP A N 1
ATOM 2679 C CA . TRP A 1 353 ? 14.221 12.726 13.582 1.00 76.25 353 TRP A CA 1
ATOM 2680 C C . TRP A 1 353 ? 15.627 12.580 14.179 1.00 76.25 353 TRP A C 1
ATOM 2682 O O . TRP A 1 353 ? 15.838 13.050 15.290 1.00 76.25 353 TRP A O 1
ATOM 2692 N N . VAL A 1 354 ? 16.597 12.058 13.416 1.00 76.12 354 VAL A N 1
ATOM 2693 C CA . VAL A 1 354 ? 18.008 11.936 13.836 1.00 76.12 354 VAL A CA 1
ATOM 2694 C C . VAL A 1 354 ? 18.619 13.301 14.164 1.00 76.12 354 VAL A C 1
ATOM 2696 O O . VAL A 1 354 ? 19.252 13.467 15.202 1.00 76.12 354 VAL A O 1
ATOM 2699 N N . HIS A 1 355 ? 18.403 14.310 13.319 1.00 78.94 355 HIS A N 1
ATOM 2700 C CA . HIS A 1 355 ? 18.876 15.666 13.609 1.00 78.94 355 HIS A CA 1
ATOM 2701 C C . HIS A 1 355 ? 18.200 16.264 14.846 1.00 78.94 355 HIS A C 1
ATOM 2703 O O . HIS A 1 355 ? 18.836 16.978 15.618 1.00 78.94 355 HIS A O 1
ATOM 2709 N N . TRP A 1 356 ? 16.913 15.977 15.060 1.00 80.50 356 TRP A N 1
ATOM 2710 C CA . TRP A 1 356 ? 16.207 16.445 16.246 1.00 80.50 356 TRP A CA 1
ATOM 2711 C C . TRP A 1 356 ? 16.708 15.769 17.526 1.00 80.50 356 TRP A C 1
ATOM 2713 O O . TRP A 1 356 ? 16.879 16.467 18.523 1.00 80.50 356 TRP A O 1
ATOM 2723 N N . THR A 1 357 ? 16.965 14.456 17.514 1.00 73.06 357 THR A N 1
ATOM 2724 C CA . THR A 1 357 ? 17.510 13.739 18.678 1.00 73.06 357 THR A CA 1
ATOM 2725 C C . THR A 1 357 ? 18.916 14.221 19.005 1.00 73.06 357 THR A C 1
ATOM 2727 O O . THR A 1 357 ? 19.163 14.550 20.158 1.00 73.06 357 THR A O 1
ATOM 2730 N N . GLN A 1 358 ? 19.779 14.407 18.000 1.00 79.62 358 GLN A N 1
ATOM 2731 C CA . GLN A 1 358 ? 21.100 15.024 18.185 1.00 79.62 358 GLN A CA 1
ATOM 2732 C C . GLN A 1 358 ? 20.989 16.418 18.820 1.00 79.62 358 GLN A C 1
ATOM 2734 O O . GLN A 1 358 ? 21.663 16.714 19.801 1.00 79.62 358 GLN A O 1
ATOM 2739 N N . ALA A 1 359 ? 20.061 17.255 18.347 1.00 80.81 359 ALA A N 1
ATOM 2740 C CA . ALA A 1 359 ? 19.828 18.567 18.947 1.00 80.81 359 ALA A CA 1
ATOM 2741 C C . ALA A 1 359 ? 19.259 18.490 20.382 1.00 80.81 359 ALA A C 1
ATOM 2743 O O . ALA A 1 359 ? 19.481 19.400 21.180 1.00 80.81 359 ALA A O 1
ATOM 2744 N N . GLN A 1 360 ? 18.494 17.446 20.735 1.00 78.00 360 GLN A N 1
ATOM 2745 C CA . GLN A 1 360 ? 18.058 17.224 22.122 1.00 78.00 360 GLN A CA 1
ATOM 2746 C C . GLN A 1 360 ? 19.208 16.749 23.011 1.00 78.00 360 GLN A C 1
ATOM 2748 O O . GLN A 1 360 ? 19.297 17.209 24.148 1.00 78.00 360 GLN A O 1
ATOM 2753 N N . GLU A 1 361 ? 20.090 15.885 22.506 1.00 78.19 361 GLU A N 1
ATOM 2754 C CA . GLU A 1 361 ? 21.304 15.453 23.204 1.00 78.19 361 GLU A CA 1
ATOM 2755 C C . GLU A 1 361 ? 22.202 16.652 23.508 1.00 78.19 361 GLU A C 1
ATOM 2757 O O . GLU A 1 361 ? 22.568 16.858 24.663 1.00 78.19 361 GLU A O 1
ATOM 2762 N N . GLU A 1 362 ? 22.464 17.509 22.519 1.00 87.50 362 GLU A N 1
ATOM 2763 C CA . GLU A 1 362 ? 23.242 18.741 22.699 1.00 87.50 362 GLU A CA 1
ATOM 2764 C C . GLU A 1 362 ? 22.622 19.645 23.776 1.00 87.50 362 GLU A C 1
ATOM 2766 O O . GLU A 1 362 ? 23.311 20.057 24.710 1.00 87.50 362 GLU A O 1
ATOM 2771 N N . ARG A 1 363 ? 21.299 19.871 23.741 1.00 86.06 363 ARG A N 1
ATOM 2772 C CA . ARG A 1 363 ? 20.590 20.653 24.776 1.00 86.06 363 ARG A CA 1
ATOM 2773 C C . ARG A 1 363 ? 20.637 19.999 26.155 1.00 86.06 363 ARG A C 1
ATOM 2775 O O . ARG A 1 363 ? 20.693 20.701 27.168 1.00 86.06 363 ARG A O 1
ATOM 2782 N N . HIS A 1 364 ? 20.566 18.672 26.225 1.00 82.50 364 HIS A N 1
ATOM 2783 C CA . HIS A 1 364 ? 20.639 17.946 27.488 1.00 82.50 364 HIS A CA 1
ATOM 2784 C C . HIS A 1 364 ? 22.047 18.038 28.082 1.00 82.50 364 HIS A C 1
ATOM 2786 O O . HIS A 1 364 ? 22.181 18.377 29.259 1.00 82.50 364 HIS A O 1
ATOM 2792 N N . VAL A 1 365 ? 23.087 17.837 27.267 1.00 86.88 365 VAL A N 1
ATOM 2793 C CA . VAL A 1 365 ? 24.493 18.029 27.649 1.00 86.88 365 VAL A CA 1
ATOM 2794 C C . VAL A 1 365 ? 24.719 19.466 28.120 1.00 86.88 365 VAL A C 1
ATOM 2796 O O . VAL A 1 365 ? 25.210 19.667 29.229 1.00 86.88 365 VAL A O 1
ATOM 2799 N N . GLU A 1 366 ? 24.256 20.472 27.375 1.00 89.56 366 GLU A N 1
ATOM 2800 C CA . GLU A 1 366 ? 24.336 21.880 27.783 1.00 89.56 366 GLU A CA 1
ATOM 2801 C C . GLU A 1 366 ? 23.598 22.159 29.103 1.00 89.56 366 GLU A C 1
ATOM 2803 O O . GLU A 1 366 ? 24.097 22.912 29.948 1.00 89.56 366 GLU A O 1
ATOM 2808 N N . SER A 1 367 ? 22.427 21.546 29.327 1.00 90.06 367 SER A N 1
ATOM 2809 C CA . SER A 1 367 ? 21.658 21.676 30.574 1.00 90.06 367 SER A CA 1
ATOM 2810 C C . SER A 1 367 ? 22.386 21.048 31.764 1.00 90.06 367 SER A C 1
ATOM 2812 O O . SER A 1 367 ? 22.450 21.652 32.842 1.00 90.06 367 SER A O 1
ATOM 2814 N N . VAL A 1 368 ? 22.952 19.852 31.580 1.00 84.81 368 VAL A N 1
ATOM 2815 C CA . VAL A 1 368 ? 23.724 19.135 32.603 1.00 84.81 368 VAL A CA 1
ATOM 2816 C C . VAL A 1 368 ? 25.005 19.895 32.922 1.00 84.81 368 VAL A C 1
ATOM 2818 O O . VAL A 1 368 ? 25.278 20.149 34.095 1.00 84.81 368 VAL A O 1
ATOM 2821 N N . GLU A 1 369 ? 25.748 20.345 31.914 1.00 88.56 369 GLU A N 1
ATOM 2822 C CA . GLU A 1 369 ? 26.943 21.160 32.113 1.00 88.56 369 GLU A CA 1
ATOM 2823 C C . GLU A 1 369 ? 26.625 22.485 32.801 1.00 88.56 369 GLU A C 1
ATOM 2825 O O . GLU A 1 369 ? 27.351 22.897 33.705 1.00 88.56 369 GLU A O 1
ATOM 2830 N N . SER A 1 370 ? 25.529 23.149 32.429 1.00 90.56 370 SER A N 1
ATOM 2831 C CA . SER A 1 370 ? 25.101 24.394 33.070 1.00 90.56 370 SER A CA 1
ATOM 2832 C C . SER A 1 370 ? 24.738 24.171 34.540 1.00 90.56 370 SER A C 1
ATOM 2834 O O . SER A 1 370 ? 25.138 24.965 35.394 1.00 90.56 370 SER A O 1
ATOM 2836 N N . ARG A 1 371 ? 24.076 23.051 34.875 1.00 88.25 371 ARG A N 1
ATOM 2837 C CA . ARG A 1 371 ? 23.839 22.646 36.273 1.00 88.25 371 ARG A CA 1
ATOM 2838 C C . ARG A 1 371 ? 25.134 22.306 37.001 1.00 88.25 371 ARG A C 1
ATOM 2840 O O . ARG A 1 371 ? 25.301 22.729 38.141 1.00 88.25 371 ARG A O 1
ATOM 2847 N N . MET A 1 372 ? 26.065 21.595 36.366 1.00 81.00 372 MET A N 1
ATOM 2848 C CA . MET A 1 372 ? 27.370 21.291 36.958 1.00 81.00 372 MET A CA 1
ATOM 2849 C C . MET A 1 372 ? 28.197 22.556 37.196 1.00 81.00 372 MET A C 1
ATOM 2851 O O . MET A 1 372 ? 28.793 22.687 38.261 1.00 81.00 372 MET A O 1
ATOM 2855 N N . ARG A 1 373 ? 28.202 23.518 36.266 1.00 89.19 373 ARG A N 1
ATOM 2856 C CA . ARG A 1 373 ? 28.847 24.830 36.443 1.00 89.19 373 ARG A CA 1
ATOM 2857 C C . ARG A 1 373 ? 28.202 25.610 37.589 1.00 89.19 373 ARG A C 1
ATOM 2859 O O . ARG A 1 373 ? 28.921 26.128 38.440 1.00 89.19 373 ARG A O 1
ATOM 2866 N N . ALA A 1 374 ? 26.870 25.627 37.670 1.00 89.50 374 ALA A N 1
ATOM 2867 C CA . ALA A 1 374 ? 26.147 26.261 38.772 1.00 89.50 374 ALA A CA 1
ATOM 2868 C C . ALA A 1 374 ? 26.433 25.595 40.133 1.00 89.50 374 ALA A C 1
ATOM 2870 O O . ALA A 1 374 ? 26.572 26.293 41.136 1.00 89.50 374 ALA A O 1
ATOM 2871 N N . MET A 1 375 ? 26.568 24.265 40.176 1.00 81.94 375 MET A N 1
ATOM 2872 C CA . MET A 1 375 ? 26.948 23.528 41.387 1.00 81.94 375 MET A CA 1
ATOM 2873 C C . MET A 1 375 ? 28.411 23.767 41.775 1.00 81.94 375 MET A C 1
ATOM 2875 O O . MET A 1 375 ? 28.685 24.040 42.940 1.00 81.94 375 MET A O 1
ATOM 2879 N N . ARG A 1 376 ? 29.348 23.758 40.815 1.00 84.44 376 ARG A N 1
ATOM 2880 C CA . ARG A 1 376 ? 30.764 24.090 41.064 1.00 84.44 376 ARG A CA 1
ATOM 2881 C C . ARG A 1 376 ? 30.939 25.512 41.592 1.00 84.44 376 ARG A C 1
ATOM 2883 O O . ARG A 1 376 ? 31.793 25.726 42.438 1.00 84.44 376 ARG A O 1
ATOM 2890 N N . GLY A 1 377 ? 30.111 26.461 41.151 1.00 87.19 377 GLY A N 1
ATOM 2891 C CA . GLY A 1 377 ? 30.106 27.825 41.685 1.00 87.19 377 GLY A CA 1
ATOM 2892 C C . GLY A 1 377 ? 29.591 27.950 43.127 1.00 87.19 377 GLY A C 1
ATOM 2893 O O . GLY A 1 377 ? 29.809 28.985 43.749 1.00 87.19 377 GLY A O 1
ATOM 2894 N N . ARG A 1 378 ? 28.910 26.927 43.666 1.00 84.25 378 ARG A N 1
ATOM 2895 C CA . ARG A 1 378 ? 28.344 26.923 45.030 1.00 84.25 378 ARG A CA 1
ATOM 2896 C C . ARG A 1 378 ? 29.139 26.088 46.035 1.00 84.25 378 ARG A C 1
ATOM 2898 O O . ARG A 1 378 ? 28.939 26.268 47.231 1.00 84.25 378 ARG A O 1
ATOM 2905 N N . LEU A 1 379 ? 30.005 25.186 45.576 1.00 76.62 379 LEU A N 1
ATOM 2906 C CA . LEU A 1 379 ? 30.801 24.320 46.446 1.00 76.62 379 LEU A CA 1
ATOM 2907 C C . LEU A 1 379 ? 32.112 25.006 46.852 1.00 76.62 379 LEU A C 1
ATOM 2909 O O . LEU A 1 379 ? 32.827 25.563 46.020 1.00 76.62 379 LEU A O 1
ATOM 2913 N N . SER A 1 380 ? 32.435 24.945 48.144 1.00 73.88 380 SER A N 1
ATOM 2914 C CA . SER A 1 380 ? 33.721 25.393 48.687 1.00 73.88 380 SER A CA 1
ATOM 2915 C C . SER A 1 380 ? 34.869 24.517 48.148 1.00 73.88 380 SER A C 1
ATOM 2917 O O . SER A 1 380 ? 34.679 23.304 48.008 1.00 73.88 380 SER A O 1
ATOM 2919 N N . PRO A 1 381 ? 36.083 25.064 47.910 1.00 72.81 381 PRO A N 1
ATOM 2920 C CA . PRO A 1 381 ? 37.243 24.291 47.448 1.00 72.81 381 PRO A CA 1
ATOM 2921 C C . PRO A 1 381 ? 37.580 23.064 48.312 1.00 72.81 381 PRO A C 1
ATOM 2923 O O . PRO A 1 381 ? 38.229 22.140 47.832 1.00 72.81 381 PRO A O 1
ATOM 2926 N N . ALA A 1 382 ? 37.143 23.043 49.576 1.00 71.50 382 ALA A N 1
ATOM 2927 C CA . ALA A 1 382 ? 37.412 21.957 50.515 1.00 71.50 382 ALA A CA 1
ATOM 2928 C C . ALA A 1 382 ? 36.499 20.723 50.345 1.00 71.50 382 ALA A C 1
ATOM 2930 O O . ALA A 1 382 ? 36.877 19.640 50.779 1.00 71.50 382 ALA A O 1
ATOM 2931 N N . GLU A 1 383 ? 35.326 20.850 49.715 1.00 64.44 383 GLU A N 1
ATOM 2932 C CA . GLU A 1 383 ? 34.347 19.750 49.600 1.00 64.44 383 GLU A CA 1
ATOM 2933 C C . GLU A 1 383 ? 34.473 18.970 48.279 1.00 64.44 383 GLU A C 1
ATOM 2935 O O . GLU A 1 383 ? 34.076 17.808 48.194 1.00 64.44 383 GLU A O 1
ATOM 2940 N N . ALA A 1 384 ? 35.091 19.571 47.256 1.00 61.66 384 ALA A N 1
ATOM 2941 C CA . ALA A 1 384 ? 35.189 19.007 45.908 1.00 61.66 384 ALA A CA 1
ATOM 2942 C C . ALA A 1 384 ? 36.110 17.773 45.786 1.00 61.66 384 ALA A C 1
ATOM 2944 O O . ALA A 1 384 ? 36.071 17.082 44.771 1.00 61.66 384 ALA A O 1
ATOM 2945 N N . SER A 1 385 ? 36.936 17.476 46.792 1.00 66.38 385 SER A N 1
ATOM 2946 C CA . SER A 1 385 ? 37.958 16.422 46.731 1.00 66.38 385 SER A CA 1
ATOM 2947 C C . SER A 1 385 ? 37.516 15.049 47.257 1.00 66.38 385 SER A C 1
ATOM 2949 O O . SER A 1 385 ? 38.288 14.102 47.134 1.00 66.38 385 SER A O 1
ATOM 2951 N N . SER A 1 386 ? 36.304 14.894 47.816 1.00 58.56 386 SER A N 1
ATOM 2952 C CA . SER A 1 386 ? 35.923 13.657 48.538 1.00 58.56 386 SER A CA 1
ATOM 2953 C C . SER A 1 386 ? 34.831 12.780 47.903 1.00 58.56 386 SER A C 1
ATOM 2955 O O . SER A 1 386 ? 34.637 11.649 48.342 1.00 58.56 386 SER A O 1
ATOM 2957 N N . THR A 1 387 ? 34.143 13.223 46.849 1.00 53.88 387 THR A N 1
ATOM 2958 C CA . THR A 1 387 ? 33.019 12.469 46.256 1.00 53.88 387 THR A CA 1
ATOM 2959 C C . THR A 1 387 ? 33.366 11.850 44.901 1.00 53.88 387 THR A C 1
ATOM 2961 O O . THR A 1 387 ? 33.170 12.471 43.859 1.00 53.88 387 THR A O 1
ATOM 2964 N N . SER A 1 388 ? 33.820 10.589 44.897 1.00 53.34 388 SER A N 1
ATOM 2965 C CA . SER A 1 388 ? 33.844 9.735 43.697 1.00 53.34 388 SER A CA 1
ATOM 2966 C C . SER A 1 388 ? 32.499 9.006 43.556 1.00 53.34 388 SER A C 1
ATOM 2968 O O . SER A 1 388 ? 32.366 7.830 43.900 1.00 53.34 388 SER A O 1
ATOM 2970 N N . ALA A 1 389 ? 31.457 9.717 43.130 1.00 58.03 389 ALA A N 1
ATOM 2971 C CA . ALA A 1 389 ? 30.152 9.108 42.880 1.00 58.03 389 ALA A CA 1
ATOM 2972 C C . ALA A 1 389 ? 30.105 8.537 41.453 1.00 58.03 389 ALA A C 1
ATOM 2974 O O . ALA A 1 389 ? 30.429 9.236 40.494 1.00 58.03 389 ALA A O 1
ATOM 2975 N N . SER A 1 390 ? 29.721 7.263 41.330 1.00 57.84 390 SER A N 1
ATOM 2976 C CA . SER A 1 390 ? 29.444 6.601 40.046 1.00 57.84 390 SER A CA 1
ATOM 2977 C C . SER A 1 390 ? 28.422 7.398 39.220 1.00 57.84 390 SER A C 1
ATOM 2979 O O . SER A 1 390 ? 27.529 8.011 39.817 1.00 57.84 390 SER A O 1
ATOM 2981 N N . PRO A 1 391 ? 28.514 7.381 37.878 1.00 57.91 391 PRO A N 1
ATOM 2982 C CA . PRO A 1 391 ? 27.544 8.054 37.021 1.00 57.91 391 PRO A CA 1
ATOM 2983 C C . PRO A 1 391 ? 26.116 7.544 37.306 1.00 57.91 391 PRO A C 1
ATOM 2985 O O . PRO A 1 391 ? 25.924 6.364 37.621 1.00 57.91 391 PRO A O 1
ATOM 2988 N N . PRO A 1 392 ? 25.101 8.424 37.277 1.00 63.25 392 PRO A N 1
ATOM 2989 C CA . PRO A 1 392 ? 23.738 8.069 37.650 1.00 63.25 392 PRO A CA 1
ATOM 2990 C C . PRO A 1 392 ? 23.086 7.145 36.608 1.00 63.25 392 PRO A C 1
ATOM 2992 O O . PRO A 1 392 ? 23.195 7.377 35.408 1.00 63.25 392 PRO A O 1
ATOM 2995 N N . ARG A 1 393 ? 22.295 6.168 37.083 1.00 65.94 393 ARG A N 1
ATOM 2996 C CA . ARG A 1 393 ? 21.459 5.226 36.294 1.00 65.94 393 ARG A CA 1
ATOM 2997 C C . ARG A 1 393 ? 20.597 5.860 35.183 1.00 65.94 393 ARG A C 1
ATOM 2999 O O . ARG A 1 393 ? 20.128 5.150 34.303 1.00 65.94 393 ARG A O 1
ATOM 3006 N N . HIS A 1 394 ? 20.393 7.175 35.203 1.00 62.16 394 HIS A N 1
ATOM 3007 C CA . HIS A 1 394 ? 19.643 7.898 34.177 1.00 62.16 394 HIS A CA 1
ATOM 3008 C C . HIS A 1 394 ? 20.318 7.905 32.793 1.00 62.16 394 HIS A C 1
ATOM 3010 O O . HIS A 1 394 ? 19.604 7.994 31.798 1.00 62.16 394 HIS A O 1
ATOM 3016 N N . GLU A 1 395 ? 21.646 7.757 32.698 1.00 65.25 395 GLU A N 1
ATOM 3017 C CA . GLU A 1 395 ? 22.328 7.639 31.393 1.00 65.25 395 GLU A CA 1
ATOM 3018 C C . GLU A 1 395 ? 22.024 6.302 30.688 1.00 65.25 395 GLU A C 1
ATOM 3020 O O . GLU A 1 395 ? 21.873 6.268 29.465 1.00 65.25 395 GLU A O 1
ATOM 3025 N N . GLU A 1 396 ? 21.851 5.206 31.438 1.00 72.56 396 GLU A N 1
ATOM 3026 C CA . GLU A 1 396 ? 21.476 3.897 30.873 1.00 72.56 396 GLU A CA 1
ATOM 3027 C C . GLU A 1 396 ? 20.010 3.858 30.410 1.00 72.56 396 GLU A C 1
ATOM 3029 O O . GLU A 1 396 ? 19.695 3.256 29.384 1.00 72.56 396 GLU A O 1
ATOM 3034 N N . GLU A 1 397 ? 19.096 4.519 31.127 1.00 68.81 397 GLU A N 1
ATOM 3035 C CA . GLU A 1 397 ? 17.678 4.576 30.741 1.00 68.81 397 GLU A CA 1
ATOM 3036 C C . GLU A 1 397 ? 17.436 5.480 29.521 1.00 68.81 397 GLU A C 1
ATOM 3038 O O . GLU A 1 397 ? 16.635 5.119 28.654 1.00 68.81 397 GLU A O 1
ATOM 3043 N N . ALA A 1 398 ? 18.154 6.606 29.413 1.00 64.62 398 ALA A N 1
ATOM 3044 C CA . ALA A 1 398 ? 18.090 7.494 28.249 1.00 64.62 398 ALA A CA 1
ATOM 3045 C C . ALA A 1 398 ? 18.591 6.787 26.977 1.00 64.62 398 ALA A C 1
ATOM 3047 O O . ALA A 1 398 ? 17.859 6.695 25.990 1.00 64.62 398 ALA A O 1
ATOM 3048 N N . THR A 1 399 ? 19.766 6.151 27.048 1.00 69.06 399 THR A N 1
ATOM 3049 C CA . THR A 1 399 ? 20.332 5.398 25.916 1.00 69.06 399 THR A CA 1
ATOM 3050 C C . THR A 1 399 ? 19.499 4.169 25.532 1.00 69.06 399 THR A C 1
ATOM 3052 O O . THR A 1 399 ? 19.423 3.810 24.354 1.00 69.06 399 THR A O 1
ATOM 3055 N N . ALA A 1 400 ? 18.826 3.512 26.484 1.00 69.44 400 ALA A N 1
ATOM 3056 C CA . ALA A 1 400 ? 17.906 2.411 26.187 1.00 69.44 400 ALA A CA 1
ATOM 3057 C C . ALA A 1 400 ? 16.605 2.883 25.510 1.00 69.44 400 ALA A C 1
ATOM 3059 O O . ALA A 1 400 ? 16.077 2.180 24.642 1.00 69.44 400 ALA A O 1
ATOM 3060 N N . TRP A 1 401 ? 16.081 4.052 25.890 1.00 64.19 401 TRP A N 1
ATOM 3061 C CA . TRP A 1 401 ? 14.915 4.653 25.240 1.00 64.19 401 TRP A CA 1
ATOM 3062 C C . TRP A 1 401 ? 15.243 5.115 23.813 1.00 64.19 401 TRP A C 1
ATOM 3064 O O . TRP A 1 401 ? 14.481 4.826 22.892 1.00 64.19 401 TRP A O 1
ATOM 3074 N N . GLU A 1 402 ? 16.415 5.717 23.606 1.00 59.75 402 GLU A N 1
ATOM 3075 C CA . GLU A 1 402 ? 16.916 6.156 22.296 1.00 59.75 402 GLU A CA 1
ATOM 3076 C C . GLU A 1 402 ? 17.105 4.996 21.316 1.00 59.75 402 GLU A C 1
ATOM 3078 O O . GLU A 1 402 ? 16.638 5.076 20.180 1.00 59.75 402 GLU A O 1
ATOM 3083 N N . ARG A 1 403 ? 17.698 3.874 21.755 1.00 60.44 403 ARG A N 1
ATOM 3084 C CA . ARG A 1 403 ? 17.817 2.668 20.913 1.00 60.44 403 ARG A CA 1
ATOM 3085 C C . ARG A 1 403 ? 16.449 2.122 20.510 1.00 60.44 403 ARG A C 1
ATOM 3087 O O . ARG A 1 403 ? 16.235 1.810 19.346 1.00 60.44 403 ARG A O 1
ATOM 3094 N N . ARG A 1 404 ? 15.487 2.080 21.441 1.00 60.09 404 ARG A N 1
ATOM 3095 C CA . ARG A 1 404 ? 14.114 1.632 21.143 1.00 60.09 404 ARG A CA 1
ATOM 3096 C C . ARG A 1 404 ? 13.375 2.585 20.204 1.00 60.09 404 ARG A C 1
ATOM 3098 O O . ARG A 1 404 ? 12.584 2.120 19.390 1.00 60.09 404 ARG A O 1
ATOM 3105 N N . ALA A 1 405 ? 13.613 3.890 20.307 1.00 52.84 405 ALA A N 1
ATOM 3106 C CA . ALA A 1 405 ? 13.007 4.885 19.429 1.00 52.84 405 ALA A CA 1
ATOM 3107 C C . ALA A 1 405 ? 13.631 4.865 18.019 1.00 52.84 405 ALA A C 1
ATOM 3109 O O . ALA A 1 405 ? 12.899 4.949 17.033 1.00 52.84 405 ALA A O 1
ATOM 3110 N N . ALA A 1 406 ? 14.948 4.655 17.912 1.00 54.03 406 ALA A N 1
ATOM 3111 C CA . ALA A 1 406 ? 15.653 4.481 16.640 1.00 54.03 406 ALA A CA 1
ATOM 3112 C C . ALA A 1 406 ? 15.208 3.202 15.910 1.00 54.03 406 ALA A C 1
ATOM 3114 O O . ALA A 1 406 ? 14.883 3.255 14.721 1.00 54.03 406 ALA A O 1
ATOM 3115 N N . ASP A 1 407 ? 15.088 2.088 16.639 1.00 54.22 407 ASP A N 1
ATOM 3116 C CA . ASP A 1 407 ? 14.587 0.812 16.113 1.00 54.22 407 ASP A CA 1
ATOM 3117 C C . ASP A 1 407 ? 13.092 0.866 15.736 1.00 54.22 407 ASP A C 1
ATOM 3119 O O . ASP A 1 407 ? 12.626 0.085 14.904 1.00 54.22 407 ASP A O 1
ATOM 3123 N N . ALA A 1 408 ? 12.315 1.778 16.333 1.00 52.50 408 ALA A N 1
ATOM 3124 C CA . ALA A 1 408 ? 10.896 1.960 16.023 1.00 52.50 408 ALA A CA 1
ATOM 3125 C C . ALA A 1 408 ? 10.648 2.892 14.822 1.00 52.50 408 ALA A C 1
ATOM 3127 O O . ALA A 1 408 ? 9.697 2.672 14.070 1.00 52.50 408 ALA A O 1
ATOM 3128 N N . ALA A 1 409 ? 11.482 3.921 14.631 1.00 50.75 409 ALA A N 1
ATOM 3129 C CA . ALA A 1 409 ? 11.333 4.911 13.560 1.00 50.75 409 ALA A CA 1
ATOM 3130 C C . ALA A 1 409 ? 11.897 4.433 12.210 1.00 50.75 409 ALA A C 1
ATOM 3132 O O . ALA A 1 409 ? 11.439 4.870 11.152 1.00 50.75 409 ALA A O 1
ATOM 3133 N N . TYR A 1 410 ? 12.870 3.520 12.231 1.00 59.69 410 TYR A N 1
ATOM 3134 C CA . TYR A 1 410 ? 13.425 2.892 11.041 1.00 59.69 410 TYR A CA 1
ATOM 3135 C C . TYR A 1 410 ? 12.899 1.462 10.960 1.00 59.69 410 TYR A C 1
ATOM 3137 O O . TYR A 1 410 ? 13.269 0.613 11.761 1.00 59.69 410 TYR A O 1
ATOM 3145 N N . HIS A 1 411 ? 12.027 1.163 9.995 1.00 71.88 411 HIS A N 1
ATOM 3146 C CA . HIS A 1 411 ? 11.644 -0.223 9.715 1.00 71.88 411 HIS A CA 1
ATOM 3147 C C . HIS A 1 411 ? 12.388 -0.660 8.446 1.00 71.88 411 HIS A C 1
ATOM 3149 O O . HIS A 1 411 ? 11.869 -0.441 7.346 1.00 71.88 411 HIS A O 1
ATOM 3155 N N . PRO A 1 412 ? 13.604 -1.254 8.544 1.00 78.94 412 PRO A N 1
ATOM 3156 C CA . PRO A 1 412 ? 14.382 -1.681 7.380 1.00 78.94 412 PRO A CA 1
ATOM 3157 C C . PRO A 1 412 ? 13.557 -2.544 6.434 1.00 78.94 412 PRO A C 1
ATOM 3159 O O . PRO A 1 412 ? 13.720 -2.505 5.222 1.00 78.94 412 PRO A O 1
ATOM 3162 N N . TRP A 1 413 ? 12.643 -3.344 6.981 1.00 83.25 413 TRP A N 1
ATOM 3163 C CA . TRP A 1 413 ? 11.749 -4.169 6.185 1.00 83.25 413 TRP A CA 1
ATOM 3164 C C . TRP A 1 413 ? 10.796 -3.317 5.319 1.00 83.25 413 TRP A C 1
ATOM 3166 O O . TRP A 1 413 ? 10.638 -3.634 4.143 1.00 83.25 413 TRP A O 1
ATOM 3176 N N . LEU A 1 414 ? 10.246 -2.202 5.823 1.00 84.06 414 LEU A N 1
ATOM 3177 C CA . LEU A 1 414 ? 9.365 -1.325 5.037 1.00 84.06 414 LEU A CA 1
ATOM 3178 C C . LEU A 1 414 ? 10.129 -0.641 3.904 1.00 84.06 414 LEU A C 1
ATOM 3180 O O . LEU A 1 414 ? 9.659 -0.637 2.770 1.00 84.06 414 LEU A O 1
ATOM 3184 N N . MET A 1 415 ? 11.322 -0.111 4.184 1.00 86.25 415 MET A N 1
ATOM 3185 C CA . MET A 1 415 ? 12.155 0.505 3.145 1.00 86.25 415 MET A CA 1
ATOM 3186 C C . MET A 1 415 ? 12.526 -0.503 2.060 1.00 86.25 415 MET A C 1
ATOM 3188 O O . MET A 1 415 ? 12.358 -0.214 0.878 1.00 86.25 415 MET A O 1
ATOM 3192 N N . ARG A 1 416 ? 12.936 -1.717 2.452 1.00 85.69 416 ARG A N 1
ATOM 3193 C CA . ARG A 1 416 ? 13.200 -2.823 1.520 1.00 85.69 416 ARG A CA 1
ATOM 3194 C C . ARG A 1 416 ? 11.979 -3.166 0.677 1.00 85.69 416 ARG A C 1
ATOM 3196 O O . ARG A 1 416 ? 12.091 -3.348 -0.533 1.00 85.69 416 ARG A O 1
ATOM 3203 N N . HIS A 1 417 ? 10.808 -3.219 1.303 1.00 87.50 417 HIS A N 1
ATOM 3204 C CA . HIS A 1 417 ? 9.558 -3.511 0.618 1.00 87.50 417 HIS A CA 1
ATOM 3205 C C . HIS A 1 417 ? 9.198 -2.429 -0.410 1.00 87.50 417 HIS A C 1
ATOM 3207 O O . HIS A 1 417 ? 8.905 -2.752 -1.561 1.00 87.50 417 HIS A O 1
ATOM 3213 N N . LEU A 1 418 ? 9.268 -1.150 -0.029 1.00 90.44 418 LEU A N 1
ATOM 3214 C CA . LEU A 1 418 ? 8.979 -0.024 -0.923 1.00 90.44 418 LEU A CA 1
ATOM 3215 C C . LEU A 1 418 ? 9.978 0.070 -2.070 1.00 90.44 418 LEU A C 1
ATOM 3217 O O . LEU A 1 418 ? 9.580 0.287 -3.211 1.00 90.44 418 LEU A O 1
ATOM 3221 N N . LEU A 1 419 ? 11.259 -0.143 -1.783 1.00 90.69 419 LEU A N 1
ATOM 3222 C CA . LEU A 1 419 ? 12.318 -0.153 -2.779 1.00 90.69 419 LEU A CA 1
ATOM 3223 C C . LEU A 1 419 ? 12.124 -1.283 -3.796 1.00 90.69 419 LEU A C 1
ATOM 3225 O O . LEU A 1 419 ? 12.218 -1.047 -4.998 1.00 90.69 419 LEU A O 1
ATOM 3229 N N . ARG A 1 420 ? 11.776 -2.490 -3.330 1.00 89.19 420 ARG A N 1
ATOM 3230 C CA . ARG A 1 420 ? 11.435 -3.625 -4.198 1.00 89.19 420 ARG A CA 1
ATOM 3231 C C . ARG A 1 420 ? 10.227 -3.312 -5.080 1.00 89.19 420 ARG A C 1
ATOM 3233 O O . ARG A 1 420 ? 10.285 -3.545 -6.283 1.00 89.19 420 ARG A O 1
ATOM 3240 N N . ARG A 1 421 ? 9.148 -2.756 -4.515 1.00 92.88 421 ARG A N 1
ATOM 3241 C CA . ARG A 1 421 ? 7.968 -2.355 -5.300 1.00 92.88 421 ARG A CA 1
ATOM 3242 C C . ARG A 1 421 ? 8.298 -1.268 -6.324 1.00 92.88 421 ARG A C 1
ATOM 3244 O O . ARG A 1 421 ? 7.877 -1.377 -7.471 1.00 92.88 421 ARG A O 1
ATOM 3251 N N . ALA A 1 422 ? 9.092 -0.266 -5.942 1.00 93.88 422 ALA A N 1
ATOM 3252 C CA . ALA A 1 422 ? 9.565 0.775 -6.850 1.00 93.88 422 ALA A CA 1
ATOM 3253 C C . ALA A 1 422 ? 10.369 0.177 -8.012 1.00 93.88 422 ALA A C 1
ATOM 3255 O O . ALA A 1 422 ? 10.084 0.485 -9.165 1.00 93.88 422 ALA A O 1
ATOM 3256 N N . ALA A 1 423 ? 11.329 -0.704 -7.720 1.00 91.19 423 ALA A N 1
ATOM 3257 C CA . ALA A 1 423 ? 12.142 -1.370 -8.731 1.00 91.19 423 ALA A CA 1
ATOM 3258 C C . ALA A 1 423 ? 11.286 -2.207 -9.690 1.00 91.19 423 ALA A C 1
ATOM 3260 O O . ALA A 1 423 ? 11.412 -2.053 -10.902 1.00 91.19 423 ALA A O 1
ATOM 3261 N N . ASN A 1 424 ? 10.364 -3.025 -9.171 1.00 92.06 424 ASN A N 1
ATOM 3262 C CA . ASN A 1 424 ? 9.453 -3.820 -9.995 1.00 92.06 424 ASN A CA 1
ATOM 3263 C C . ASN A 1 424 ? 8.598 -2.938 -10.910 1.00 92.06 424 ASN A C 1
ATOM 3265 O O . ASN A 1 424 ? 8.568 -3.159 -12.118 1.00 92.06 424 ASN A O 1
ATOM 3269 N N . ALA A 1 425 ? 7.953 -1.908 -10.355 1.00 94.94 425 ALA A N 1
ATOM 3270 C CA . ALA A 1 425 ? 7.127 -0.996 -11.134 1.00 94.94 425 ALA A CA 1
ATOM 3271 C C . ALA A 1 425 ? 7.964 -0.286 -12.214 1.00 94.94 425 ALA A C 1
ATOM 3273 O O . ALA A 1 425 ? 7.627 -0.316 -13.390 1.00 94.94 425 ALA A O 1
ATOM 3274 N N . ILE A 1 426 ? 9.126 0.277 -11.878 1.00 94.81 426 ILE A N 1
ATOM 3275 C CA . ILE A 1 426 ? 9.965 0.958 -12.877 1.00 94.81 426 ILE A CA 1
ATOM 3276 C C . ILE A 1 426 ? 10.497 -0.032 -13.936 1.00 94.81 426 ILE A C 1
ATOM 3278 O O . ILE A 1 426 ? 10.631 0.330 -15.109 1.00 94.81 426 ILE A O 1
ATOM 3282 N N . ALA A 1 427 ? 10.762 -1.290 -13.570 1.00 91.12 427 ALA A N 1
ATOM 3283 C CA . ALA A 1 427 ? 11.141 -2.329 -14.526 1.00 91.12 427 ALA A CA 1
ATOM 3284 C C . ALA A 1 427 ? 10.013 -2.632 -15.525 1.00 91.12 427 ALA A C 1
ATOM 3286 O O . ALA A 1 427 ? 10.305 -2.766 -16.713 1.00 91.12 427 ALA A O 1
ATOM 3287 N N . LEU A 1 428 ? 8.764 -2.690 -15.055 1.00 93.50 428 LEU A N 1
ATOM 3288 C CA . LEU A 1 428 ? 7.559 -2.960 -15.851 1.00 93.50 428 LEU A CA 1
ATOM 3289 C C . LEU A 1 428 ? 7.012 -1.727 -16.579 1.00 93.50 428 LEU A C 1
ATOM 3291 O O . LEU A 1 428 ? 6.171 -1.851 -17.466 1.00 93.50 428 LEU A O 1
ATOM 3295 N N . ALA A 1 429 ? 7.477 -0.534 -16.214 1.00 95.62 429 ALA A N 1
ATOM 3296 C CA . ALA A 1 429 ? 7.059 0.701 -16.850 1.00 95.62 429 ALA A CA 1
ATOM 3297 C C . ALA A 1 429 ? 7.386 0.722 -18.352 1.00 95.62 429 ALA A C 1
ATOM 3299 O O . ALA A 1 429 ? 8.424 0.187 -18.763 1.00 95.62 429 ALA A O 1
ATOM 3300 N N . PRO A 1 430 ? 6.553 1.398 -19.167 1.00 95.19 430 PRO A N 1
ATOM 3301 C CA . PRO A 1 430 ? 6.813 1.545 -20.589 1.00 95.19 430 PRO A CA 1
ATOM 3302 C C . PRO A 1 430 ? 8.185 2.179 -20.845 1.00 95.19 430 PRO A C 1
ATOM 3304 O O . PRO A 1 430 ? 8.586 3.131 -20.164 1.00 95.19 430 PRO A O 1
ATOM 3307 N N . ALA A 1 431 ? 8.935 1.660 -21.819 1.00 92.81 431 ALA A N 1
ATOM 3308 C CA . ALA A 1 431 ? 10.261 2.197 -22.125 1.00 92.81 431 ALA A CA 1
ATOM 3309 C C . ALA A 1 431 ? 10.147 3.638 -22.652 1.00 92.81 431 ALA A C 1
ATOM 3311 O O . ALA A 1 431 ? 9.339 3.903 -23.538 1.00 92.81 431 ALA A O 1
ATOM 3312 N N . GLY A 1 432 ? 10.930 4.568 -22.096 1.00 92.44 432 GLY A N 1
ATOM 3313 C CA . GLY A 1 432 ? 10.913 5.986 -22.463 1.00 92.44 432 GLY A CA 1
ATOM 3314 C C . GLY A 1 432 ? 11.709 6.858 -21.484 1.00 92.44 432 GLY A C 1
ATOM 3315 O O . GLY A 1 432 ? 12.227 6.368 -20.479 1.00 92.44 432 GLY A O 1
ATOM 3316 N N . ALA A 1 433 ? 11.783 8.166 -21.752 1.00 90.69 433 ALA A N 1
ATOM 3317 C CA . ALA A 1 433 ? 12.601 9.108 -20.976 1.00 90.69 433 ALA A CA 1
ATOM 3318 C C . ALA A 1 433 ? 12.239 9.155 -19.479 1.00 90.69 433 ALA A C 1
ATOM 3320 O O . ALA A 1 433 ? 13.125 9.199 -18.627 1.00 90.69 433 ALA A O 1
ATOM 3321 N N . GLN A 1 434 ? 10.944 9.094 -19.146 1.00 93.31 434 GLN A N 1
ATOM 3322 C CA . GLN A 1 434 ? 10.485 9.094 -17.752 1.00 93.31 434 GLN A CA 1
ATOM 3323 C C . GLN A 1 434 ? 10.946 7.844 -16.998 1.00 93.31 434 GLN A C 1
ATOM 3325 O O . GLN A 1 434 ? 11.436 7.956 -15.875 1.00 93.31 434 GLN A O 1
ATOM 3330 N N . ARG A 1 435 ? 10.852 6.663 -17.625 1.00 93.56 435 ARG A N 1
ATOM 3331 C CA . ARG A 1 435 ? 11.367 5.419 -17.046 1.00 93.56 435 ARG A CA 1
ATOM 3332 C C . ARG A 1 435 ? 12.869 5.519 -16.810 1.00 93.56 435 ARG A C 1
ATOM 3334 O O . ARG A 1 435 ? 13.310 5.243 -15.703 1.00 93.56 435 ARG A O 1
ATOM 3341 N N . SER A 1 436 ? 13.642 5.970 -17.801 1.00 90.00 436 SER A N 1
ATOM 3342 C CA . SER A 1 436 ? 15.094 6.152 -17.659 1.00 90.00 436 SER A CA 1
ATOM 3343 C C . SER A 1 436 ? 15.448 7.120 -16.530 1.00 90.00 436 SER A C 1
ATOM 3345 O O . SER A 1 436 ? 16.362 6.852 -15.755 1.00 90.00 436 SER A O 1
ATOM 3347 N N . HIS A 1 437 ? 14.697 8.214 -16.376 1.00 92.50 437 HIS A N 1
ATOM 3348 C CA . HIS A 1 437 ? 14.878 9.137 -15.259 1.00 92.50 437 HIS A CA 1
ATOM 3349 C C . HIS A 1 437 ? 14.625 8.458 -13.904 1.00 92.50 437 HIS A C 1
ATOM 3351 O O . HIS A 1 437 ? 15.460 8.562 -13.009 1.00 92.50 437 HIS A O 1
ATOM 3357 N N . LEU A 1 438 ? 13.525 7.711 -13.759 1.00 92.94 438 LEU A N 1
ATOM 3358 C CA . LEU A 1 438 ? 13.228 6.971 -12.527 1.00 92.94 438 LEU A CA 1
ATOM 3359 C C . LEU A 1 438 ? 14.271 5.882 -12.237 1.00 92.94 438 LEU A C 1
ATOM 3361 O O . LEU A 1 438 ? 14.645 5.702 -11.081 1.00 92.94 438 LEU A O 1
ATOM 3365 N N . LEU A 1 439 ? 14.784 5.203 -13.270 1.00 90.06 439 LEU A N 1
ATOM 3366 C CA . LEU A 1 439 ? 15.903 4.265 -13.146 1.00 90.06 439 LEU A CA 1
ATOM 3367 C C . LEU A 1 439 ? 17.149 4.966 -12.603 1.00 90.06 439 LEU A C 1
ATOM 3369 O O . LEU A 1 439 ? 17.754 4.475 -11.656 1.00 90.06 439 LEU A O 1
ATOM 3373 N N . HIS A 1 440 ? 17.504 6.135 -13.138 1.00 88.81 440 HIS A N 1
ATOM 3374 C CA . HIS A 1 440 ? 18.632 6.917 -12.632 1.00 88.81 440 HIS A CA 1
ATOM 3375 C C . HIS A 1 440 ? 18.441 7.361 -11.180 1.00 88.81 440 HIS A C 1
ATOM 3377 O O . HIS A 1 440 ? 19.379 7.252 -10.394 1.00 88.81 440 HIS A O 1
ATOM 3383 N N . VAL A 1 441 ? 17.241 7.819 -10.809 1.00 92.12 441 VAL A N 1
ATOM 3384 C CA . VAL A 1 441 ? 16.919 8.193 -9.422 1.00 92.12 441 VAL A CA 1
ATOM 3385 C C . VAL A 1 441 ? 17.047 6.988 -8.491 1.00 92.12 441 VAL A C 1
ATOM 3387 O O . VAL A 1 441 ? 17.652 7.097 -7.428 1.00 92.12 441 VAL A O 1
ATOM 3390 N N . LEU A 1 442 ? 16.522 5.831 -8.899 1.00 89.31 442 LEU A N 1
ATOM 3391 C CA . LEU A 1 442 ? 16.596 4.603 -8.115 1.00 89.31 442 LEU A CA 1
ATOM 3392 C C . LEU A 1 442 ? 18.051 4.132 -7.953 1.00 89.31 442 LEU A C 1
ATOM 3394 O O . LEU A 1 442 ? 18.483 3.893 -6.831 1.00 89.31 442 LEU A O 1
ATOM 3398 N N . ILE A 1 443 ? 18.826 4.068 -9.041 1.00 87.06 443 ILE A N 1
ATOM 3399 C CA . ILE A 1 443 ? 20.244 3.658 -9.035 1.00 87.06 443 ILE A CA 1
ATOM 3400 C C . ILE A 1 443 ? 21.115 4.638 -8.234 1.00 87.06 443 ILE A C 1
ATOM 3402 O O . ILE A 1 443 ? 22.075 4.237 -7.573 1.00 87.06 443 ILE A O 1
ATOM 3406 N N . GLY A 1 444 ? 20.793 5.930 -8.299 1.00 87.50 444 GLY A N 1
ATOM 3407 C CA . GLY A 1 444 ? 21.474 6.984 -7.553 1.00 87.50 444 GLY A CA 1
ATOM 3408 C C . GLY A 1 444 ? 21.125 7.021 -6.065 1.00 87.50 444 GLY A C 1
ATOM 3409 O O . GLY A 1 444 ? 21.836 7.678 -5.314 1.00 87.50 444 GLY A O 1
ATOM 3410 N N . SER A 1 445 ? 20.068 6.329 -5.631 1.00 87.38 445 SER A N 1
ATOM 3411 C CA . SER A 1 445 ? 19.616 6.346 -4.241 1.00 87.38 445 SER A CA 1
ATOM 3412 C C . SER A 1 445 ? 20.593 5.615 -3.317 1.00 87.38 445 SER A C 1
ATOM 3414 O O . SER A 1 445 ? 20.889 4.431 -3.499 1.00 87.38 445 SER A O 1
ATOM 3416 N N . ASP A 1 446 ? 21.028 6.294 -2.256 1.00 84.19 446 ASP A N 1
ATOM 3417 C CA . ASP A 1 446 ? 21.820 5.676 -1.190 1.00 84.19 446 ASP A CA 1
ATOM 3418 C C . ASP A 1 446 ? 21.048 4.567 -0.468 1.00 84.19 446 ASP A C 1
ATOM 3420 O O . ASP A 1 446 ? 21.658 3.600 -0.018 1.00 84.19 446 ASP A O 1
ATOM 3424 N N . ALA A 1 447 ? 19.713 4.636 -0.413 1.00 78.31 447 ALA A N 1
ATOM 3425 C CA . ALA A 1 447 ? 18.886 3.576 0.160 1.00 78.31 447 ALA A CA 1
ATOM 3426 C C . ALA A 1 447 ? 19.047 2.250 -0.601 1.00 78.31 447 ALA A C 1
ATOM 3428 O O . ALA A 1 447 ? 19.100 1.191 0.023 1.00 78.31 447 ALA A O 1
ATOM 3429 N N . LEU A 1 448 ? 19.197 2.298 -1.931 1.00 80.19 448 LEU A N 1
ATOM 3430 C CA . LEU A 1 448 ? 19.483 1.113 -2.744 1.00 80.19 448 LEU A CA 1
ATOM 3431 C C . LEU A 1 448 ? 20.883 0.563 -2.471 1.00 80.19 448 LEU A C 1
ATOM 3433 O O . LEU A 1 448 ? 21.059 -0.650 -2.395 1.00 80.19 448 LEU A O 1
ATOM 3437 N N . ARG A 1 449 ? 21.869 1.445 -2.272 1.00 83.06 449 ARG A N 1
ATOM 3438 C CA . ARG A 1 449 ? 23.243 1.048 -1.927 1.00 83.06 449 ARG A CA 1
ATOM 3439 C C . ARG A 1 449 ? 23.324 0.422 -0.540 1.00 83.06 449 ARG A C 1
ATOM 3441 O O . ARG A 1 449 ? 23.960 -0.614 -0.395 1.00 83.06 449 ARG A O 1
ATOM 3448 N N . ARG A 1 450 ? 22.653 1.012 0.456 1.00 81.44 450 ARG A N 1
ATOM 3449 C CA . ARG A 1 450 ? 22.529 0.447 1.809 1.00 81.44 450 ARG A CA 1
ATOM 3450 C C . ARG A 1 450 ? 21.815 -0.896 1.764 1.00 81.44 450 ARG A C 1
ATOM 3452 O O . ARG A 1 450 ? 22.316 -1.857 2.323 1.00 81.44 450 ARG A O 1
ATOM 3459 N N . TYR A 1 451 ? 20.721 -0.998 1.007 1.00 74.31 451 TYR A N 1
ATOM 3460 C CA . TYR A 1 451 ? 20.034 -2.272 0.819 1.00 74.31 451 TYR A CA 1
ATOM 3461 C C . TYR A 1 451 ? 20.943 -3.344 0.204 1.00 74.31 451 TYR A C 1
ATOM 3463 O O . TYR A 1 451 ? 20.963 -4.473 0.685 1.00 74.31 451 TYR A O 1
ATOM 3471 N N . ALA A 1 452 ? 21.724 -2.990 -0.819 1.00 71.12 452 ALA A N 1
ATOM 3472 C CA . ALA A 1 452 ? 22.690 -3.894 -1.437 1.00 71.12 452 ALA A CA 1
ATOM 3473 C C . ALA A 1 452 ? 23.822 -4.301 -0.476 1.00 71.12 452 ALA A C 1
ATOM 3475 O O . ALA A 1 452 ? 24.264 -5.449 -0.500 1.00 71.12 452 ALA A O 1
ATOM 3476 N N . ALA A 1 453 ? 24.279 -3.375 0.371 1.00 79.38 453 ALA A N 1
ATOM 3477 C CA . ALA A 1 453 ? 25.294 -3.631 1.387 1.00 79.38 453 ALA A CA 1
ATOM 3478 C C . ALA A 1 453 ? 24.761 -4.548 2.501 1.00 79.38 453 ALA A C 1
ATOM 3480 O O . ALA A 1 453 ? 25.406 -5.541 2.822 1.00 79.38 453 ALA A O 1
ATOM 3481 N N . ASP A 1 454 ? 23.555 -4.306 3.014 1.00 71.31 454 ASP A N 1
ATOM 3482 C CA . ASP A 1 454 ? 22.924 -5.143 4.045 1.00 71.31 454 ASP A CA 1
ATOM 3483 C C . ASP A 1 454 ? 22.576 -6.543 3.511 1.00 71.31 454 ASP A C 1
ATOM 3485 O O . ASP A 1 454 ? 22.681 -7.548 4.216 1.00 71.31 454 ASP A O 1
ATOM 3489 N N . ALA A 1 455 ? 22.206 -6.629 2.230 1.00 66.44 455 ALA A N 1
ATOM 3490 C CA . ALA A 1 455 ? 22.021 -7.888 1.512 1.00 66.44 455 ALA A CA 1
ATOM 3491 C C . ALA A 1 455 ? 23.324 -8.689 1.361 1.00 66.44 455 ALA A C 1
ATOM 3493 O O . ALA A 1 455 ? 23.279 -9.869 1.013 1.00 66.44 455 ALA A O 1
ATOM 3494 N N . SER A 1 456 ? 24.489 -8.075 1.588 1.00 60.94 456 SER A N 1
ATOM 3495 C CA . SER A 1 456 ? 25.761 -8.786 1.521 1.00 60.94 456 SER A CA 1
ATOM 3496 C C . SER A 1 456 ? 26.006 -9.692 2.733 1.00 60.94 456 SER A C 1
ATOM 3498 O O . SER A 1 456 ? 26.640 -10.733 2.560 1.00 60.94 456 SER A O 1
ATOM 3500 N N . ASP A 1 457 ? 25.417 -9.372 3.887 1.00 62.00 457 ASP A N 1
ATOM 3501 C CA . ASP A 1 457 ? 25.519 -10.161 5.125 1.00 62.00 457 ASP A CA 1
ATOM 3502 C C . ASP A 1 457 ? 24.388 -11.192 5.295 1.00 62.00 457 ASP A C 1
ATOM 3504 O O . ASP A 1 457 ? 24.503 -12.127 6.087 1.00 62.00 457 ASP A O 1
ATOM 3508 N N . GLN A 1 458 ? 23.285 -11.045 4.555 1.00 54.91 458 GLN A N 1
ATOM 3509 C CA . GLN A 1 458 ? 22.132 -11.956 4.588 1.00 54.91 458 GLN A CA 1
ATOM 3510 C C . GLN A 1 458 ? 22.140 -12.895 3.362 1.00 54.91 458 GLN A C 1
ATOM 3512 O O . GLN A 1 458 ? 22.893 -12.683 2.415 1.00 54.91 458 GLN A O 1
ATOM 3517 N N . SER A 1 459 ? 21.362 -13.986 3.399 1.00 54.66 459 SER A N 1
ATOM 3518 C CA . SER A 1 459 ? 21.364 -15.056 2.383 1.00 54.66 459 SER A CA 1
ATOM 3519 C C . SER A 1 459 ? 21.263 -14.548 0.931 1.00 54.66 459 SER A C 1
ATOM 3521 O O . SER A 1 459 ? 20.749 -13.464 0.653 1.00 54.66 459 SER A O 1
ATOM 3523 N N . VAL A 1 460 ? 21.738 -15.379 -0.007 1.00 54.12 460 VAL A N 1
ATOM 3524 C CA . VAL A 1 460 ? 21.821 -15.171 -1.474 1.00 54.12 460 VAL A CA 1
ATOM 3525 C C . VAL A 1 460 ? 20.568 -14.526 -2.106 1.00 54.12 460 VAL A C 1
ATOM 3527 O O . VAL A 1 460 ? 20.681 -13.833 -3.118 1.00 54.12 460 VAL A O 1
ATOM 3530 N N . ASP A 1 461 ? 19.401 -14.670 -1.481 1.00 55.91 461 ASP A N 1
ATOM 3531 C CA . ASP A 1 461 ? 18.104 -14.165 -1.945 1.00 55.91 461 ASP A CA 1
ATOM 3532 C C . ASP A 1 461 ? 18.003 -12.628 -2.032 1.00 55.91 461 ASP A C 1
ATOM 3534 O O . ASP A 1 461 ? 17.184 -12.106 -2.789 1.00 55.91 461 ASP A O 1
ATOM 3538 N N . ALA A 1 462 ? 18.836 -11.871 -1.304 1.00 53.84 462 ALA A N 1
ATOM 3539 C CA . ALA A 1 462 ? 18.753 -10.405 -1.286 1.00 53.84 462 ALA A CA 1
ATOM 3540 C C . ALA A 1 462 ? 19.635 -9.694 -2.339 1.00 53.84 462 ALA A C 1
ATOM 3542 O O . ALA A 1 462 ? 19.321 -8.567 -2.724 1.00 53.84 462 ALA A O 1
ATOM 3543 N N . ARG A 1 463 ? 20.708 -10.331 -2.841 1.00 56.94 463 ARG A N 1
ATOM 3544 C CA . ARG A 1 463 ? 21.619 -9.736 -3.853 1.00 56.94 463 ARG A CA 1
ATOM 3545 C C . ARG A 1 463 ? 21.063 -9.818 -5.276 1.00 56.94 463 ARG A C 1
ATOM 3547 O O . ARG A 1 463 ? 21.200 -8.893 -6.073 1.00 56.94 463 ARG A O 1
ATOM 3554 N N . PHE A 1 464 ? 20.381 -10.918 -5.573 1.00 56.69 464 PHE A N 1
ATOM 3555 C CA . PHE A 1 464 ? 19.920 -11.256 -6.913 1.00 56.69 464 PHE A CA 1
ATOM 3556 C C . PHE A 1 464 ? 18.979 -10.236 -7.598 1.00 56.69 464 PHE A C 1
ATOM 3558 O O . PHE A 1 464 ? 19.160 -9.990 -8.791 1.00 56.69 464 PHE A O 1
ATOM 3565 N N . PRO A 1 465 ? 17.999 -9.593 -6.926 1.00 59.22 465 PRO A N 1
ATOM 3566 C CA . PRO A 1 465 ? 17.071 -8.695 -7.616 1.00 59.22 465 PRO A CA 1
ATOM 3567 C C . PRO A 1 465 ? 17.747 -7.443 -8.143 1.00 59.22 465 PRO A C 1
ATOM 3569 O O . PRO A 1 465 ? 17.380 -6.966 -9.213 1.00 59.22 465 PRO A O 1
ATOM 3572 N N . LEU A 1 466 ? 18.733 -6.917 -7.412 1.00 62.66 466 LEU A N 1
ATOM 3573 C CA . LEU A 1 466 ? 19.438 -5.721 -7.834 1.00 62.66 466 LEU A CA 1
ATOM 3574 C C . LEU A 1 466 ? 20.354 -6.021 -9.014 1.00 62.66 466 LEU A C 1
ATOM 3576 O O . LEU A 1 466 ? 20.381 -5.237 -9.947 1.00 62.66 466 LEU A O 1
ATOM 3580 N N . ASP A 1 467 ? 21.043 -7.158 -9.030 1.00 64.19 467 ASP A N 1
ATOM 3581 C CA . ASP A 1 467 ? 21.908 -7.515 -10.156 1.00 64.19 467 ASP A CA 1
ATOM 3582 C C . ASP A 1 467 ? 21.109 -7.807 -11.429 1.00 64.19 467 ASP A C 1
ATOM 3584 O O . ASP A 1 467 ? 21.505 -7.364 -12.505 1.00 64.19 467 ASP A O 1
ATOM 3588 N N . VAL A 1 468 ? 19.946 -8.462 -11.324 1.00 63.50 468 VAL A N 1
ATOM 3589 C CA . VAL A 1 468 ? 19.047 -8.661 -12.474 1.00 63.50 468 VAL A CA 1
ATOM 3590 C C . VAL A 1 468 ? 18.413 -7.348 -12.921 1.00 63.50 468 VAL A C 1
ATOM 3592 O O . VAL A 1 468 ? 18.322 -7.085 -14.118 1.00 63.50 468 VAL A O 1
ATOM 3595 N N . PHE A 1 469 ? 18.039 -6.479 -11.983 1.00 65.44 469 PHE A N 1
ATOM 3596 C CA . PHE A 1 469 ? 17.562 -5.134 -12.287 1.00 65.44 469 PHE A CA 1
ATOM 3597 C C . PHE A 1 469 ? 18.651 -4.256 -12.920 1.00 65.44 469 PHE A C 1
ATOM 3599 O O . PHE A 1 469 ? 18.400 -3.525 -13.872 1.00 65.44 469 PHE A O 1
ATOM 3606 N N . MET A 1 470 ? 19.890 -4.348 -12.451 1.00 65.88 470 MET A N 1
ATOM 3607 C CA . MET A 1 470 ? 21.026 -3.629 -13.020 1.00 65.88 470 MET A CA 1
ATOM 3608 C C . MET A 1 470 ? 21.432 -4.225 -14.366 1.00 65.88 470 MET A C 1
ATOM 3610 O O . MET A 1 470 ? 21.822 -3.473 -15.253 1.00 65.88 470 MET A O 1
ATOM 3614 N N . ALA A 1 471 ? 21.282 -5.534 -14.571 1.00 65.19 471 ALA A N 1
ATOM 3615 C CA . ALA A 1 471 ? 21.416 -6.165 -15.881 1.00 65.19 471 ALA A CA 1
ATOM 3616 C C . ALA A 1 471 ? 20.325 -5.678 -16.851 1.00 65.19 471 ALA A C 1
ATOM 3618 O O . ALA A 1 471 ? 20.651 -5.320 -17.982 1.00 65.19 471 ALA A O 1
ATOM 3619 N N . LEU A 1 472 ? 19.077 -5.556 -16.377 1.00 62.03 472 LEU A N 1
ATOM 3620 C CA . LEU A 1 472 ? 17.966 -4.898 -17.079 1.00 62.03 472 LEU A CA 1
ATOM 3621 C C . LEU A 1 472 ? 18.294 -3.432 -17.421 1.00 62.03 472 LEU A C 1
ATOM 3623 O O . LEU A 1 472 ? 17.906 -2.943 -18.476 1.00 62.03 472 LEU A O 1
ATOM 3627 N N . CYS A 1 473 ? 19.014 -2.711 -16.557 1.00 60.91 473 CYS A N 1
ATOM 3628 C CA . CYS A 1 473 ? 19.350 -1.299 -16.775 1.00 60.91 473 CYS A CA 1
ATOM 3629 C C . CYS A 1 473 ? 20.582 -1.081 -17.665 1.00 60.91 473 CYS A C 1
ATOM 3631 O O . CYS A 1 473 ? 20.635 -0.098 -18.400 1.00 60.91 473 CYS A O 1
ATOM 3633 N N . ARG A 1 474 ? 21.579 -1.974 -17.629 1.00 64.12 474 ARG A N 1
ATOM 3634 C CA . ARG A 1 474 ? 22.884 -1.821 -18.307 1.00 64.12 474 ARG A CA 1
ATOM 3635 C C . ARG A 1 474 ? 22.859 -2.161 -19.807 1.00 64.12 474 ARG A C 1
ATOM 3637 O O . ARG A 1 474 ? 23.869 -2.591 -20.356 1.00 64.12 474 ARG A O 1
ATOM 3644 N N . HIS A 1 475 ? 21.723 -1.962 -20.477 1.00 53.75 475 HIS A N 1
ATOM 3645 C CA . HIS A 1 475 ? 21.565 -2.097 -21.935 1.00 53.75 475 HIS A CA 1
ATOM 3646 C C . HIS A 1 475 ? 22.039 -3.433 -22.540 1.00 53.75 475 HIS A C 1
ATOM 3648 O O . HIS A 1 475 ? 22.380 -3.500 -23.722 1.00 53.75 475 HIS A O 1
ATOM 3654 N N . ARG A 1 476 ? 22.042 -4.530 -21.772 1.00 57.06 476 ARG A N 1
ATOM 3655 C CA . ARG A 1 476 ? 22.250 -5.864 -22.350 1.00 57.06 476 ARG A CA 1
ATOM 3656 C C . ARG A 1 476 ? 20.908 -6.422 -22.811 1.00 57.06 476 ARG A C 1
ATOM 3658 O O . ARG A 1 476 ? 19.927 -6.380 -22.079 1.00 57.06 476 ARG A O 1
ATOM 3665 N N . ARG A 1 477 ? 20.878 -6.947 -24.042 1.00 60.81 477 ARG A N 1
ATOM 3666 C CA . ARG A 1 477 ? 19.705 -7.624 -24.617 1.00 60.81 477 ARG A CA 1
ATOM 3667 C C . ARG A 1 477 ? 19.168 -8.673 -23.644 1.00 60.81 477 ARG A C 1
ATOM 3669 O O . ARG A 1 477 ? 19.917 -9.556 -23.225 1.00 60.81 477 ARG A O 1
ATOM 3676 N N . MET A 1 478 ? 17.871 -8.616 -23.360 1.00 58.09 478 MET A N 1
ATOM 3677 C CA . MET A 1 478 ? 17.193 -9.591 -22.511 1.00 58.09 478 MET A CA 1
ATOM 3678 C C . MET A 1 478 ? 16.544 -10.655 -23.391 1.00 58.09 478 MET A C 1
ATOM 3680 O O . MET A 1 478 ? 15.737 -10.336 -24.264 1.00 58.09 478 MET A O 1
ATOM 3684 N N . ARG A 1 479 ? 16.872 -11.927 -23.156 1.00 57.91 479 ARG A N 1
ATOM 3685 C CA . ARG A 1 479 ? 16.162 -13.063 -23.758 1.00 57.91 479 ARG A CA 1
ATOM 3686 C C . ARG A 1 479 ? 15.410 -13.813 -22.674 1.00 57.91 479 ARG A C 1
ATOM 3688 O O . ARG A 1 479 ? 15.994 -14.139 -21.641 1.00 57.91 479 ARG A O 1
ATOM 3695 N N . LEU A 1 480 ? 14.135 -14.111 -22.925 1.00 54.81 480 LEU A N 1
ATOM 3696 C CA . LEU A 1 480 ? 13.431 -15.093 -22.111 1.00 54.81 480 LEU A CA 1
ATOM 3697 C C . LEU A 1 480 ? 13.970 -16.486 -22.470 1.00 54.81 480 LEU A C 1
ATOM 3699 O O . LEU A 1 480 ? 13.993 -16.839 -23.649 1.00 54.81 480 LEU A O 1
ATOM 3703 N N . PRO A 1 481 ? 14.465 -17.259 -21.494 1.00 52.38 481 PRO A N 1
ATOM 3704 C CA . PRO A 1 481 ? 14.847 -18.658 -21.691 1.00 52.38 481 PRO A CA 1
ATOM 3705 C C . PRO A 1 481 ? 13.716 -19.481 -22.306 1.00 52.38 481 PRO A C 1
ATOM 3707 O O . PRO A 1 481 ? 12.570 -19.378 -21.877 1.00 52.38 481 PRO A O 1
ATOM 3710 N N . SER A 1 482 ? 14.043 -20.367 -23.240 1.00 51.84 482 SER A N 1
ATOM 3711 C CA . SER A 1 482 ? 13.153 -21.446 -23.678 1.00 51.84 482 SER A CA 1
ATOM 3712 C C . SER A 1 482 ? 13.092 -22.554 -22.616 1.00 51.84 482 SER A C 1
ATOM 3714 O O . SER A 1 482 ? 14.126 -22.939 -22.074 1.00 51.84 482 SER A O 1
ATOM 3716 N N . ALA A 1 483 ? 11.902 -23.100 -22.330 1.00 51.31 483 ALA A N 1
ATOM 3717 C CA . ALA A 1 483 ? 11.663 -24.073 -21.249 1.00 51.31 483 ALA A CA 1
ATOM 3718 C C . ALA A 1 483 ? 12.449 -25.398 -21.375 1.00 51.31 483 ALA A C 1
ATOM 3720 O O . ALA A 1 483 ? 12.527 -26.159 -20.416 1.00 51.31 483 ALA A O 1
ATOM 3721 N N . SER A 1 484 ? 13.037 -25.680 -22.540 1.00 52.12 484 SER A N 1
ATOM 3722 C CA . SER A 1 484 ? 13.679 -26.956 -22.864 1.00 52.12 484 SER A CA 1
ATOM 3723 C C . SER A 1 484 ? 15.136 -27.098 -22.406 1.00 52.12 484 SER A C 1
ATOM 3725 O O . SER A 1 484 ? 15.709 -28.173 -22.571 1.00 52.12 484 SER A O 1
ATOM 3727 N N . SER A 1 485 ? 15.763 -26.072 -21.816 1.00 50.03 485 SER A N 1
ATOM 3728 C CA . SER A 1 485 ? 17.127 -26.208 -21.291 1.00 50.03 485 SER A CA 1
ATOM 3729 C C . SER A 1 485 ? 17.110 -26.808 -19.880 1.00 50.03 485 SER A C 1
ATOM 3731 O O . SER A 1 485 ? 17.184 -26.092 -18.885 1.00 50.03 485 SER A O 1
ATOM 3733 N N . THR A 1 486 ? 17.055 -28.134 -19.775 1.00 51.78 486 THR A N 1
ATOM 3734 C CA . THR A 1 486 ? 17.222 -28.892 -18.517 1.00 51.78 486 THR A CA 1
ATOM 3735 C C . THR A 1 486 ? 18.678 -28.909 -18.009 1.00 51.78 486 THR A C 1
ATOM 3737 O O . THR A 1 486 ? 19.102 -29.851 -17.342 1.00 51.78 486 THR A O 1
ATOM 3740 N N . GLY A 1 487 ? 19.471 -27.888 -18.355 1.00 47.69 487 GLY A N 1
ATOM 3741 C CA . GLY A 1 487 ? 20.853 -27.715 -17.908 1.00 47.69 487 GLY A CA 1
ATOM 3742 C C . GLY A 1 487 ? 20.923 -27.345 -16.426 1.00 47.69 487 GLY A C 1
ATOM 3743 O O . GLY A 1 487 ? 19.973 -26.802 -15.869 1.00 47.69 487 GLY A O 1
ATOM 3744 N N . SER A 1 488 ? 22.033 -27.695 -15.779 1.00 46.09 488 SER A N 1
ATOM 3745 C CA . SER A 1 488 ? 22.245 -27.624 -14.331 1.00 46.09 488 SER A CA 1
ATOM 3746 C C . SER A 1 488 ? 21.831 -26.291 -13.681 1.00 46.09 488 SER A C 1
ATOM 3748 O O . SER A 1 488 ? 21.911 -25.216 -14.269 1.00 46.09 488 SER A O 1
ATOM 3750 N N . SER A 1 489 ? 21.437 -26.381 -12.406 1.00 47.88 489 SER A N 1
ATOM 3751 C CA . SER A 1 489 ? 20.959 -25.317 -11.502 1.00 47.88 489 SER A CA 1
ATOM 3752 C C . SER A 1 489 ? 21.747 -23.988 -11.480 1.00 47.88 489 SER A C 1
ATOM 3754 O O . SER A 1 489 ? 21.268 -23.037 -10.863 1.00 47.88 489 SER A O 1
ATOM 3756 N N . ALA A 1 490 ? 22.930 -23.907 -12.092 1.00 49.88 490 ALA A N 1
ATOM 3757 C CA . ALA A 1 490 ? 23.766 -22.708 -12.126 1.00 49.88 490 ALA A CA 1
ATOM 3758 C C . ALA A 1 490 ? 23.318 -21.679 -13.184 1.00 49.88 490 ALA A C 1
ATOM 3760 O O . ALA A 1 490 ? 23.520 -20.488 -12.977 1.00 49.88 490 ALA A O 1
ATOM 3761 N N . ASP A 1 491 ? 22.634 -22.118 -14.247 1.00 46.72 491 ASP A N 1
ATOM 3762 C CA . ASP A 1 491 ? 22.112 -21.255 -15.317 1.00 46.72 491 ASP A CA 1
ATOM 3763 C C . ASP A 1 491 ? 20.588 -21.125 -15.241 1.00 46.72 491 ASP A C 1
ATOM 3765 O O . ASP A 1 491 ? 19.900 -21.065 -16.263 1.00 46.72 491 ASP A O 1
ATOM 3769 N N . ARG A 1 492 ? 20.016 -21.073 -14.023 1.00 52.03 492 ARG A N 1
ATOM 3770 C CA . ARG A 1 492 ? 18.626 -20.621 -13.906 1.00 52.03 492 ARG A CA 1
ATOM 3771 C C . ARG A 1 492 ? 18.562 -19.226 -14.537 1.00 52.03 492 ARG A C 1
ATOM 3773 O O . ARG A 1 492 ? 19.206 -18.300 -14.046 1.00 52.03 492 ARG A O 1
ATOM 3780 N N . PRO A 1 493 ? 17.817 -19.064 -15.633 1.00 65.38 493 PRO A N 1
ATOM 3781 C CA . PRO A 1 493 ? 17.821 -17.834 -16.400 1.00 65.38 493 PRO A CA 1
ATOM 3782 C C . PRO A 1 493 ? 17.298 -16.713 -15.512 1.00 65.38 493 PRO A C 1
ATOM 3784 O O . PRO A 1 493 ? 16.161 -16.767 -15.048 1.00 65.38 493 PRO A O 1
ATOM 3787 N N . GLN A 1 494 ? 18.150 -15.722 -15.261 1.00 70.81 494 GLN A N 1
ATOM 3788 C CA . GLN A 1 494 ? 17.962 -14.620 -14.311 1.00 70.81 494 GLN A CA 1
ATOM 3789 C C . GLN A 1 494 ? 16.555 -14.012 -14.319 1.00 70.81 494 GLN A C 1
ATOM 3791 O O . GLN A 1 494 ? 15.996 -13.681 -13.275 1.00 70.81 494 GLN A O 1
ATOM 3796 N N . LEU A 1 495 ? 15.954 -13.928 -15.503 1.00 75.38 495 LEU A N 1
ATOM 3797 C CA . LEU A 1 495 ? 14.619 -13.393 -15.684 1.00 75.38 495 LEU A CA 1
ATOM 3798 C C . LEU A 1 495 ? 13.511 -14.287 -15.110 1.00 75.38 495 LEU A C 1
ATOM 3800 O O . LEU A 1 495 ? 12.567 -13.755 -14.547 1.00 75.38 495 LEU A O 1
ATOM 3804 N N . ARG A 1 496 ? 13.617 -15.620 -15.193 1.00 80.06 496 ARG A N 1
ATOM 3805 C CA . ARG A 1 496 ? 12.617 -16.530 -14.607 1.00 80.06 496 ARG A CA 1
ATOM 3806 C C . ARG A 1 496 ? 12.574 -16.388 -13.090 1.00 80.06 496 ARG A C 1
ATOM 3808 O O . ARG A 1 496 ? 11.502 -16.231 -12.529 1.00 80.06 496 ARG A O 1
ATOM 3815 N N . TYR A 1 497 ? 13.738 -16.342 -12.446 1.00 80.62 497 TYR A N 1
ATOM 3816 C CA . TYR A 1 497 ? 13.807 -16.075 -11.008 1.00 80.62 497 TYR A CA 1
ATOM 3817 C C . TYR A 1 497 ? 13.273 -14.675 -10.670 1.00 80.62 497 TYR A C 1
ATOM 3819 O O . TYR A 1 497 ? 12.547 -14.519 -9.696 1.00 80.62 497 TYR A O 1
ATOM 3827 N N . PHE A 1 498 ? 13.538 -13.662 -11.509 1.00 81.69 498 PHE A N 1
ATOM 3828 C CA . PHE A 1 498 ? 12.909 -12.346 -11.354 1.00 81.69 498 PHE A CA 1
ATOM 3829 C C . PHE A 1 498 ? 11.373 -12.410 -11.390 1.00 81.69 498 PHE A C 1
ATOM 3831 O O . PHE A 1 498 ? 10.713 -11.827 -10.531 1.00 81.69 498 PHE A O 1
ATOM 3838 N N . VAL A 1 499 ? 10.795 -13.152 -12.337 1.00 84.62 499 VAL A N 1
ATOM 3839 C CA . VAL A 1 499 ? 9.338 -13.331 -12.428 1.00 84.62 499 VAL A CA 1
ATOM 3840 C C . VAL A 1 499 ? 8.785 -14.061 -11.205 1.00 84.62 499 VAL A C 1
ATOM 3842 O O . VAL A 1 499 ? 7.832 -13.585 -10.586 1.00 84.62 499 VAL A O 1
ATOM 3845 N N . ASP A 1 500 ? 9.380 -15.202 -10.866 1.00 83.25 500 ASP A N 1
ATOM 3846 C CA . ASP A 1 500 ? 8.829 -16.137 -9.887 1.00 83.25 500 ASP A CA 1
ATOM 3847 C C . ASP A 1 500 ? 8.977 -15.612 -8.452 1.00 83.25 500 ASP A C 1
ATOM 3849 O O . ASP A 1 500 ? 8.038 -15.720 -7.660 1.00 83.25 500 ASP A O 1
ATOM 3853 N N . GLU A 1 501 ? 10.106 -14.974 -8.137 1.00 83.12 501 GLU A N 1
ATOM 3854 C CA . GLU A 1 501 ? 10.426 -14.530 -6.776 1.00 83.12 501 GLU A CA 1
ATOM 3855 C C . GLU A 1 501 ? 10.122 -13.053 -6.530 1.00 83.12 501 GLU A C 1
ATOM 3857 O O . GLU A 1 501 ? 9.728 -12.684 -5.419 1.00 83.12 501 GLU A O 1
ATOM 3862 N N . PHE A 1 502 ? 10.299 -12.177 -7.533 1.00 83.19 502 PHE A N 1
ATOM 3863 C CA . PHE A 1 502 ? 10.227 -10.726 -7.315 1.00 83.19 502 PHE A CA 1
ATOM 3864 C C . PHE A 1 502 ? 8.907 -10.103 -7.698 1.00 83.19 502 PHE A C 1
ATOM 3866 O O . PHE A 1 502 ? 8.417 -9.266 -6.928 1.00 83.19 502 PHE A O 1
ATOM 3873 N N . LEU A 1 503 ? 8.335 -10.497 -8.832 1.00 89.62 503 LEU A N 1
ATOM 3874 C CA . LEU A 1 503 ? 7.081 -9.928 -9.300 1.00 89.62 503 LEU A CA 1
ATOM 3875 C C . LEU A 1 503 ? 5.899 -10.463 -8.498 1.00 89.62 503 LEU A C 1
ATOM 3877 O O . LEU A 1 503 ? 5.769 -11.668 -8.256 1.00 89.62 503 LEU A O 1
ATOM 3881 N N . PHE A 1 504 ? 5.009 -9.548 -8.121 1.00 89.56 504 PHE A N 1
ATOM 3882 C CA . PHE A 1 504 ? 3.716 -9.917 -7.554 1.00 89.56 504 PHE A CA 1
ATOM 3883 C C . PHE A 1 504 ? 2.879 -10.646 -8.618 1.00 89.56 504 PHE A C 1
ATOM 3885 O O . PHE A 1 504 ? 3.062 -10.369 -9.802 1.00 89.56 504 PHE A O 1
ATOM 3892 N N . PRO A 1 505 ? 1.947 -11.542 -8.243 1.00 88.56 505 PRO A N 1
ATOM 3893 C CA . PRO A 1 505 ? 1.190 -12.350 -9.205 1.00 88.56 505 PRO A CA 1
ATOM 3894 C C . PRO A 1 505 ? 0.582 -11.551 -10.366 1.00 88.56 505 PRO A C 1
ATOM 3896 O O . PRO A 1 505 ? 0.681 -11.961 -11.514 1.00 88.56 505 PRO A O 1
ATOM 3899 N N . HIS A 1 506 ? 0.057 -10.361 -10.085 1.00 87.38 506 HIS A N 1
ATOM 3900 C CA . HIS A 1 506 ? -0.541 -9.473 -11.080 1.00 87.38 506 HIS A CA 1
ATOM 3901 C C . HIS A 1 506 ? 0.417 -8.731 -12.012 1.00 87.38 506 HIS A C 1
ATOM 3903 O O . HIS A 1 506 ? 0.011 -8.217 -13.050 1.00 87.38 506 HIS A O 1
ATOM 3909 N N . GLN A 1 507 ? 1.679 -8.620 -11.612 1.00 91.38 507 GLN A N 1
ATOM 3910 C CA . GLN A 1 507 ? 2.737 -8.031 -12.424 1.00 91.38 507 GLN A CA 1
ATOM 3911 C C . GLN A 1 507 ? 3.270 -9.035 -13.455 1.00 91.38 507 GLN A C 1
ATOM 3913 O O . GLN A 1 507 ? 4.020 -8.665 -14.361 1.00 91.38 507 GLN A O 1
ATOM 3918 N N . ARG A 1 508 ? 2.922 -10.319 -13.301 1.00 88.19 508 ARG A N 1
ATOM 3919 C CA . ARG A 1 508 ? 3.337 -11.399 -14.198 1.00 88.19 508 ARG A CA 1
ATOM 3920 C C . ARG A 1 508 ? 2.477 -11.394 -15.464 1.00 88.19 508 ARG A C 1
ATOM 3922 O O . ARG A 1 508 ? 1.381 -10.844 -15.498 1.00 88.19 508 ARG A O 1
ATOM 3929 N N . GLY A 1 509 ? 2.987 -12.025 -16.519 1.00 86.06 509 GLY A N 1
ATOM 3930 C CA . GLY A 1 509 ? 2.267 -12.186 -17.782 1.00 86.06 509 GLY A CA 1
ATOM 3931 C C . GLY A 1 509 ? 2.493 -11.039 -18.769 1.00 86.06 509 GLY A C 1
ATOM 3932 O O . GLY A 1 509 ? 3.634 -10.743 -19.135 1.00 86.06 509 GLY A O 1
ATOM 3933 N N . GLU A 1 510 ? 1.400 -10.438 -19.245 1.00 86.75 510 GLU A N 1
ATOM 3934 C CA . GLU A 1 510 ? 1.392 -9.512 -20.387 1.00 86.75 510 GLU A CA 1
ATOM 3935 C C . GLU A 1 510 ? 2.227 -8.250 -20.142 1.00 86.75 510 GLU A C 1
ATOM 3937 O O . GLU A 1 510 ? 3.007 -7.855 -21.010 1.00 86.75 510 GLU A O 1
ATOM 3942 N N . TRP A 1 511 ? 2.148 -7.675 -18.938 1.00 90.06 511 TRP A N 1
ATOM 3943 C CA . TRP A 1 511 ? 2.888 -6.466 -18.570 1.00 90.06 511 TRP A CA 1
ATOM 3944 C C . TRP A 1 511 ? 4.397 -6.641 -18.693 1.00 90.06 511 TRP A C 1
ATOM 3946 O O . TRP A 1 511 ? 5.071 -5.831 -19.327 1.00 90.06 511 TRP A O 1
ATOM 3956 N N . LEU A 1 512 ? 4.932 -7.728 -18.134 1.00 88.12 512 LEU A N 1
ATOM 3957 C CA . LEU A 1 512 ? 6.357 -8.022 -18.218 1.00 88.12 512 LEU A CA 1
ATOM 3958 C C . LEU A 1 512 ? 6.789 -8.273 -19.663 1.00 88.12 512 LEU A C 1
ATOM 3960 O O . LEU A 1 512 ? 7.820 -7.760 -20.095 1.00 88.12 512 LEU A O 1
ATOM 3964 N N . HIS A 1 513 ? 6.010 -9.056 -20.410 1.00 86.25 513 HIS A N 1
ATOM 3965 C CA . HIS A 1 513 ? 6.300 -9.345 -21.810 1.00 86.25 513 HIS A CA 1
ATOM 3966 C C . HIS A 1 513 ? 6.377 -8.055 -22.637 1.00 86.25 513 HIS A C 1
ATOM 3968 O O . HIS A 1 513 ? 7.362 -7.833 -23.344 1.00 86.25 513 HIS A O 1
ATOM 3974 N N . ARG A 1 514 ? 5.386 -7.170 -22.481 1.00 90.69 514 ARG A N 1
ATOM 3975 C CA . ARG A 1 514 ? 5.343 -5.867 -23.144 1.00 90.69 514 ARG A CA 1
ATOM 3976 C C . ARG A 1 514 ? 6.516 -4.978 -22.728 1.00 90.69 514 ARG A C 1
ATOM 3978 O O . ARG A 1 514 ? 7.190 -4.431 -23.596 1.00 90.69 514 ARG A O 1
ATOM 3985 N N . ALA A 1 515 ? 6.809 -4.872 -21.433 1.00 90.94 515 ALA A N 1
ATOM 3986 C CA . ALA A 1 515 ? 7.904 -4.046 -20.922 1.00 90.94 515 ALA A CA 1
ATOM 3987 C C . ALA A 1 515 ? 9.281 -4.503 -21.434 1.00 90.94 515 ALA A C 1
ATOM 3989 O O . ALA A 1 515 ? 10.122 -3.678 -21.796 1.00 90.94 515 ALA A O 1
ATOM 3990 N N . LEU A 1 516 ? 9.511 -5.819 -21.503 1.00 87.50 516 LEU A N 1
ATOM 3991 C CA . LEU A 1 516 ? 10.733 -6.397 -22.065 1.00 87.50 516 LEU A CA 1
ATOM 3992 C C . LEU A 1 516 ? 10.844 -6.141 -23.566 1.00 87.50 516 LEU A C 1
ATOM 3994 O O . LEU A 1 516 ? 11.922 -5.786 -24.041 1.00 87.50 516 LEU A O 1
ATOM 3998 N N . LEU A 1 517 ? 9.741 -6.298 -24.299 1.00 89.94 517 LEU A N 1
ATOM 3999 C CA . LEU A 1 517 ? 9.695 -6.050 -25.734 1.00 89.94 517 LEU A C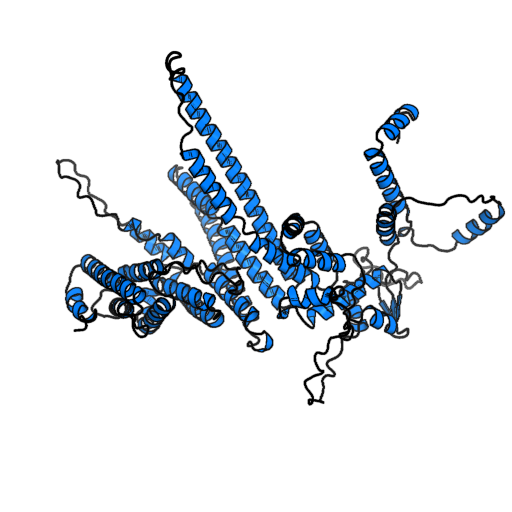A 1
ATOM 4000 C C . LEU A 1 517 ? 10.025 -4.585 -26.045 1.00 89.94 517 LEU A C 1
ATOM 4002 O O . LEU A 1 517 ? 10.930 -4.310 -26.830 1.00 89.94 517 LEU A O 1
ATOM 4006 N N . GLU A 1 518 ? 9.370 -3.646 -25.361 1.00 92.81 518 GLU A N 1
ATOM 4007 C CA . GLU A 1 518 ? 9.642 -2.213 -25.501 1.00 92.81 518 GLU A CA 1
ATOM 4008 C C . GLU A 1 518 ? 11.073 -1.846 -25.090 1.00 92.81 518 GLU A C 1
ATOM 4010 O O . GLU A 1 518 ? 11.735 -1.059 -25.769 1.00 92.81 518 GLU A O 1
ATOM 4015 N N . HIS A 1 519 ? 11.587 -2.427 -24.001 1.00 90.31 519 HIS A N 1
ATOM 4016 C CA . HIS A 1 519 ? 12.970 -2.211 -23.581 1.00 90.31 519 HIS A CA 1
ATOM 4017 C C . HIS A 1 519 ? 13.965 -2.712 -24.635 1.00 90.31 519 HIS A C 1
ATOM 4019 O O . HIS A 1 519 ? 14.916 -2.003 -24.962 1.00 90.31 519 HIS A O 1
ATOM 4025 N N . ASN A 1 520 ? 13.738 -3.902 -25.196 1.00 89.12 520 ASN A N 1
ATOM 4026 C CA . ASN A 1 520 ? 14.587 -4.465 -26.239 1.00 89.12 520 ASN A CA 1
ATOM 4027 C C . ASN A 1 520 ? 14.544 -3.609 -27.512 1.00 89.12 520 ASN A C 1
ATOM 4029 O O . ASN A 1 520 ? 15.598 -3.343 -28.080 1.00 89.12 520 ASN A O 1
ATOM 4033 N N . ILE A 1 521 ? 13.371 -3.123 -27.932 1.00 92.25 521 ILE A N 1
ATOM 4034 C CA . ILE A 1 521 ? 13.241 -2.206 -29.076 1.00 92.25 521 ILE A CA 1
ATOM 4035 C C . ILE A 1 521 ? 14.010 -0.900 -28.813 1.00 92.25 521 ILE A C 1
ATOM 4037 O O . ILE A 1 521 ? 14.802 -0.476 -29.654 1.00 92.25 521 ILE A O 1
ATOM 4041 N N . ALA A 1 522 ? 13.857 -0.299 -27.628 1.00 91.06 522 ALA A N 1
ATOM 4042 C CA . ALA A 1 522 ? 14.603 0.898 -27.239 1.00 91.06 522 ALA A CA 1
ATOM 4043 C C . ALA A 1 522 ? 16.125 0.660 -27.240 1.00 91.06 522 ALA A C 1
ATOM 4045 O O . ALA A 1 522 ? 16.875 1.482 -27.762 1.00 91.06 522 ALA A O 1
ATOM 4046 N N . ALA A 1 523 ? 16.592 -0.481 -26.726 1.00 88.00 523 ALA A N 1
ATOM 4047 C CA . ALA A 1 523 ? 18.010 -0.838 -26.734 1.00 88.00 523 ALA A CA 1
ATOM 4048 C C . ALA A 1 523 ? 18.535 -1.078 -28.160 1.00 88.00 523 ALA A C 1
ATOM 4050 O O . ALA A 1 523 ? 19.638 -0.649 -28.493 1.00 88.00 523 ALA A O 1
ATOM 4051 N N . LEU A 1 524 ? 17.743 -1.720 -29.027 1.00 89.56 524 LEU A N 1
ATOM 4052 C CA . LEU A 1 524 ? 18.093 -1.915 -30.436 1.00 89.56 524 LEU A CA 1
ATOM 4053 C C . LEU A 1 524 ? 18.206 -0.586 -31.181 1.00 89.56 524 LEU A C 1
ATOM 4055 O O . LEU A 1 524 ? 19.109 -0.459 -32.002 1.00 89.56 524 LEU A O 1
ATOM 4059 N N . SER A 1 525 ? 17.375 0.406 -30.850 1.00 90.69 525 SER A N 1
ATOM 4060 C CA . SER A 1 525 ? 17.447 1.733 -31.475 1.00 90.69 525 SER A CA 1
ATOM 4061 C C . SER A 1 525 ? 18.758 2.476 -31.202 1.00 90.69 525 SER A C 1
ATOM 4063 O O . SER A 1 525 ? 19.128 3.361 -31.963 1.00 90.69 525 SER A O 1
ATOM 4065 N N . LEU A 1 526 ? 19.480 2.103 -30.138 1.00 86.44 526 LEU A N 1
ATOM 4066 C CA . LEU A 1 526 ? 20.792 2.673 -29.826 1.00 86.44 526 LEU A CA 1
ATOM 4067 C C . LEU A 1 526 ? 21.923 2.022 -30.632 1.00 86.44 526 LEU A C 1
ATOM 4069 O O . LEU A 1 526 ? 22.959 2.653 -30.846 1.00 86.44 526 LEU A O 1
ATOM 4073 N N . VAL A 1 527 ? 21.737 0.762 -31.043 1.00 86.81 527 VAL A N 1
ATOM 4074 C CA . VAL A 1 527 ? 22.773 -0.078 -31.670 1.00 86.81 527 VAL A CA 1
ATOM 4075 C C . VAL A 1 527 ? 22.621 -0.135 -33.190 1.00 86.81 527 VAL A C 1
ATOM 4077 O O . VAL A 1 527 ? 23.618 -0.220 -33.903 1.00 86.81 527 VAL A O 1
ATOM 4080 N N . TYR A 1 528 ? 21.388 -0.102 -33.691 1.00 90.06 528 TYR A N 1
ATOM 4081 C CA . TYR A 1 528 ? 21.068 -0.238 -35.107 1.00 90.06 528 TYR A CA 1
ATOM 4082 C C . TYR A 1 528 ? 20.589 1.095 -35.669 1.00 90.06 528 TYR A C 1
ATOM 4084 O O . TYR A 1 528 ? 19.753 1.755 -35.065 1.00 90.06 528 TYR A O 1
ATOM 4092 N N . ASN A 1 529 ? 21.048 1.442 -36.872 1.00 90.69 529 ASN A N 1
ATOM 4093 C CA . ASN A 1 529 ? 20.457 2.540 -37.645 1.00 90.69 529 ASN A CA 1
ATOM 4094 C C . ASN A 1 529 ? 19.161 2.094 -38.338 1.00 90.69 529 ASN A C 1
ATOM 4096 O O . ASN A 1 529 ? 18.241 2.879 -38.511 1.00 90.69 529 ASN A O 1
ATOM 4100 N N . ASN A 1 530 ? 19.076 0.829 -38.750 1.00 93.62 530 ASN A N 1
ATOM 4101 C CA . ASN A 1 530 ? 17.853 0.217 -39.257 1.00 93.62 530 ASN A CA 1
ATOM 4102 C C . ASN A 1 530 ? 17.844 -1.287 -38.973 1.00 93.62 530 ASN A C 1
ATOM 4104 O O . ASN A 1 530 ? 18.897 -1.894 -38.767 1.00 93.62 530 ASN A O 1
ATOM 4108 N N . ILE A 1 531 ? 16.651 -1.876 -38.927 1.00 94.69 531 ILE A N 1
ATOM 4109 C CA . ILE A 1 531 ? 16.446 -3.306 -38.681 1.00 94.69 531 ILE A CA 1
ATOM 4110 C C . ILE A 1 531 ? 15.185 -3.782 -39.415 1.00 94.69 531 ILE A C 1
ATOM 4112 O O . ILE A 1 531 ? 14.155 -3.110 -39.385 1.00 94.69 531 ILE A O 1
ATOM 4116 N N . GLY A 1 532 ? 15.259 -4.930 -40.094 1.00 94.75 532 GLY A N 1
ATOM 4117 C CA . GLY A 1 532 ? 14.090 -5.538 -40.747 1.00 94.75 532 GLY A CA 1
ATOM 4118 C C . GLY A 1 532 ? 13.136 -6.171 -39.734 1.00 94.75 532 GLY A C 1
ATOM 4119 O O . GLY A 1 532 ? 13.589 -6.639 -38.689 1.00 94.75 532 GLY A O 1
ATOM 4120 N N . PHE A 1 533 ? 11.838 -6.251 -40.029 1.00 92.62 533 PHE A N 1
ATOM 4121 C CA . PHE A 1 533 ? 10.822 -6.766 -39.097 1.00 92.62 533 PHE A CA 1
ATOM 4122 C C . PHE A 1 533 ? 11.116 -8.192 -38.624 1.00 92.62 533 PHE A C 1
ATOM 4124 O O . PHE A 1 533 ? 11.011 -8.481 -37.434 1.00 92.62 533 PHE A O 1
ATOM 4131 N N . ALA A 1 534 ? 11.584 -9.074 -39.512 1.00 90.44 534 ALA A N 1
ATOM 4132 C CA . ALA A 1 534 ? 11.962 -10.440 -39.145 1.00 90.44 534 ALA A CA 1
ATOM 4133 C C . ALA A 1 534 ? 13.176 -10.499 -38.195 1.00 90.44 534 ALA A C 1
ATOM 4135 O O . ALA A 1 534 ? 13.299 -11.403 -37.367 1.00 90.44 534 ALA A O 1
ATOM 4136 N N . GLU A 1 535 ? 14.116 -9.561 -38.310 1.00 90.88 535 GLU A N 1
ATOM 4137 C CA . GLU A 1 535 ? 15.275 -9.466 -37.417 1.00 90.88 535 GLU A CA 1
ATOM 4138 C C . GLU A 1 535 ? 14.910 -8.779 -36.097 1.00 90.88 535 GLU A C 1
ATOM 4140 O O . GLU A 1 535 ? 15.307 -9.255 -35.033 1.00 90.88 535 GLU A O 1
ATOM 4145 N N . LEU A 1 536 ? 14.071 -7.743 -36.153 1.00 88.94 536 LEU A N 1
ATOM 4146 C CA . LEU A 1 536 ? 13.486 -7.098 -34.985 1.00 88.94 536 LEU A CA 1
ATOM 4147 C C . LEU A 1 536 ? 12.712 -8.109 -34.152 1.00 88.94 536 LEU A C 1
ATOM 4149 O O . LEU A 1 536 ? 12.993 -8.239 -32.968 1.00 88.94 536 LEU A O 1
ATOM 4153 N N . GLN A 1 537 ? 11.811 -8.878 -34.766 1.00 88.19 537 GLN A N 1
ATOM 4154 C CA . GLN A 1 537 ? 11.065 -9.919 -34.075 1.00 88.19 537 GLN A CA 1
ATOM 4155 C C . GLN A 1 537 ? 1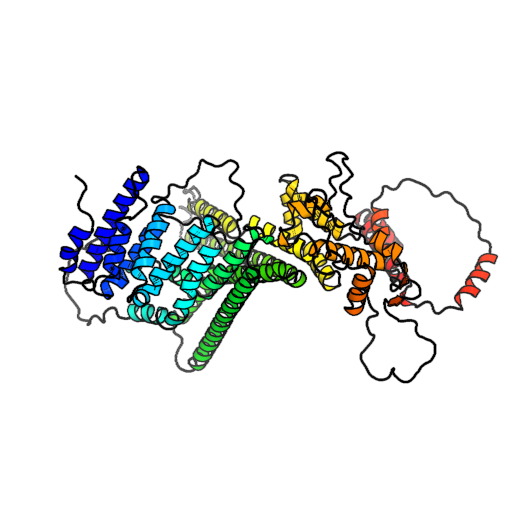2.025 -10.950 -33.483 1.00 88.19 537 GLN A C 1
ATOM 4157 O O . GLN A 1 537 ? 11.887 -11.269 -32.319 1.00 88.19 537 GLN A O 1
ATOM 4162 N N . ARG A 1 538 ? 13.062 -11.418 -34.192 1.00 86.12 538 ARG A N 1
ATOM 4163 C CA . ARG A 1 538 ? 14.041 -12.369 -33.618 1.00 86.12 538 ARG A CA 1
ATOM 4164 C C . ARG A 1 538 ? 14.832 -11.812 -32.431 1.00 86.12 538 ARG A C 1
ATOM 4166 O O . ARG A 1 538 ? 15.193 -12.569 -31.531 1.00 86.12 538 ARG A O 1
ATOM 4173 N N . HIS A 1 539 ? 15.153 -10.520 -32.432 1.00 83.12 539 HIS A N 1
ATOM 4174 C CA . HIS A 1 539 ? 15.922 -9.895 -31.353 1.00 83.12 539 HIS A CA 1
ATOM 4175 C C . HIS A 1 539 ? 15.067 -9.427 -30.183 1.00 83.12 539 HIS A C 1
ATOM 4177 O O . HIS A 1 539 ? 15.536 -9.456 -29.047 1.00 83.12 539 HIS A O 1
ATOM 4183 N N . ALA A 1 540 ? 13.848 -8.990 -30.468 1.00 78.06 540 ALA A N 1
ATOM 4184 C CA . ALA A 1 540 ? 12.898 -8.489 -29.496 1.00 78.06 540 ALA A CA 1
ATOM 4185 C C . ALA A 1 540 ? 12.013 -9.617 -28.940 1.00 78.06 540 ALA A C 1
ATOM 4187 O O . ALA A 1 540 ? 11.479 -9.456 -27.845 1.00 78.06 540 ALA A O 1
ATOM 4188 N N . ALA A 1 541 ? 11.914 -10.756 -29.647 1.00 68.56 541 ALA A N 1
ATOM 4189 C CA . ALA A 1 541 ? 11.128 -11.923 -29.263 1.00 68.56 541 ALA A CA 1
ATOM 4190 C C . ALA A 1 541 ? 11.498 -12.377 -27.861 1.00 68.56 541 ALA A C 1
ATOM 4192 O O . ALA A 1 541 ? 12.488 -13.061 -27.592 1.00 68.56 541 ALA A O 1
ATOM 4193 N N . VAL A 1 542 ? 10.584 -12.040 -26.979 1.00 61.88 542 VAL A N 1
ATOM 4194 C CA . VAL A 1 542 ? 10.265 -12.834 -25.828 1.00 61.88 542 VAL A CA 1
ATOM 4195 C C . VAL A 1 542 ? 9.336 -13.936 -26.333 1.00 61.88 542 VAL A C 1
ATOM 4197 O O . VAL A 1 542 ? 8.187 -13.656 -26.648 1.00 61.88 542 VAL A O 1
ATOM 4200 N N . HIS A 1 543 ? 9.775 -15.189 -26.429 1.00 58.69 543 HIS A N 1
ATOM 4201 C CA . HIS A 1 543 ? 8.793 -16.264 -26.590 1.00 58.69 543 HIS A CA 1
ATOM 4202 C C . HIS A 1 543 ? 7.881 -16.254 -25.356 1.00 58.69 543 HIS A C 1
ATOM 4204 O O . HIS A 1 543 ? 8.376 -16.365 -24.230 1.00 58.69 543 HIS A O 1
ATOM 4210 N N . ARG A 1 544 ? 6.561 -16.077 -25.538 1.00 56.78 544 ARG A N 1
ATOM 4211 C CA . ARG A 1 544 ? 5.612 -16.334 -24.449 1.00 56.78 544 ARG A CA 1
ATOM 4212 C C . ARG A 1 544 ? 5.778 -17.799 -24.059 1.00 56.78 544 ARG A C 1
ATOM 4214 O O . ARG A 1 544 ? 5.650 -18.682 -24.905 1.00 56.78 544 ARG A O 1
ATOM 4221 N N . HIS A 1 545 ? 6.053 -18.058 -22.784 1.00 50.94 545 HIS A N 1
ATOM 4222 C CA . HIS A 1 545 ? 5.819 -19.380 -22.218 1.00 50.94 545 HIS A CA 1
ATOM 4223 C C . HIS A 1 545 ? 4.308 -19.591 -22.227 1.00 50.94 545 HIS A C 1
ATOM 4225 O O . HIS A 1 545 ? 3.608 -19.164 -21.316 1.00 50.94 545 HIS A O 1
ATOM 4231 N N . HIS A 1 546 ? 3.780 -20.179 -23.298 1.00 47.47 546 HIS A N 1
ATOM 4232 C CA . HIS A 1 546 ? 2.474 -20.808 -23.224 1.00 47.47 546 HIS A CA 1
ATOM 4233 C C . HIS A 1 546 ? 2.643 -22.037 -22.328 1.00 47.47 546 HIS A C 1
ATOM 4235 O O . HIS A 1 546 ? 3.077 -23.092 -22.787 1.00 47.47 546 HIS A O 1
ATOM 4241 N N . GLU A 1 547 ? 2.288 -21.910 -21.051 1.00 45.69 547 GLU A N 1
ATOM 4242 C CA . GLU A 1 547 ? 1.983 -23.033 -20.153 1.00 45.69 547 GLU A CA 1
ATOM 4243 C C . GLU A 1 547 ? 0.696 -23.754 -20.616 1.00 45.69 547 GLU A C 1
ATOM 4245 O O . GLU A 1 547 ? -0.246 -23.964 -19.863 1.00 45.69 547 GLU A O 1
ATOM 4250 N N . ALA A 1 548 ? 0.621 -24.102 -21.901 1.00 45.47 548 ALA A N 1
ATOM 4251 C CA . ALA A 1 548 ? -0.512 -24.760 -22.542 1.00 45.47 548 ALA A CA 1
ATOM 4252 C C . ALA A 1 548 ? -0.111 -26.136 -23.098 1.00 45.47 548 ALA A C 1
ATOM 4254 O O . ALA A 1 548 ? -0.617 -26.555 -24.135 1.00 45.47 548 ALA A O 1
ATOM 4255 N N . SER A 1 549 ? 0.814 -26.834 -22.429 1.00 42.03 549 SER A N 1
ATOM 4256 C CA . SER A 1 549 ? 1.170 -28.209 -22.802 1.00 42.03 549 SER A CA 1
ATOM 4257 C C . SER A 1 549 ? 0.341 -29.285 -22.090 1.00 42.03 549 SER A C 1
ATOM 4259 O O . SER A 1 549 ? 0.352 -30.412 -22.570 1.00 42.03 549 SER A O 1
ATOM 4261 N N . ASP A 1 550 ? -0.426 -28.970 -21.035 1.00 44.41 550 ASP A N 1
ATOM 4262 C CA . ASP A 1 550 ? -1.135 -30.014 -20.262 1.00 44.41 550 ASP A CA 1
ATOM 4263 C C . ASP A 1 550 ? -2.673 -29.893 -20.243 1.00 44.41 550 ASP A C 1
ATOM 4265 O O . ASP A 1 550 ? -3.353 -30.772 -19.718 1.00 44.41 550 ASP A O 1
ATOM 4269 N N . ALA A 1 551 ? -3.265 -28.881 -20.888 1.00 43.12 551 ALA A N 1
ATOM 4270 C CA . ALA A 1 551 ? -4.718 -28.802 -21.086 1.00 43.12 551 ALA A CA 1
ATOM 4271 C C . ALA A 1 551 ? -5.092 -29.191 -22.526 1.00 43.12 551 ALA A C 1
ATOM 4273 O O . ALA A 1 551 ? -5.384 -28.356 -23.383 1.00 43.12 551 ALA A O 1
ATOM 4274 N N . VAL A 1 552 ? -5.061 -30.496 -22.796 1.00 46.75 552 VAL A N 1
ATOM 4275 C CA . VAL A 1 552 ? -5.597 -31.104 -24.019 1.00 46.75 552 VAL A CA 1
ATOM 4276 C C . VAL A 1 552 ? -7.102 -30.815 -24.098 1.00 46.75 552 VAL A C 1
ATOM 4278 O O . VAL A 1 552 ? -7.882 -31.397 -23.351 1.00 46.75 552 VAL A O 1
ATOM 4281 N N . GLY A 1 553 ? -7.517 -29.942 -25.023 1.00 45.91 553 GLY A N 1
ATOM 4282 C CA . GLY A 1 553 ? -8.907 -29.897 -25.496 1.00 45.91 553 GLY A CA 1
ATOM 4283 C C . GLY A 1 553 ? -9.641 -28.558 -25.393 1.00 45.91 553 GLY A C 1
ATOM 4284 O O . GLY A 1 553 ? -10.709 -28.499 -24.798 1.00 45.91 553 GLY A O 1
ATOM 4285 N N . ALA A 1 554 ? -9.139 -27.498 -26.033 1.00 40.16 554 ALA A N 1
ATOM 4286 C CA . ALA A 1 554 ? -9.973 -26.353 -26.424 1.00 40.16 554 ALA A CA 1
ATOM 4287 C C . ALA A 1 554 ? -9.410 -25.670 -27.681 1.00 40.16 554 ALA A C 1
ATOM 4289 O O . ALA A 1 554 ? -8.884 -24.561 -27.661 1.00 40.16 554 ALA A O 1
ATOM 4290 N N . SER A 1 555 ? -9.500 -26.369 -28.808 1.00 44.12 555 SER A N 1
ATOM 4291 C CA . SER A 1 555 ? -9.245 -25.827 -30.140 1.00 44.12 555 SER A CA 1
ATOM 4292 C C . SER A 1 555 ? -10.411 -24.934 -30.586 1.00 44.12 555 SER A C 1
ATOM 4294 O O . SER A 1 555 ? -11.295 -25.401 -31.297 1.00 44.12 555 SER A O 1
ATOM 4296 N N . ALA A 1 556 ? -10.426 -23.666 -30.160 1.00 41.72 556 ALA A N 1
ATOM 4297 C CA . ALA A 1 556 ? -11.164 -22.584 -30.823 1.00 41.72 556 ALA A CA 1
ATOM 4298 C C . ALA A 1 556 ? -10.695 -21.190 -30.339 1.00 41.72 556 ALA A C 1
ATOM 4300 O O . ALA A 1 556 ? -10.803 -20.856 -29.166 1.00 41.72 556 ALA A O 1
ATOM 4301 N N . SER A 1 557 ? -10.201 -20.380 -31.285 1.00 39.19 557 SER A N 1
ATOM 4302 C CA . SER A 1 557 ? -10.149 -18.903 -31.282 1.00 39.19 557 SER A CA 1
ATOM 4303 C C . SER A 1 557 ? -9.214 -18.105 -30.351 1.00 39.19 557 SER A C 1
ATOM 4305 O O . SER A 1 557 ? -9.487 -16.928 -30.128 1.00 39.19 557 SER A O 1
ATOM 4307 N N . VAL A 1 558 ? -8.057 -18.617 -29.915 1.00 41.97 558 VAL A N 1
ATOM 4308 C CA . VAL A 1 558 ? -6.969 -17.736 -29.412 1.00 41.97 558 VAL A CA 1
ATOM 4309 C C . VAL A 1 558 ? -6.067 -17.289 -30.575 1.00 41.97 558 VAL A C 1
ATOM 4311 O O . VAL A 1 558 ? -4.868 -17.520 -30.597 1.00 41.97 558 VAL A O 1
ATOM 4314 N N . GLN A 1 559 ? -6.662 -16.622 -31.570 1.00 41.09 559 GLN A N 1
ATOM 4315 C CA . GLN A 1 559 ? -5.965 -15.646 -32.424 1.00 41.09 559 GLN A CA 1
ATOM 4316 C C . GLN A 1 559 ? -6.026 -14.267 -31.742 1.00 41.09 559 GLN A C 1
ATOM 4318 O O . GLN A 1 559 ? -6.338 -13.250 -32.359 1.00 41.09 559 GLN A O 1
ATOM 4323 N N . GLY A 1 560 ? -5.794 -14.233 -30.426 1.00 44.19 560 GLY A N 1
ATOM 4324 C CA . GLY A 1 560 ? -5.605 -12.988 -29.694 1.00 44.19 560 GLY A CA 1
ATOM 4325 C C . GLY A 1 560 ? -4.299 -12.383 -30.177 1.00 44.19 560 GLY A C 1
ATOM 4326 O O . GLY A 1 560 ? -3.244 -12.882 -29.800 1.00 44.19 560 GLY A O 1
ATOM 4327 N N . ALA A 1 561 ? -4.416 -11.402 -31.076 1.00 48.94 561 ALA A N 1
ATOM 4328 C CA . ALA A 1 561 ? -3.348 -10.719 -31.793 1.00 48.94 561 ALA A CA 1
ATOM 4329 C C . ALA A 1 561 ? -2.047 -10.687 -30.986 1.00 48.94 561 ALA A C 1
ATOM 4331 O O . ALA A 1 561 ? -1.902 -9.899 -30.052 1.00 48.94 561 ALA A O 1
ATOM 4332 N N . GLU A 1 562 ? -1.109 -11.563 -31.341 1.00 57.78 562 GLU A N 1
ATOM 4333 C CA . GLU A 1 562 ? 0.261 -11.417 -30.886 1.00 57.78 562 GLU A CA 1
ATOM 4334 C C . GLU A 1 562 ? 0.695 -10.026 -31.354 1.00 57.78 562 GLU A C 1
ATOM 4336 O O . GLU A 1 562 ? 0.657 -9.714 -32.549 1.00 57.78 562 GLU A O 1
ATOM 4341 N N . GLU A 1 563 ? 0.950 -9.129 -30.403 1.00 71.19 563 GLU A N 1
ATOM 4342 C CA . GLU A 1 563 ? 1.412 -7.789 -30.723 1.00 71.19 563 GLU A CA 1
ATOM 4343 C C . GLU A 1 563 ? 2.768 -7.933 -31.407 1.00 71.19 563 GLU A C 1
ATOM 4345 O O . GLU A 1 563 ? 3.788 -8.168 -30.761 1.00 71.19 563 GLU A O 1
ATOM 4350 N N . SER A 1 564 ? 2.764 -7.843 -32.738 1.00 85.81 564 SER A N 1
ATOM 4351 C CA . SER A 1 564 ? 3.989 -7.815 -33.530 1.00 85.81 564 SER A CA 1
ATOM 4352 C C . SER A 1 564 ? 4.911 -6.726 -32.978 1.00 85.81 564 SER A C 1
ATOM 4354 O O . SER A 1 564 ? 4.446 -5.617 -32.688 1.00 85.81 564 SER A O 1
ATOM 4356 N N . ALA A 1 565 ? 6.213 -7.012 -32.858 1.00 88.38 565 ALA A N 1
ATOM 4357 C CA . ALA A 1 565 ? 7.209 -6.031 -32.422 1.00 88.38 565 ALA A CA 1
ATOM 4358 C C . ALA A 1 565 ? 7.154 -4.739 -33.258 1.00 88.38 565 ALA A C 1
ATOM 4360 O O . ALA A 1 565 ? 7.446 -3.659 -32.752 1.00 88.38 565 ALA A O 1
ATOM 4361 N N . GLU A 1 566 ? 6.713 -4.843 -34.513 1.00 91.06 566 GLU A N 1
ATOM 4362 C CA . GLU A 1 566 ? 6.420 -3.713 -35.393 1.00 91.06 566 GLU A CA 1
ATOM 4363 C C . GLU A 1 566 ? 5.329 -2.796 -34.824 1.00 91.06 566 GLU A C 1
ATOM 4365 O O . GLU A 1 566 ? 5.539 -1.591 -34.716 1.00 91.06 566 GLU A O 1
ATOM 4370 N N . ARG A 1 567 ? 4.181 -3.347 -34.407 1.00 92.81 567 ARG A N 1
ATOM 4371 C CA . ARG A 1 567 ? 3.075 -2.560 -33.834 1.00 92.81 567 ARG A CA 1
ATOM 4372 C C . ARG A 1 567 ? 3.503 -1.881 -32.540 1.00 92.81 567 ARG A C 1
ATOM 4374 O O . ARG A 1 567 ? 3.168 -0.724 -32.309 1.00 92.81 567 ARG A O 1
ATOM 4381 N N . VAL A 1 568 ? 4.281 -2.588 -31.723 1.00 93.31 568 VAL A N 1
ATOM 4382 C CA . VAL A 1 568 ? 4.860 -2.053 -30.486 1.00 93.31 568 VAL A CA 1
ATOM 4383 C C . VAL A 1 568 ? 5.782 -0.876 -30.791 1.00 93.31 568 VAL A C 1
ATOM 4385 O O . VAL A 1 568 ? 5.619 0.193 -30.205 1.00 93.31 568 VAL A O 1
ATOM 4388 N N . ALA A 1 569 ? 6.704 -1.042 -31.742 1.00 93.12 569 ALA A N 1
ATOM 4389 C CA . ALA A 1 569 ? 7.604 0.017 -32.179 1.00 93.12 569 ALA A CA 1
ATOM 4390 C C . ALA A 1 569 ? 6.839 1.208 -32.780 1.00 93.12 569 ALA A C 1
ATOM 4392 O O . ALA A 1 569 ? 7.157 2.349 -32.456 1.00 93.12 569 ALA A O 1
ATOM 4393 N N . ALA A 1 570 ? 5.796 0.959 -33.577 1.00 93.44 570 ALA A N 1
ATOM 4394 C CA . ALA A 1 570 ? 4.931 1.993 -34.142 1.00 93.44 570 ALA A CA 1
ATOM 4395 C C . ALA A 1 570 ? 4.271 2.834 -33.041 1.00 93.44 570 ALA A C 1
ATOM 4397 O O . ALA A 1 570 ? 4.332 4.063 -33.088 1.00 93.44 570 ALA A O 1
ATOM 4398 N N . CYS A 1 571 ? 3.715 2.184 -32.012 1.00 94.56 571 CYS A N 1
ATOM 4399 C CA . CYS A 1 571 ? 3.168 2.874 -30.844 1.00 94.56 571 CYS A CA 1
ATOM 4400 C C . CYS A 1 571 ? 4.247 3.691 -30.117 1.00 94.56 571 CYS A C 1
ATOM 4402 O O . CYS A 1 571 ? 4.019 4.853 -29.794 1.00 94.56 571 CYS A O 1
ATOM 4404 N N . MET A 1 572 ? 5.445 3.132 -29.909 1.00 95.12 572 MET A N 1
ATOM 4405 C CA . MET A 1 572 ? 6.540 3.857 -29.254 1.00 95.12 572 MET A CA 1
ATOM 4406 C C . MET A 1 572 ? 7.018 5.081 -30.054 1.00 95.12 572 MET A C 1
ATOM 4408 O O . MET A 1 572 ? 7.398 6.083 -29.446 1.00 95.12 572 MET A O 1
ATOM 4412 N N . ILE A 1 573 ? 7.012 5.017 -31.391 1.00 93.44 573 ILE A N 1
ATOM 4413 C CA . ILE A 1 573 ? 7.316 6.158 -32.271 1.00 93.44 573 ILE A CA 1
ATOM 4414 C C . ILE A 1 573 ? 6.217 7.216 -32.150 1.00 93.44 573 ILE A C 1
ATOM 4416 O O . ILE A 1 573 ? 6.523 8.382 -31.909 1.00 93.44 573 ILE A O 1
ATOM 4420 N N . ALA A 1 574 ? 4.947 6.813 -32.261 1.00 93.62 574 ALA A N 1
ATOM 4421 C CA . ALA A 1 574 ? 3.802 7.720 -32.181 1.00 93.62 574 ALA A CA 1
ATOM 4422 C C . ALA A 1 574 ? 3.721 8.452 -30.829 1.00 93.62 574 ALA A C 1
ATOM 4424 O O . ALA A 1 574 ? 3.370 9.627 -30.774 1.00 93.62 574 ALA A O 1
ATOM 4425 N N . GLU A 1 575 ? 4.095 7.776 -29.742 1.00 94.00 575 GLU A N 1
ATOM 4426 C CA . GLU A 1 575 ? 4.140 8.340 -28.389 1.00 94.00 575 GLU A CA 1
ATOM 4427 C C . GLU A 1 575 ? 5.425 9.144 -28.106 1.00 94.00 575 GLU A C 1
ATOM 4429 O O . GLU A 1 575 ? 5.595 9.666 -27.004 1.00 94.00 575 GLU A O 1
ATOM 4434 N N . GLY A 1 576 ? 6.359 9.228 -29.063 1.00 93.38 576 GLY A N 1
ATOM 4435 C CA . GLY A 1 576 ? 7.643 9.920 -28.894 1.00 93.38 576 GLY A CA 1
ATOM 4436 C C . GLY A 1 576 ? 8.555 9.280 -27.840 1.00 93.38 576 GLY A C 1
ATOM 4437 O O . GLY A 1 576 ? 9.421 9.947 -27.271 1.00 93.38 576 GLY A O 1
ATOM 4438 N N . ARG A 1 577 ? 8.345 7.994 -27.533 1.00 93.00 577 ARG A N 1
ATOM 4439 C CA . ARG A 1 577 ? 9.130 7.236 -26.545 1.00 93.00 577 ARG A CA 1
ATOM 4440 C C . ARG A 1 577 ? 10.406 6.649 -27.126 1.00 93.00 577 ARG A C 1
ATOM 4442 O O . ARG A 1 577 ? 11.366 6.435 -26.386 1.00 93.00 577 ARG A O 1
ATOM 4449 N N . LEU A 1 578 ? 10.426 6.424 -28.436 1.00 90.38 578 LEU A N 1
ATOM 4450 C CA . LEU A 1 578 ? 11.669 6.311 -29.186 1.00 90.38 578 LEU A CA 1
ATOM 4451 C C . LEU A 1 578 ? 12.1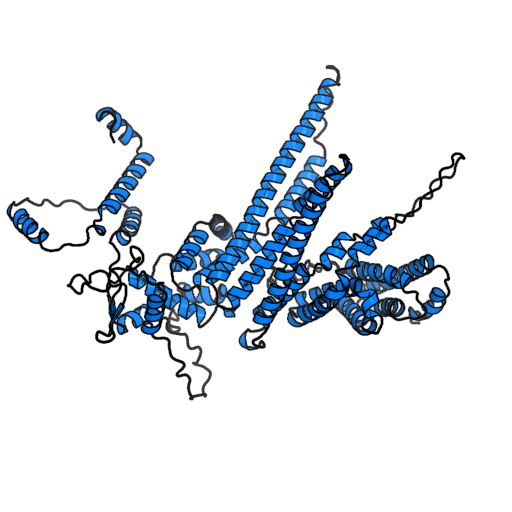41 7.725 -29.532 1.00 90.38 578 LEU A C 1
ATOM 4453 O O . LEU A 1 578 ? 11.300 8.558 -29.866 1.00 90.38 578 LEU A O 1
ATOM 4457 N N . PRO A 1 579 ? 13.445 8.023 -29.417 1.00 72.56 579 PRO A N 1
ATOM 4458 C CA . PRO A 1 579 ? 13.969 9.370 -29.601 1.00 72.56 579 PRO A CA 1
ATOM 4459 C C . PRO A 1 579 ? 13.614 9.911 -30.994 1.00 72.56 579 PRO A C 1
ATOM 4461 O O . PRO A 1 579 ? 14.284 9.625 -31.985 1.00 72.56 579 PRO A O 1
ATOM 4464 N N . ALA A 1 580 ? 12.542 10.701 -31.057 1.00 54.56 580 ALA A N 1
ATOM 4465 C CA . ALA A 1 580 ? 12.221 11.553 -32.185 1.00 54.56 580 ALA A CA 1
ATOM 4466 C C . ALA A 1 580 ? 13.153 12.765 -32.172 1.00 54.56 580 ALA A C 1
ATOM 4468 O O . ALA A 1 580 ? 13.675 13.151 -31.122 1.00 54.56 580 ALA A O 1
ATOM 4469 N N . ALA A 1 581 ? 13.382 13.366 -33.341 1.00 43.22 581 ALA A N 1
ATOM 4470 C CA . ALA A 1 581 ? 14.026 14.667 -33.400 1.00 43.22 581 ALA A CA 1
ATOM 4471 C C . ALA A 1 581 ? 13.320 15.617 -32.434 1.00 43.22 581 ALA A C 1
ATOM 4473 O O . ALA A 1 581 ? 12.104 15.782 -32.512 1.00 43.22 581 ALA A O 1
ATOM 4474 N N . THR A 1 582 ? 14.066 16.209 -31.500 1.00 42.50 582 THR A N 1
ATOM 4475 C CA . THR A 1 582 ? 13.571 17.346 -30.731 1.00 42.50 582 THR A CA 1
ATOM 4476 C C . THR A 1 582 ? 13.064 18.356 -31.757 1.00 42.50 582 THR A C 1
ATOM 4478 O O . THR A 1 582 ? 13.874 18.785 -32.581 1.00 42.50 582 THR A O 1
ATOM 4481 N N . PRO A 1 583 ? 11.773 18.735 -31.768 1.00 42.47 583 PRO A N 1
ATOM 4482 C CA . PRO A 1 583 ? 11.329 19.794 -32.652 1.00 42.47 583 PRO A CA 1
ATOM 4483 C C . PRO A 1 583 ? 12.065 21.058 -32.214 1.00 42.47 583 PRO A C 1
ATOM 4485 O O . PRO A 1 583 ? 11.799 21.630 -31.154 1.00 42.47 583 PRO A O 1
ATOM 4488 N N . GLY A 1 584 ? 13.065 21.455 -32.994 1.00 41.06 584 GLY A N 1
ATOM 4489 C CA . GLY A 1 584 ? 13.710 22.742 -32.842 1.00 41.06 584 GLY A CA 1
ATOM 4490 C C . GLY A 1 584 ? 12.665 23.819 -33.094 1.00 41.06 584 GLY A C 1
ATOM 4491 O O . GLY A 1 584 ? 12.366 24.100 -34.242 1.00 41.06 584 GLY A O 1
ATOM 4492 N N . ARG A 1 585 ? 12.142 24.408 -32.012 1.00 37.09 585 ARG A N 1
ATOM 4493 C CA . ARG A 1 585 ? 11.239 25.573 -31.972 1.00 37.09 585 ARG A CA 1
ATOM 4494 C C . ARG A 1 585 ? 9.889 25.422 -32.698 1.00 37.09 585 ARG A C 1
ATOM 4496 O O . ARG A 1 585 ? 9.765 25.084 -33.864 1.00 37.09 585 ARG A O 1
ATOM 4503 N N . SER A 1 586 ? 8.844 25.764 -31.956 1.00 42.44 586 SER A N 1
ATOM 4504 C CA . SER A 1 586 ? 7.456 25.873 -32.395 1.00 42.44 586 SER A CA 1
ATOM 4505 C C . SER A 1 586 ? 7.252 26.843 -33.569 1.00 42.44 586 SER A C 1
ATOM 4507 O O . SER A 1 586 ? 7.638 28.002 -33.464 1.00 42.44 586 SER A O 1
ATOM 4509 N N . GLY A 1 587 ? 6.526 26.374 -34.590 1.00 41.12 587 GLY A N 1
ATOM 4510 C CA . GLY A 1 587 ? 5.378 27.055 -35.206 1.00 41.12 587 GLY A CA 1
ATOM 4511 C C . GLY A 1 587 ? 5.620 28.319 -36.037 1.00 41.12 587 GLY A C 1
ATOM 4512 O O . GLY A 1 587 ? 5.749 29.401 -35.481 1.00 41.12 587 GLY A O 1
ATOM 4513 N N . ALA A 1 588 ? 5.535 28.180 -37.368 1.00 39.44 588 ALA A N 1
ATOM 4514 C CA . ALA A 1 588 ? 4.434 28.718 -38.200 1.00 39.44 588 ALA A CA 1
ATOM 4515 C C . ALA A 1 588 ? 4.807 28.903 -39.691 1.00 39.44 588 ALA A C 1
ATOM 4517 O O . ALA A 1 588 ? 3.904 29.028 -40.510 1.00 39.44 588 ALA A O 1
ATOM 4518 N N . GLU A 1 589 ? 6.087 28.869 -40.079 1.00 43.28 589 GLU A N 1
ATOM 4519 C CA . GLU A 1 589 ? 6.498 29.235 -41.457 1.00 43.28 589 GLU A CA 1
ATOM 4520 C C . GLU A 1 589 ? 6.921 28.070 -42.372 1.00 43.28 589 GLU A C 1
ATOM 4522 O O . GLU A 1 589 ? 7.205 28.278 -43.546 1.00 43.28 589 GLU A O 1
ATOM 4527 N N . ALA A 1 590 ? 6.912 26.820 -41.905 1.00 45.38 590 ALA A N 1
ATOM 4528 C CA . ALA A 1 590 ? 7.466 25.692 -42.671 1.00 45.38 590 ALA A CA 1
ATOM 4529 C C . ALA A 1 590 ? 6.520 25.069 -43.727 1.00 45.38 590 ALA A C 1
ATOM 4531 O O . ALA A 1 590 ? 6.785 23.973 -44.212 1.00 45.38 590 ALA A O 1
ATOM 4532 N N . ALA A 1 591 ? 5.413 25.725 -44.092 1.00 44.06 591 ALA A N 1
ATOM 4533 C CA . ALA A 1 591 ? 4.416 25.143 -44.999 1.00 44.06 591 ALA A CA 1
ATOM 4534 C C . ALA A 1 591 ? 4.596 25.502 -46.491 1.00 44.06 591 ALA A C 1
ATOM 4536 O O . ALA A 1 591 ? 3.768 25.082 -47.295 1.00 44.06 591 ALA A O 1
ATOM 4537 N N . SER A 1 592 ? 5.631 26.253 -46.901 1.00 42.84 592 SER A N 1
ATOM 4538 C CA . SER A 1 592 ? 5.727 26.717 -48.303 1.00 42.84 592 SER A CA 1
ATOM 4539 C C . SER A 1 592 ? 7.077 26.567 -49.013 1.00 42.84 592 SER A C 1
ATOM 4541 O O . SER A 1 592 ? 7.262 27.191 -50.055 1.00 42.84 592 SER A O 1
ATOM 4543 N N . ALA A 1 593 ? 8.006 25.739 -48.530 1.00 42.81 593 ALA A N 1
ATOM 4544 C CA . ALA A 1 593 ? 9.256 25.460 -49.247 1.00 42.81 593 ALA A CA 1
ATOM 4545 C C . ALA A 1 593 ? 9.494 23.949 -49.380 1.00 42.81 593 ALA A C 1
ATOM 4547 O O . ALA A 1 593 ? 10.156 23.325 -48.558 1.00 42.81 593 ALA A O 1
ATOM 4548 N N . ALA A 1 594 ? 8.921 23.359 -50.430 1.00 44.19 594 ALA A N 1
ATOM 4549 C CA . ALA A 1 594 ? 9.295 22.035 -50.907 1.00 44.19 594 ALA A CA 1
ATOM 4550 C C . ALA A 1 594 ? 10.593 22.155 -51.727 1.00 44.19 594 ALA A C 1
ATOM 4552 O O . ALA A 1 594 ? 10.545 22.395 -52.933 1.00 44.19 594 ALA A O 1
ATOM 4553 N N . SER A 1 595 ? 11.749 22.036 -51.073 1.00 46.53 595 SER A N 1
ATOM 4554 C CA . SER A 1 595 ? 13.039 21.822 -51.740 1.00 46.53 595 SER A CA 1
ATOM 4555 C C . SER A 1 595 ? 13.924 20.896 -50.899 1.00 46.53 595 SER A C 1
ATOM 4557 O O . SER A 1 595 ? 14.360 21.305 -49.829 1.00 46.53 595 SER A O 1
ATOM 4559 N N . ASP A 1 596 ? 14.101 19.665 -51.390 1.00 48.78 596 ASP A N 1
ATOM 4560 C CA . ASP A 1 596 ? 15.158 18.636 -51.223 1.00 48.78 596 ASP A CA 1
ATOM 4561 C C . ASP A 1 596 ? 15.976 18.423 -49.923 1.00 48.78 596 ASP A C 1
ATOM 4563 O O . ASP A 1 596 ? 16.698 17.433 -49.853 1.00 48.78 596 ASP A O 1
ATOM 4567 N N . ASP A 1 597 ? 15.832 19.211 -48.857 1.00 49.97 597 ASP A N 1
ATOM 4568 C CA . ASP A 1 597 ? 16.628 19.071 -47.622 1.00 49.97 597 ASP A CA 1
ATOM 4569 C C . ASP A 1 597 ? 15.845 18.378 -46.483 1.00 49.97 597 ASP A C 1
ATOM 4571 O O . ASP A 1 597 ? 15.778 18.849 -45.345 1.00 49.97 597 ASP A O 1
ATOM 4575 N N . THR A 1 598 ? 15.214 17.234 -46.766 1.00 51.50 598 THR A N 1
ATOM 4576 C CA . THR A 1 598 ? 14.490 16.418 -45.766 1.00 51.50 598 THR A CA 1
ATOM 4577 C C . THR A 1 598 ? 15.425 15.492 -44.970 1.00 51.50 598 THR A C 1
ATOM 4579 O O . THR A 1 598 ? 15.237 14.278 -44.969 1.00 51.50 598 THR A O 1
ATOM 4582 N N . GLU A 1 599 ? 16.441 16.029 -44.286 1.00 57.50 599 GLU A N 1
ATOM 4583 C CA . GLU A 1 599 ? 17.414 15.216 -43.517 1.00 57.50 599 GLU A CA 1
ATOM 4584 C C . GLU A 1 599 ? 17.085 15.020 -42.018 1.00 57.50 599 GLU A C 1
ATOM 4586 O O . GLU A 1 599 ? 17.865 14.399 -41.296 1.00 57.50 599 GLU A O 1
ATOM 4591 N N . ASP A 1 600 ? 15.932 15.478 -41.513 1.00 61.44 600 ASP A N 1
ATOM 4592 C CA . ASP A 1 600 ? 15.587 15.336 -40.080 1.00 61.44 600 ASP A CA 1
ATOM 4593 C C . ASP A 1 600 ? 14.234 14.653 -39.834 1.00 61.44 600 ASP A C 1
ATOM 4595 O O . ASP A 1 600 ? 13.443 15.047 -38.976 1.00 61.44 600 ASP A O 1
ATOM 4599 N N . THR A 1 601 ? 13.942 13.597 -40.593 1.00 68.50 601 THR A N 1
ATOM 4600 C CA . THR A 1 601 ? 12.821 12.713 -40.265 1.00 68.50 601 THR A CA 1
ATOM 4601 C C . THR A 1 601 ? 13.197 11.863 -39.052 1.00 68.50 601 THR A C 1
ATOM 4603 O O . THR A 1 601 ? 14.218 11.174 -39.055 1.00 68.50 601 THR A O 1
ATOM 4606 N N . GLY A 1 602 ? 12.384 11.925 -37.992 1.00 82.69 602 GLY A N 1
ATOM 4607 C CA . GLY A 1 602 ? 12.507 11.051 -36.823 1.00 82.69 602 GLY A CA 1
ATOM 4608 C C . GLY A 1 602 ? 12.420 9.556 -37.179 1.00 82.69 602 GLY A C 1
ATOM 4609 O O . GLY A 1 602 ? 12.291 9.207 -38.352 1.00 82.69 602 GLY A O 1
ATOM 4610 N N . PRO A 1 603 ? 12.488 8.654 -36.184 1.00 89.50 603 PRO A N 1
ATOM 4611 C CA . PRO A 1 603 ? 12.357 7.228 -36.448 1.00 89.50 603 PRO A CA 1
ATOM 4612 C C . PRO A 1 603 ? 11.040 6.955 -37.182 1.00 89.50 603 PRO A C 1
ATOM 4614 O O . PRO A 1 603 ? 9.994 7.475 -36.790 1.00 89.50 603 PRO A O 1
ATOM 4617 N N . TYR A 1 604 ? 11.097 6.157 -38.245 1.00 92.75 604 TYR A N 1
ATOM 4618 C CA . TYR A 1 604 ? 9.932 5.821 -39.059 1.00 92.75 604 TYR A CA 1
ATOM 4619 C C . TYR A 1 604 ? 9.943 4.348 -39.460 1.00 92.75 604 TYR A C 1
ATOM 4621 O O . TYR A 1 604 ? 10.973 3.668 -39.431 1.00 92.75 604 TYR A O 1
ATOM 4629 N N . ILE A 1 605 ? 8.755 3.853 -39.792 1.00 93.44 605 ILE A N 1
ATOM 4630 C CA . ILE A 1 605 ? 8.527 2.481 -40.233 1.00 93.44 605 ILE A CA 1
ATOM 4631 C C . ILE A 1 605 ? 8.226 2.531 -41.722 1.00 93.44 605 ILE A C 1
ATOM 4633 O O . ILE A 1 605 ? 7.271 3.190 -42.133 1.00 93.44 605 ILE A O 1
ATOM 4637 N N . ASP A 1 606 ? 9.036 1.835 -42.509 1.00 93.44 606 ASP A N 1
ATOM 4638 C CA . ASP A 1 606 ? 8.786 1.626 -43.926 1.00 93.44 606 ASP A CA 1
ATOM 4639 C C . ASP A 1 606 ? 8.116 0.263 -44.114 1.00 93.44 606 ASP A C 1
ATOM 4641 O O . ASP A 1 606 ? 8.731 -0.790 -43.929 1.00 93.44 606 ASP A O 1
ATOM 4645 N N . GLN A 1 607 ? 6.823 0.295 -44.441 1.00 92.56 607 GLN A N 1
ATOM 4646 C CA . GLN A 1 607 ? 6.031 -0.910 -44.679 1.00 92.56 607 GLN A CA 1
ATOM 4647 C C . GLN A 1 607 ? 6.363 -1.580 -46.016 1.00 92.56 607 GLN A C 1
ATOM 4649 O O . GLN A 1 607 ? 6.125 -2.776 -46.147 1.00 92.56 607 GLN A O 1
ATOM 4654 N N . ALA A 1 608 ? 6.895 -0.845 -46.998 1.00 92.44 608 ALA A N 1
ATOM 4655 C CA . ALA A 1 608 ? 7.284 -1.420 -48.283 1.00 92.44 608 ALA A CA 1
ATOM 4656 C C . ALA A 1 608 ? 8.600 -2.202 -48.159 1.00 92.44 608 ALA A C 1
ATOM 4658 O O . ALA A 1 608 ? 8.727 -3.286 -48.724 1.00 92.44 608 ALA A O 1
ATOM 4659 N N . ASP A 1 609 ? 9.537 -1.676 -47.367 1.00 92.56 609 ASP A N 1
ATOM 4660 C CA . ASP A 1 609 ? 10.844 -2.294 -47.104 1.00 92.56 609 ASP A CA 1
ATOM 4661 C C . ASP A 1 609 ? 10.842 -3.282 -45.922 1.00 92.56 609 ASP A C 1
ATOM 4663 O O . ASP A 1 609 ? 11.872 -3.896 -45.623 1.00 92.56 609 ASP A O 1
ATOM 4667 N N . GLU A 1 610 ? 9.713 -3.410 -45.217 1.00 95.00 610 GLU A N 1
ATOM 4668 C CA . GLU A 1 610 ? 9.567 -4.183 -43.977 1.00 95.00 610 GLU A CA 1
ATOM 4669 C C . GLU A 1 610 ? 10.662 -3.857 -42.945 1.00 95.00 610 GLU A C 1
ATOM 4671 O O . GLU A 1 610 ? 11.282 -4.740 -42.333 1.00 95.00 610 GLU A O 1
ATOM 4676 N N . ARG A 1 611 ? 10.962 -2.564 -42.781 1.00 94.25 611 ARG A N 1
ATOM 4677 C CA . ARG A 1 611 ? 12.097 -2.073 -41.991 1.00 94.25 611 ARG A CA 1
ATOM 4678 C C . ARG A 1 611 ? 11.706 -0.929 -41.075 1.00 94.25 611 ARG A C 1
ATOM 4680 O O . ARG A 1 611 ? 10.895 -0.070 -41.405 1.00 94.25 611 ARG A O 1
ATOM 4687 N N . ILE A 1 612 ? 12.345 -0.899 -39.910 1.00 93.56 612 ILE A N 1
ATOM 4688 C CA . ILE A 1 612 ? 12.332 0.262 -39.022 1.00 93.56 612 ILE A CA 1
ATOM 4689 C C . ILE A 1 612 ? 13.655 0.990 -39.192 1.00 93.56 612 ILE A C 1
ATOM 4691 O O . ILE A 1 612 ? 14.719 0.386 -39.030 1.00 93.56 612 ILE A O 1
ATOM 4695 N N . TYR A 1 613 ? 13.580 2.281 -39.489 1.00 92.69 613 TYR A N 1
ATOM 4696 C CA . TYR A 1 613 ? 14.724 3.178 -39.534 1.00 92.69 613 TYR A CA 1
ATOM 4697 C C . TYR A 1 613 ? 14.769 3.956 -38.218 1.00 92.69 613 TYR A C 1
ATOM 4699 O O . TYR A 1 613 ? 13.871 4.736 -37.899 1.00 92.69 613 TYR A O 1
ATOM 4707 N N . PHE A 1 614 ? 15.803 3.708 -37.418 1.00 91.25 614 PHE A N 1
ATOM 4708 C CA . PHE A 1 614 ? 16.086 4.470 -36.210 1.00 91.25 614 PHE A CA 1
ATOM 4709 C C . PHE A 1 614 ? 16.937 5.686 -36.564 1.00 91.25 614 PHE A C 1
ATOM 4711 O O . PHE A 1 614 ? 17.728 5.668 -37.510 1.00 91.25 614 PHE A O 1
ATOM 4718 N N . ARG A 1 615 ? 16.815 6.757 -35.777 1.00 80.94 615 ARG A N 1
ATOM 4719 C CA . ARG A 1 615 ? 17.731 7.885 -35.922 1.00 80.94 615 ARG A CA 1
ATOM 4720 C C . ARG A 1 615 ? 19.147 7.395 -35.590 1.00 80.94 615 ARG A C 1
ATOM 4722 O O . ARG A 1 615 ? 19.313 6.822 -34.514 1.00 80.94 615 ARG A O 1
ATOM 4729 N N . PRO A 1 616 ? 20.162 7.643 -36.438 1.00 69.44 616 PRO A N 1
ATOM 4730 C CA . PRO A 1 616 ? 21.533 7.291 -36.107 1.00 69.44 616 PRO A CA 1
ATOM 4731 C C . PRO A 1 616 ? 21.900 7.926 -34.769 1.00 69.44 616 PRO A C 1
ATOM 4733 O O . PRO A 1 616 ? 21.843 9.153 -34.619 1.00 69.44 616 PRO A O 1
ATOM 4736 N N . SER A 1 617 ? 22.240 7.094 -33.785 1.00 57.66 617 SER A N 1
ATOM 4737 C CA . SER A 1 617 ? 22.769 7.552 -32.506 1.00 57.66 617 SER A CA 1
ATOM 4738 C C . SER A 1 617 ? 23.924 8.502 -32.802 1.00 57.66 617 SER A C 1
ATOM 4740 O O . SER A 1 617 ? 24.910 8.102 -33.428 1.00 57.66 617 SER A O 1
ATOM 4742 N N . ARG A 1 618 ? 23.832 9.770 -32.374 1.00 57.75 618 ARG A N 1
ATOM 4743 C CA . ARG A 1 618 ? 25.005 10.651 -32.421 1.00 57.75 618 ARG A CA 1
ATOM 4744 C C . ARG A 1 618 ? 26.140 9.908 -31.694 1.00 57.75 618 ARG A C 1
ATOM 4746 O O . ARG A 1 618 ? 25.911 9.426 -30.582 1.00 57.75 618 ARG A O 1
ATOM 4753 N N . PRO A 1 619 ? 27.347 9.797 -32.271 1.00 54.66 619 PRO A N 1
ATOM 4754 C CA . PRO A 1 619 ? 28.411 8.909 -31.786 1.00 54.66 619 PRO A CA 1
ATOM 4755 C C . PRO A 1 619 ? 28.952 9.236 -30.377 1.00 54.66 619 PRO A C 1
ATOM 4757 O O . PRO A 1 619 ? 29.841 8.540 -29.892 1.00 54.66 619 PRO A O 1
ATOM 4760 N N . HIS A 1 620 ? 28.409 10.248 -29.691 1.00 47.31 620 HIS A N 1
ATOM 4761 C CA . HIS A 1 620 ? 28.781 10.644 -28.333 1.00 47.31 620 HIS A CA 1
ATOM 4762 C C . HIS A 1 620 ? 28.478 9.593 -27.244 1.00 47.31 620 HIS A C 1
ATOM 4764 O O . HIS A 1 620 ? 29.154 9.610 -26.221 1.00 47.31 620 HIS A O 1
ATOM 4770 N N . GLN A 1 621 ? 27.505 8.681 -27.413 1.00 47.44 621 GLN A N 1
ATOM 4771 C CA . GLN A 1 621 ? 27.087 7.777 -26.316 1.00 47.44 621 GLN A CA 1
ATOM 4772 C C . GLN A 1 621 ? 27.754 6.390 -26.306 1.00 47.44 621 GLN A C 1
ATOM 4774 O O . GLN A 1 621 ? 27.936 5.818 -25.235 1.00 47.44 621 GLN A O 1
ATOM 4779 N N . VAL A 1 622 ? 28.161 5.845 -27.457 1.00 47.94 622 VAL A N 1
ATOM 4780 C CA . VAL A 1 622 ? 28.645 4.448 -27.543 1.00 47.94 622 VAL A CA 1
ATOM 4781 C C . VAL A 1 622 ? 30.116 4.304 -27.114 1.00 47.94 622 VAL A C 1
ATOM 4783 O O . VAL A 1 622 ? 30.488 3.302 -26.509 1.00 47.94 622 VAL A O 1
ATOM 4786 N N . PHE A 1 623 ? 30.959 5.315 -27.355 1.00 46.91 623 PHE A N 1
ATOM 4787 C CA . PHE A 1 623 ? 32.400 5.230 -27.062 1.00 46.91 623 PHE A CA 1
ATOM 4788 C C . PHE A 1 623 ? 32.762 5.408 -25.581 1.00 46.91 623 PHE A C 1
ATOM 4790 O O . PHE A 1 623 ? 33.766 4.859 -25.133 1.00 46.91 623 PHE A O 1
ATOM 4797 N N . VAL A 1 624 ? 31.949 6.134 -24.805 1.00 49.16 624 VAL A N 1
ATOM 4798 C CA . VAL A 1 624 ? 32.242 6.400 -23.386 1.00 49.16 624 VAL A CA 1
ATOM 4799 C C . VAL A 1 624 ? 32.207 5.111 -22.555 1.00 49.16 624 VAL A C 1
ATOM 4801 O O . VAL A 1 624 ? 33.075 4.912 -21.712 1.00 49.16 624 VAL A O 1
ATOM 4804 N N . ALA A 1 625 ? 31.268 4.202 -22.838 1.00 43.16 625 ALA A N 1
ATOM 4805 C CA . ALA A 1 625 ? 31.167 2.920 -22.139 1.00 43.16 625 ALA A CA 1
ATOM 4806 C C . ALA A 1 625 ? 32.294 1.940 -22.524 1.00 43.16 625 ALA A C 1
ATOM 4808 O O . ALA A 1 625 ? 32.842 1.262 -21.661 1.00 43.16 625 ALA A O 1
ATOM 4809 N N . ALA A 1 626 ? 32.690 1.903 -23.803 1.00 46.66 626 ALA A N 1
ATOM 4810 C CA . ALA A 1 626 ? 33.772 1.035 -24.276 1.00 46.66 626 ALA A CA 1
ATOM 4811 C C . ALA A 1 626 ? 35.152 1.446 -23.726 1.00 46.66 626 ALA A C 1
ATOM 4813 O O . ALA A 1 626 ? 35.988 0.586 -23.451 1.00 46.66 626 ALA A O 1
ATOM 4814 N N . ALA A 1 627 ? 35.387 2.749 -23.531 1.00 46.47 627 ALA A N 1
ATOM 4815 C CA . ALA A 1 627 ? 36.611 3.250 -22.908 1.00 46.47 627 ALA A CA 1
ATOM 4816 C C . ALA A 1 627 ? 36.707 2.866 -21.420 1.00 46.47 627 ALA A C 1
ATOM 4818 O O . ALA A 1 627 ? 37.784 2.490 -20.957 1.00 46.47 627 ALA A O 1
ATOM 4819 N N . ASP A 1 628 ? 35.590 2.913 -20.685 1.00 44.00 628 ASP A N 1
ATOM 4820 C CA . ASP A 1 628 ? 35.546 2.530 -19.269 1.00 44.00 628 ASP A CA 1
ATOM 4821 C C . ASP A 1 628 ? 35.750 1.004 -19.081 1.00 44.00 628 ASP A C 1
ATOM 4823 O O . ASP A 1 628 ? 36.472 0.602 -18.165 1.00 44.00 628 ASP A O 1
ATOM 4827 N N . ASP A 1 629 ? 35.230 0.161 -19.987 1.00 44.94 629 ASP A N 1
ATOM 4828 C CA . ASP A 1 629 ? 35.465 -1.298 -19.987 1.00 44.94 629 ASP A CA 1
ATOM 4829 C C . ASP A 1 629 ? 36.909 -1.671 -20.389 1.00 44.94 629 ASP A C 1
ATOM 4831 O O . ASP A 1 629 ? 37.518 -2.556 -19.783 1.00 44.94 629 ASP A O 1
ATOM 4835 N N . ALA A 1 630 ? 37.508 -0.972 -21.362 1.00 50.09 630 ALA A N 1
ATOM 4836 C CA . ALA A 1 630 ? 38.907 -1.185 -21.752 1.00 50.09 630 ALA A CA 1
ATOM 4837 C C . ALA A 1 630 ? 39.901 -0.784 -20.641 1.00 50.09 630 ALA A C 1
ATOM 4839 O O . ALA A 1 630 ? 40.953 -1.404 -20.492 1.00 50.09 630 ALA A O 1
ATOM 4840 N N . LEU A 1 631 ? 39.555 0.215 -19.820 1.00 51.00 631 LEU A N 1
ATOM 4841 C CA . LEU A 1 631 ? 40.351 0.678 -18.674 1.00 51.00 631 LEU A CA 1
ATOM 4842 C C . LEU A 1 631 ? 40.245 -0.222 -17.426 1.00 51.00 631 LEU A C 1
ATOM 4844 O O . LEU A 1 631 ? 40.992 0.001 -16.462 1.00 51.00 631 LEU A O 1
ATOM 4848 N N . ALA A 1 632 ? 39.330 -1.199 -17.428 1.00 46.22 632 ALA A N 1
ATOM 4849 C CA . ALA A 1 632 ? 39.143 -2.190 -16.366 1.00 46.22 632 ALA A CA 1
ATOM 4850 C C . ALA A 1 632 ? 39.897 -3.515 -16.621 1.00 46.22 632 ALA A C 1
ATOM 4852 O O . ALA A 1 632 ? 40.029 -4.327 -15.705 1.00 46.22 632 ALA A O 1
ATOM 4853 N N . GLY A 1 633 ? 40.423 -3.732 -17.833 1.00 41.03 633 GLY A N 1
ATOM 4854 C CA . GLY A 1 633 ? 41.267 -4.881 -18.181 1.00 41.03 633 GLY A CA 1
ATOM 4855 C C . GLY A 1 633 ? 42.754 -4.655 -17.870 1.00 41.03 633 GLY A C 1
ATOM 4856 O O . GLY A 1 633 ? 43.279 -3.558 -18.049 1.00 41.03 633 GLY A O 1
ATOM 4857 N N . HIS A 1 634 ? 43.449 -5.696 -17.397 1.00 38.94 634 HIS A N 1
ATOM 4858 C CA . HIS A 1 634 ? 44.895 -5.673 -17.129 1.00 38.94 634 HIS A CA 1
ATOM 4859 C C . HIS A 1 634 ? 45.725 -5.261 -18.366 1.00 38.94 634 HIS A C 1
ATOM 4861 O O . HIS A 1 634 ? 45.450 -5.753 -19.462 1.00 38.94 634 HIS A O 1
ATOM 4867 N N . PRO A 1 635 ? 46.789 -4.444 -18.214 1.00 39.97 635 PRO A N 1
ATOM 4868 C CA . PRO A 1 635 ? 47.629 -4.050 -19.333 1.00 39.97 635 PRO A CA 1
ATOM 4869 C C . PRO A 1 635 ? 48.689 -5.128 -19.575 1.00 39.97 635 PRO A C 1
ATOM 4871 O O . PRO A 1 635 ? 49.587 -5.334 -18.759 1.00 39.97 635 PRO A O 1
ATOM 4874 N N . GLY A 1 636 ? 48.588 -5.825 -20.701 1.00 35.97 636 GLY A N 1
ATOM 4875 C CA . GLY A 1 636 ? 49.563 -6.833 -21.091 1.00 35.97 636 GLY A CA 1
ATOM 4876 C C . GLY A 1 636 ? 49.545 -7.094 -22.587 1.00 35.97 636 GLY A C 1
ATOM 4877 O O . GLY A 1 636 ? 48.934 -8.060 -23.028 1.00 35.97 636 GLY A O 1
ATOM 4878 N N . GLY A 1 637 ? 50.263 -6.263 -23.344 1.00 34.59 637 GLY A N 1
ATOM 4879 C CA . GLY A 1 637 ? 50.822 -6.674 -24.629 1.00 34.59 637 GLY A CA 1
ATOM 4880 C C . GLY A 1 637 ? 50.570 -5.742 -25.812 1.00 34.59 637 GLY A C 1
ATOM 4881 O O . GLY A 1 637 ? 49.437 -5.389 -26.114 1.00 34.59 637 GLY A O 1
ATOM 4882 N N . LEU A 1 638 ? 51.669 -5.519 -26.538 1.00 32.12 638 LEU A N 1
ATOM 4883 C CA . LEU A 1 638 ? 51.769 -5.194 -27.963 1.00 32.12 638 LEU A CA 1
ATOM 4884 C C . LEU A 1 638 ? 51.724 -3.715 -28.379 1.00 32.12 638 LEU A C 1
ATOM 4886 O O . LEU A 1 638 ? 50.660 -3.172 -28.640 1.00 32.12 638 LEU A O 1
ATOM 4890 N N . LEU A 1 639 ? 52.911 -3.137 -28.600 1.00 33.00 639 LEU A N 1
ATOM 4891 C CA . LEU A 1 639 ? 53.196 -2.309 -29.777 1.00 33.00 639 LEU A CA 1
ATOM 4892 C C . LEU A 1 639 ? 54.672 -2.483 -30.166 1.00 33.00 639 LEU A C 1
ATOM 4894 O O . LEU A 1 639 ? 55.561 -1.985 -29.483 1.00 33.00 639 LEU A O 1
ATOM 4898 N N . ASP A 1 640 ? 54.899 -3.180 -31.275 1.00 35.75 640 ASP A N 1
ATOM 4899 C CA . ASP A 1 640 ? 56.055 -2.966 -32.141 1.00 35.75 640 ASP A CA 1
ATOM 4900 C C . ASP A 1 640 ? 55.515 -2.994 -33.577 1.00 35.75 640 ASP A C 1
ATOM 4902 O O . ASP A 1 640 ? 54.804 -3.925 -33.962 1.00 35.75 640 ASP A O 1
ATOM 4906 N N . GLY A 1 641 ? 55.729 -1.917 -34.329 1.00 33.81 641 GLY A N 1
ATOM 4907 C CA . GLY A 1 641 ? 55.055 -1.705 -35.608 1.00 33.81 641 GLY A CA 1
ATOM 4908 C C . GLY A 1 641 ? 55.433 -0.379 -36.249 1.00 33.81 641 GLY A C 1
ATOM 4909 O O . GLY A 1 641 ? 54.716 0.612 -36.147 1.00 33.81 641 GLY A O 1
ATOM 4910 N N . THR A 1 642 ? 56.581 -0.377 -36.913 1.00 40.59 642 THR A N 1
ATOM 4911 C CA . THR A 1 642 ? 57.046 0.671 -37.818 1.00 40.59 642 THR A CA 1
ATOM 4912 C C . THR A 1 642 ? 56.113 0.799 -39.025 1.00 40.59 642 THR A C 1
ATOM 4914 O O . THR A 1 642 ? 55.824 -0.185 -39.701 1.00 40.59 642 THR A O 1
ATOM 4917 N N . THR A 1 643 ? 55.671 2.016 -39.352 1.00 38.38 643 THR A N 1
ATOM 4918 C CA . THR A 1 643 ? 55.090 2.317 -40.670 1.00 38.38 643 THR A CA 1
ATOM 4919 C C . THR A 1 643 ? 55.667 3.616 -41.217 1.00 38.38 643 THR A C 1
ATOM 4921 O O . THR A 1 643 ? 55.795 4.614 -40.511 1.00 38.38 643 THR A O 1
ATOM 4924 N N . GLY A 1 644 ? 56.111 3.537 -42.472 1.00 39.56 644 GLY A N 1
ATOM 4925 C CA . GLY A 1 644 ? 56.681 4.634 -43.235 1.00 39.56 644 GLY A CA 1
ATOM 4926 C C . GLY A 1 644 ? 55.590 5.525 -43.818 1.00 39.56 644 GLY A C 1
ATOM 4927 O O . GLY A 1 644 ? 54.636 5.047 -44.423 1.00 39.56 644 GLY A O 1
ATOM 4928 N N . ASP A 1 645 ? 55.786 6.823 -43.633 1.00 36.47 645 ASP A N 1
ATOM 4929 C CA . ASP A 1 645 ? 54.996 7.927 -44.171 1.00 36.47 645 ASP A CA 1
ATOM 4930 C C . ASP A 1 645 ? 55.258 8.041 -45.690 1.00 36.47 645 ASP A C 1
ATOM 4932 O O . ASP A 1 645 ? 56.402 8.249 -46.106 1.00 36.47 645 ASP A O 1
ATOM 4936 N N . THR A 1 646 ? 54.228 7.943 -46.540 1.00 47.91 646 THR A N 1
ATOM 4937 C CA . THR A 1 646 ? 54.326 8.421 -47.933 1.00 47.91 646 THR A CA 1
ATOM 4938 C C . THR A 1 646 ? 53.259 9.472 -48.215 1.00 47.91 646 THR A C 1
ATOM 4940 O O . THR A 1 646 ? 52.068 9.285 -47.985 1.00 47.91 646 THR A O 1
ATOM 4943 N N . ALA A 1 647 ? 53.715 10.617 -48.724 1.00 43.31 647 ALA A N 1
ATOM 4944 C CA . ALA A 1 647 ? 52.940 11.841 -48.915 1.00 43.31 647 ALA A CA 1
ATOM 4945 C C . ALA A 1 647 ? 51.787 11.737 -49.939 1.00 43.31 647 ALA A C 1
ATOM 4947 O O . ALA A 1 647 ? 51.012 12.679 -50.067 1.00 43.31 647 ALA A O 1
ATOM 4948 N N . ALA A 1 648 ? 51.639 10.606 -50.636 1.00 44.47 648 ALA A N 1
ATOM 4949 C CA . ALA A 1 648 ? 50.612 10.401 -51.658 1.00 44.47 648 ALA A CA 1
ATOM 4950 C C . ALA A 1 648 ? 49.216 10.085 -51.079 1.00 44.47 648 ALA A C 1
ATOM 4952 O O . ALA A 1 648 ? 48.208 10.354 -51.729 1.00 44.47 648 ALA A O 1
ATOM 4953 N N . GLU A 1 649 ? 49.119 9.581 -49.843 1.00 46.09 649 GLU A N 1
ATOM 4954 C CA . GLU A 1 649 ? 47.819 9.284 -49.214 1.00 46.09 649 GLU A CA 1
ATOM 4955 C C . GLU A 1 649 ? 47.119 10.537 -48.652 1.00 46.09 649 GLU A C 1
ATOM 4957 O O . GLU A 1 649 ? 45.897 10.552 -48.492 1.00 46.09 649 GLU A O 1
ATOM 4962 N N . ARG A 1 650 ? 47.860 11.634 -48.425 1.00 49.53 650 ARG A N 1
ATOM 4963 C CA . ARG A 1 650 ? 47.294 12.894 -47.902 1.00 49.53 650 ARG A CA 1
ATOM 4964 C C . ARG A 1 650 ? 46.456 13.654 -48.934 1.00 49.53 650 ARG A C 1
ATOM 4966 O O . ARG A 1 650 ? 45.535 14.371 -48.551 1.00 49.53 650 ARG A O 1
ATOM 4973 N N . GLU A 1 651 ? 46.717 13.475 -50.227 1.00 43.78 651 GLU A N 1
ATOM 4974 C CA . GLU A 1 651 ? 46.040 14.243 -51.283 1.00 43.78 651 GLU A CA 1
ATOM 4975 C C . GLU A 1 651 ? 44.684 13.629 -51.688 1.00 43.78 651 GLU A C 1
ATOM 4977 O O . GLU A 1 651 ? 43.735 14.348 -52.000 1.00 43.78 651 GLU A O 1
ATOM 4982 N N . VAL A 1 652 ? 44.529 12.305 -51.558 1.00 49.78 652 VAL A N 1
ATOM 4983 C CA . VAL A 1 652 ? 43.247 11.613 -51.802 1.00 49.78 652 VAL A CA 1
ATOM 4984 C C . VAL A 1 652 ? 42.266 11.811 -50.636 1.00 49.78 652 VAL A C 1
ATOM 4986 O O . VAL A 1 652 ? 41.061 11.934 -50.857 1.00 49.78 652 VAL A O 1
ATOM 4989 N N . ALA A 1 653 ? 42.764 11.940 -49.400 1.00 45.78 653 ALA A N 1
ATOM 4990 C CA . ALA A 1 653 ? 41.934 12.220 -48.226 1.00 45.78 653 ALA A CA 1
ATOM 4991 C C . ALA A 1 653 ? 41.346 13.648 -48.226 1.00 45.78 653 ALA A C 1
ATOM 4993 O O . ALA A 1 653 ? 40.214 13.841 -47.787 1.00 45.78 653 ALA A O 1
ATOM 4994 N N . SER A 1 654 ? 42.068 14.638 -48.767 1.00 47.59 654 SER A N 1
ATOM 4995 C CA . SER A 1 654 ? 41.610 16.038 -48.817 1.00 47.59 654 SER A CA 1
ATOM 4996 C C . SER A 1 654 ? 40.457 16.266 -49.803 1.00 47.59 654 SER A C 1
ATOM 4998 O O . SER A 1 654 ? 39.608 17.115 -49.563 1.00 47.59 654 SER A O 1
ATOM 5000 N N . SER A 1 655 ? 40.409 15.512 -50.904 1.00 45.62 655 SER A N 1
ATOM 5001 C CA . SER A 1 655 ? 39.399 15.660 -51.967 1.00 45.62 655 SER A CA 1
ATOM 5002 C C . SER A 1 655 ? 38.046 15.019 -51.609 1.00 45.62 655 SER A C 1
ATOM 5004 O O . SER A 1 655 ? 36.989 15.466 -52.057 1.00 45.62 655 SER A O 1
ATOM 5006 N N . ALA A 1 656 ? 38.054 13.999 -50.744 1.00 43.59 656 ALA A N 1
ATOM 5007 C CA . ALA A 1 656 ? 36.841 13.318 -50.290 1.00 43.59 656 ALA A CA 1
ATOM 5008 C C . ALA A 1 656 ? 36.091 14.063 -49.165 1.00 43.59 656 ALA A C 1
ATOM 5010 O O . ALA A 1 656 ? 34.913 13.780 -48.936 1.00 43.59 656 ALA A O 1
ATOM 5011 N N . LEU A 1 657 ? 36.737 15.014 -48.475 1.00 44.75 657 LEU A N 1
ATOM 5012 C CA . LEU A 1 657 ? 36.124 15.781 -47.381 1.00 44.75 657 LEU A CA 1
ATOM 5013 C C . LEU A 1 657 ? 35.170 16.894 -47.853 1.00 44.75 657 LEU A C 1
ATOM 5015 O O . LEU A 1 657 ? 34.300 17.296 -47.088 1.00 44.75 657 LEU A O 1
ATOM 5019 N N . ASP A 1 658 ? 35.276 17.345 -49.105 1.00 45.44 658 ASP A N 1
ATOM 5020 C CA . ASP A 1 658 ? 34.564 18.536 -49.600 1.00 45.44 658 ASP A CA 1
ATOM 5021 C C . ASP A 1 658 ? 33.143 18.274 -50.137 1.00 45.44 658 ASP A C 1
ATOM 5023 O O . ASP A 1 658 ? 32.478 19.197 -50.604 1.00 45.44 658 ASP A O 1
ATOM 5027 N N . ARG A 1 659 ? 32.642 17.029 -50.108 1.00 42.25 659 ARG A N 1
ATOM 5028 C CA . ARG A 1 659 ? 31.379 16.673 -50.797 1.00 42.25 659 ARG A CA 1
ATOM 5029 C C . ARG A 1 659 ? 30.258 16.086 -49.947 1.00 42.25 659 ARG A C 1
ATOM 5031 O O . ARG A 1 659 ? 29.282 15.610 -50.518 1.00 42.25 659 ARG A O 1
ATOM 5038 N N . GLN A 1 660 ? 30.320 16.156 -48.619 1.00 39.81 660 GLN A N 1
ATOM 5039 C CA . GLN A 1 660 ? 29.133 15.887 -47.801 1.00 39.81 660 GLN A CA 1
ATOM 5040 C C . GLN A 1 660 ? 29.050 16.820 -46.592 1.00 39.81 660 GLN A C 1
ATOM 5042 O O . GLN A 1 660 ? 29.968 16.804 -45.769 1.00 39.81 660 GLN A O 1
ATOM 5047 N N . PRO A 1 661 ? 27.939 17.556 -46.399 1.00 41.97 661 PRO A N 1
ATOM 5048 C CA . PRO A 1 661 ? 27.646 18.195 -45.128 1.00 41.97 661 PRO A CA 1
ATOM 5049 C C . PRO A 1 661 ? 27.226 17.110 -44.128 1.00 41.97 661 PRO A C 1
ATOM 5051 O O . PRO A 1 661 ? 26.064 16.962 -43.774 1.00 41.97 661 PRO A O 1
ATOM 5054 N N . ARG A 1 662 ? 28.177 16.300 -43.653 1.00 46.66 662 ARG A N 1
ATOM 5055 C CA . ARG A 1 662 ? 27.931 15.452 -42.483 1.00 46.66 662 ARG A CA 1
ATOM 5056 C C . ARG A 1 662 ? 27.681 16.391 -41.311 1.00 46.66 662 ARG A C 1
ATOM 5058 O O . ARG A 1 662 ? 28.554 17.196 -40.991 1.00 46.66 662 ARG A O 1
ATOM 5065 N N . SER A 1 663 ? 26.497 16.316 -40.701 1.00 53.12 663 SER A N 1
ATOM 5066 C CA . SER A 1 663 ? 26.100 17.224 -39.622 1.00 53.12 663 SER A CA 1
ATOM 5067 C C . SER A 1 663 ? 27.228 17.356 -38.583 1.00 53.12 663 SER A C 1
ATOM 5069 O O . SER A 1 663 ? 27.650 16.362 -37.987 1.00 53.12 663 SER A O 1
ATOM 5071 N N . LEU A 1 664 ? 27.717 18.578 -38.358 1.00 58.22 664 LEU A N 1
ATOM 5072 C CA . LEU A 1 664 ? 28.825 18.895 -37.439 1.00 58.22 664 LEU A CA 1
ATOM 5073 C C . LEU A 1 664 ? 28.595 18.385 -35.999 1.00 58.22 664 LEU A C 1
ATOM 5075 O O . LEU A 1 664 ? 29.539 18.226 -35.232 1.00 58.22 664 LEU A O 1
ATOM 5079 N N . ALA A 1 665 ? 27.349 18.065 -35.643 1.00 57.19 665 ALA A N 1
ATOM 5080 C CA . ALA A 1 665 ? 26.939 17.570 -34.332 1.00 57.19 665 ALA A CA 1
ATOM 5081 C C . ALA A 1 665 ? 27.388 16.130 -33.998 1.00 57.19 665 ALA A C 1
ATOM 5083 O O . ALA A 1 665 ? 27.081 15.649 -32.909 1.00 57.19 665 ALA A O 1
ATOM 5084 N N . SER A 1 666 ? 28.051 15.414 -34.914 1.00 56.69 666 SER A N 1
ATOM 5085 C CA . SER A 1 666 ? 28.576 14.059 -34.677 1.00 56.69 666 SER A CA 1
ATOM 5086 C C . SER A 1 666 ? 30.091 14.011 -34.461 1.00 56.69 666 SER A C 1
ATOM 5088 O O . SER A 1 666 ? 30.662 12.921 -34.402 1.00 56.69 666 SER A O 1
ATOM 5090 N N . TRP A 1 667 ? 30.774 15.154 -34.405 1.00 67.06 667 TRP A N 1
ATOM 5091 C CA . TRP A 1 667 ? 32.216 15.167 -34.189 1.00 67.06 667 TRP A CA 1
ATOM 5092 C C . TRP A 1 667 ? 32.531 14.725 -32.756 1.00 67.06 667 TRP A C 1
ATOM 5094 O O . TRP A 1 667 ? 32.111 15.340 -31.782 1.00 67.06 667 TRP A O 1
ATOM 5104 N N . GLN A 1 668 ? 33.299 13.642 -32.625 1.00 74.56 668 GLN A N 1
ATOM 5105 C CA . GLN A 1 668 ? 33.617 12.979 -31.353 1.00 74.56 668 GLN A CA 1
ATOM 5106 C C . GLN A 1 668 ? 34.587 13.768 -30.451 1.00 74.56 668 GLN A C 1
ATOM 5108 O O . GLN A 1 668 ? 35.118 13.205 -29.494 1.00 74.56 668 GLN A O 1
ATOM 5113 N N . ILE A 1 669 ? 34.820 15.056 -30.728 1.00 84.38 669 ILE A N 1
ATOM 5114 C CA . ILE A 1 669 ? 35.773 15.899 -29.994 1.00 84.38 669 ILE A CA 1
ATOM 5115 C C . ILE A 1 669 ? 35.458 15.877 -28.496 1.00 84.38 669 ILE A C 1
ATOM 5117 O O . ILE A 1 669 ? 36.346 15.591 -27.700 1.00 84.38 669 ILE A O 1
ATOM 5121 N N . ASP A 1 670 ? 34.192 16.053 -28.108 1.00 79.62 670 ASP A N 1
ATOM 5122 C CA . ASP A 1 670 ? 33.802 16.050 -26.692 1.00 79.62 670 ASP A CA 1
ATOM 5123 C C . ASP A 1 670 ? 34.124 14.728 -25.987 1.00 79.62 670 ASP A C 1
ATOM 5125 O O . ASP A 1 670 ? 34.561 14.729 -24.837 1.00 79.62 670 ASP A O 1
ATOM 5129 N N . ALA A 1 671 ? 33.936 13.591 -26.665 1.00 79.81 671 ALA A N 1
ATOM 5130 C CA . ALA A 1 671 ? 34.225 12.281 -26.085 1.00 79.81 671 ALA A CA 1
ATOM 5131 C C . ALA A 1 671 ? 35.735 12.085 -25.885 1.00 79.81 671 ALA A C 1
ATOM 5133 O O . ALA A 1 671 ? 36.157 11.612 -24.830 1.00 79.81 671 ALA A O 1
ATOM 5134 N N . VAL A 1 672 ? 36.547 12.509 -26.861 1.00 89.19 672 VAL A N 1
ATOM 5135 C CA . VAL A 1 672 ? 38.014 12.501 -26.756 1.00 89.19 672 VAL A CA 1
ATOM 5136 C C . VAL A 1 672 ? 38.471 13.424 -25.626 1.00 89.19 672 VAL A C 1
ATOM 5138 O O . VAL A 1 672 ? 39.239 12.998 -24.769 1.00 89.19 672 VAL A O 1
ATOM 5141 N N . CYS A 1 673 ? 37.949 14.650 -25.552 1.00 89.25 673 CYS A N 1
ATOM 5142 C CA . CYS A 1 673 ? 38.271 15.595 -24.484 1.00 89.25 673 CYS A CA 1
ATOM 5143 C C . CYS A 1 673 ? 37.896 15.051 -23.096 1.00 89.25 673 CYS A C 1
ATOM 5145 O O . CYS A 1 673 ? 38.698 15.141 -22.166 1.00 89.25 673 CYS A O 1
ATOM 5147 N N . GLN A 1 674 ? 36.717 14.438 -22.945 1.00 86.06 674 GLN A N 1
ATOM 5148 C CA . GLN A 1 674 ? 36.307 13.808 -21.687 1.00 86.06 674 GLN A CA 1
ATOM 5149 C C . GLN A 1 674 ? 37.204 12.623 -21.313 1.00 86.06 674 GLN A C 1
ATOM 5151 O O . GLN A 1 674 ? 37.568 12.488 -20.144 1.00 86.06 674 GLN A O 1
ATOM 5156 N N . ALA A 1 675 ? 37.583 11.779 -22.277 1.00 88.31 675 ALA A N 1
ATOM 5157 C CA . ALA A 1 675 ? 38.491 10.660 -22.040 1.00 88.31 675 ALA A CA 1
ATOM 5158 C C . ALA A 1 675 ? 39.876 11.152 -21.595 1.00 88.31 675 ALA A C 1
ATOM 5160 O O . ALA A 1 675 ? 40.379 10.709 -20.561 1.00 88.31 675 ALA A O 1
ATOM 5161 N N . THR A 1 676 ? 40.446 12.131 -22.302 1.00 92.19 676 THR A N 1
ATOM 5162 C CA . THR A 1 676 ? 41.717 12.767 -21.930 1.00 92.19 676 THR A CA 1
ATOM 5163 C C . THR A 1 676 ? 41.638 13.380 -20.532 1.00 92.19 676 THR A C 1
ATOM 5165 O O . THR A 1 676 ? 42.533 13.161 -19.717 1.00 92.19 676 THR A O 1
ATOM 5168 N N . HIS A 1 677 ? 40.538 14.063 -20.196 1.00 91.00 677 HIS A N 1
ATOM 5169 C CA . HIS A 1 677 ? 40.331 14.626 -18.862 1.00 91.00 677 HIS A CA 1
ATOM 5170 C C . HIS A 1 677 ? 40.293 13.550 -17.762 1.00 91.00 677 HIS A C 1
ATOM 5172 O O . HIS A 1 677 ? 40.941 13.704 -16.727 1.00 91.00 677 HIS A O 1
ATOM 5178 N N . ARG A 1 678 ? 39.590 12.427 -17.977 1.00 90.75 678 ARG A N 1
ATOM 5179 C CA . ARG A 1 678 ? 39.553 11.304 -17.017 1.00 90.75 678 ARG A CA 1
ATOM 5180 C C . ARG A 1 678 ? 40.923 10.655 -16.839 1.00 90.75 678 ARG A C 1
ATOM 5182 O O . ARG A 1 678 ? 41.302 10.342 -15.710 1.00 90.75 678 ARG A O 1
ATOM 5189 N N . ILE A 1 679 ? 41.667 10.462 -17.930 1.00 92.44 679 ILE A N 1
ATOM 5190 C CA . ILE A 1 679 ? 43.032 9.923 -17.891 1.00 92.44 679 ILE A CA 1
ATOM 5191 C C . ILE A 1 679 ? 43.932 10.858 -17.080 1.00 92.44 679 ILE A C 1
ATOM 5193 O O . ILE A 1 679 ? 44.601 10.395 -16.158 1.00 92.44 679 ILE A O 1
ATOM 5197 N N . ALA A 1 680 ? 43.876 12.167 -17.338 1.00 87.88 680 ALA A N 1
ATOM 5198 C CA . ALA A 1 680 ? 44.632 13.165 -16.586 1.00 87.88 680 ALA A CA 1
ATOM 5199 C C . ALA A 1 680 ? 44.287 13.144 -15.085 1.00 87.88 680 ALA A C 1
ATOM 5201 O O . ALA A 1 680 ? 45.185 13.064 -14.248 1.00 87.88 680 ALA A O 1
ATOM 5202 N N . GLN A 1 681 ? 42.996 13.111 -14.722 1.00 92.75 681 GLN A N 1
ATOM 5203 C CA . GLN A 1 681 ? 42.567 12.980 -13.321 1.00 92.75 681 GLN A CA 1
ATOM 5204 C C . GLN A 1 681 ? 43.073 11.685 -12.666 1.00 92.75 681 GLN A C 1
ATOM 5206 O O . GLN A 1 681 ? 43.429 11.681 -11.486 1.00 92.75 681 GLN A O 1
ATOM 5211 N N . ARG A 1 682 ? 43.100 10.570 -13.406 1.00 93.06 682 ARG A N 1
ATOM 5212 C CA . ARG A 1 682 ? 43.585 9.281 -12.896 1.00 93.06 682 ARG A CA 1
ATOM 5213 C C . ARG A 1 682 ? 45.100 9.297 -12.689 1.00 93.06 682 ARG A C 1
ATOM 5215 O O . ARG A 1 682 ? 45.550 8.850 -11.637 1.00 93.06 682 ARG A O 1
ATOM 5222 N N . ILE A 1 683 ? 45.862 9.860 -13.630 1.00 91.69 683 ILE A N 1
ATOM 5223 C CA . ILE A 1 683 ? 47.312 10.074 -13.490 1.00 91.69 683 ILE A CA 1
ATOM 5224 C C . ILE A 1 683 ? 47.594 10.962 -12.273 1.00 91.69 683 ILE A C 1
ATOM 5226 O O . ILE A 1 683 ? 48.439 10.607 -11.459 1.00 91.69 683 ILE A O 1
ATOM 5230 N N . ALA A 1 684 ? 46.831 12.042 -12.076 1.00 90.38 684 ALA A N 1
ATOM 5231 C CA . ALA A 1 684 ? 46.982 12.934 -10.924 1.00 90.38 684 ALA A CA 1
ATOM 5232 C C . ALA A 1 684 ? 46.797 12.224 -9.580 1.00 90.38 684 ALA A C 1
ATOM 5234 O O . ALA A 1 684 ? 47.551 12.461 -8.639 1.00 90.38 684 ALA A O 1
ATOM 5235 N N . ARG A 1 685 ? 45.801 11.335 -9.489 1.00 93.75 685 ARG A N 1
ATOM 5236 C CA . ARG A 1 685 ? 45.526 10.565 -8.267 1.00 93.75 685 ARG A CA 1
ATOM 5237 C C . ARG A 1 685 ? 46.571 9.482 -8.004 1.00 93.75 685 ARG A C 1
ATOM 5239 O O . ARG A 1 685 ? 46.907 9.250 -6.849 1.00 93.75 685 ARG A O 1
ATOM 5246 N N . LEU A 1 686 ? 47.049 8.801 -9.047 1.00 94.56 686 LEU A N 1
ATOM 5247 C CA . LEU A 1 686 ? 47.983 7.676 -8.909 1.00 94.56 686 LEU A CA 1
ATOM 5248 C C . LEU A 1 686 ? 49.446 8.124 -8.796 1.00 94.56 686 LEU A C 1
ATOM 5250 O O . LEU A 1 686 ? 50.234 7.486 -8.101 1.00 94.56 686 LEU A O 1
ATOM 5254 N N . CYS A 1 687 ? 49.821 9.208 -9.474 1.00 94.19 687 CYS A N 1
ATOM 5255 C CA . CYS A 1 687 ? 51.196 9.688 -9.581 1.00 94.19 687 CYS A CA 1
ATOM 5256 C C . CYS A 1 687 ? 51.263 11.223 -9.444 1.00 94.19 687 CYS A C 1
ATOM 5258 O O . CYS A 1 687 ? 51.661 11.907 -10.388 1.00 94.19 687 CYS A O 1
ATOM 5260 N N . PRO A 1 688 ? 50.918 11.794 -8.273 1.00 90.75 688 PRO A N 1
ATOM 5261 C CA . PRO A 1 688 ? 50.871 13.249 -8.092 1.00 90.75 688 PRO A CA 1
ATOM 5262 C C . PRO A 1 688 ? 52.229 13.935 -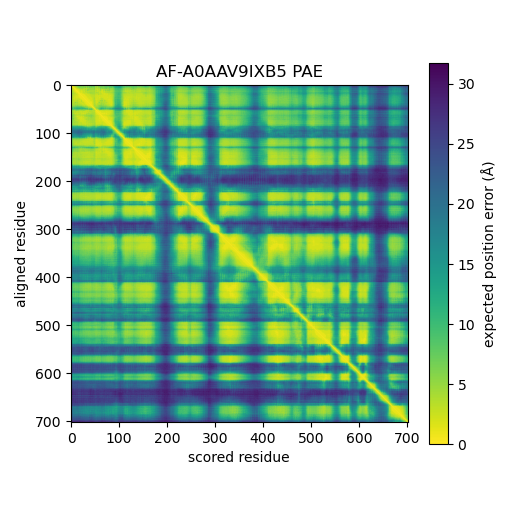8.320 1.00 90.75 688 PRO A C 1
ATOM 5264 O O . PRO A 1 688 ? 52.274 15.084 -8.751 1.00 90.75 688 PRO A O 1
ATOM 5267 N N . HIS A 1 689 ? 53.339 13.223 -8.089 1.00 87.12 689 HIS A N 1
ATOM 5268 C CA . HIS A 1 689 ? 54.698 13.725 -8.312 1.00 87.12 689 HIS A CA 1
ATOM 5269 C C . HIS A 1 689 ? 55.022 13.940 -9.797 1.00 87.12 689 HIS A C 1
ATOM 5271 O O . HIS A 1 689 ? 55.701 14.905 -10.113 1.00 87.12 689 HIS A O 1
ATOM 5277 N N . LEU A 1 690 ? 54.484 13.123 -10.714 1.00 83.62 690 LEU A N 1
ATOM 5278 C CA . LEU A 1 690 ? 54.695 13.320 -12.155 1.00 83.62 690 LEU A CA 1
ATOM 5279 C C . LEU A 1 690 ? 54.055 14.621 -12.645 1.00 83.62 690 LEU A C 1
ATOM 5281 O O . LEU A 1 690 ? 54.612 15.286 -13.507 1.00 83.62 690 LEU A O 1
ATOM 5285 N N . ILE A 1 691 ? 52.918 15.013 -12.066 1.00 80.25 691 ILE A N 1
ATOM 5286 C CA . ILE A 1 691 ? 52.262 16.286 -12.393 1.00 80.25 691 ILE A CA 1
ATOM 5287 C C . ILE A 1 691 ? 52.991 17.463 -11.737 1.00 80.25 691 ILE A C 1
ATOM 5289 O O . ILE A 1 691 ? 53.142 18.512 -12.358 1.00 80.25 691 ILE A O 1
ATOM 5293 N N . ALA A 1 692 ? 53.471 17.296 -10.501 1.00 76.38 692 ALA A N 1
ATOM 5294 C CA . ALA A 1 692 ? 54.229 18.331 -9.799 1.00 76.38 692 ALA A CA 1
ATOM 5295 C C . ALA A 1 692 ? 55.593 18.617 -10.460 1.00 76.38 692 ALA A C 1
ATOM 5297 O O . ALA A 1 692 ? 55.973 19.780 -10.602 1.00 76.38 692 ALA A O 1
ATOM 5298 N N . ASP A 1 693 ? 56.298 17.572 -10.905 1.00 74.31 693 ASP A N 1
ATOM 5299 C CA . ASP A 1 693 ? 57.587 17.686 -11.595 1.00 74.31 693 ASP A CA 1
ATOM 5300 C C . ASP A 1 693 ? 57.447 18.343 -12.973 1.00 74.31 693 ASP A C 1
ATOM 5302 O O . ASP A 1 693 ? 58.344 19.078 -13.395 1.00 74.31 693 ASP A O 1
ATOM 5306 N N . ASP A 1 694 ? 56.324 18.118 -13.660 1.00 63.22 694 ASP A N 1
ATOM 5307 C CA . ASP A 1 694 ? 56.051 18.725 -14.962 1.00 63.22 694 ASP A CA 1
ATOM 5308 C C . ASP A 1 694 ? 55.585 20.182 -14.815 1.00 63.22 694 ASP A C 1
ATOM 5310 O O . ASP A 1 694 ? 56.089 21.060 -15.511 1.00 63.22 694 ASP A O 1
ATOM 5314 N N . ALA A 1 695 ? 54.742 20.492 -13.818 1.00 62.38 695 ALA A N 1
ATOM 5315 C CA . ALA A 1 695 ? 54.335 21.865 -13.495 1.00 62.38 695 ALA A CA 1
ATOM 5316 C C . ALA A 1 695 ? 55.522 22.764 -13.097 1.00 62.38 695 ALA A C 1
ATOM 5318 O O . ALA A 1 695 ? 55.537 23.956 -13.417 1.00 62.38 695 ALA A O 1
ATOM 5319 N N . GLY A 1 696 ? 56.541 22.192 -12.442 1.00 64.56 696 GLY A N 1
ATOM 5320 C CA . GLY A 1 696 ? 57.796 22.878 -12.125 1.00 64.56 696 GLY A CA 1
ATOM 5321 C C . GLY A 1 696 ? 58.688 23.158 -13.343 1.00 64.56 696 GLY A C 1
ATOM 5322 O O . GLY A 1 696 ? 59.514 24.069 -13.288 1.00 64.56 696 GLY A O 1
ATOM 5323 N N . ARG A 1 697 ? 58.522 22.418 -14.449 1.00 64.75 697 ARG A N 1
ATOM 5324 C CA . ARG A 1 697 ? 59.297 22.587 -15.694 1.00 64.75 697 ARG A CA 1
ATOM 5325 C C . ARG A 1 697 ? 58.559 23.389 -16.767 1.00 64.75 697 ARG A C 1
ATOM 5327 O O . ARG A 1 697 ? 59.219 24.048 -17.566 1.00 64.75 697 ARG A O 1
ATOM 5334 N N . SER A 1 698 ? 57.227 23.357 -16.787 1.00 57.12 698 SER A N 1
ATOM 5335 C CA . SER A 1 698 ? 56.396 23.958 -17.841 1.00 57.12 698 SER A CA 1
ATOM 5336 C C . SER A 1 698 ? 55.861 25.361 -17.526 1.00 57.12 698 SER A C 1
ATOM 5338 O O . SER A 1 698 ? 55.174 25.953 -18.354 1.00 57.12 698 SER A O 1
ATOM 5340 N N . GLY A 1 699 ? 56.183 25.940 -16.364 1.00 53.59 699 GLY A N 1
ATOM 5341 C CA . GLY A 1 699 ? 55.782 27.315 -16.042 1.00 53.59 699 GLY A CA 1
ATOM 5342 C C . GLY A 1 699 ? 54.283 27.490 -15.763 1.00 53.59 699 GLY A C 1
ATOM 5343 O O . GLY A 1 699 ? 53.759 28.585 -15.946 1.00 53.59 699 GLY A O 1
ATOM 5344 N N . GLY A 1 700 ? 53.598 26.442 -15.293 1.00 48.81 700 GLY A N 1
ATOM 5345 C CA . GLY A 1 700 ? 52.268 26.562 -14.682 1.00 48.81 700 GLY A CA 1
ATOM 5346 C C . GLY A 1 700 ? 51.051 26.424 -15.604 1.00 48.81 700 GLY A C 1
ATOM 5347 O O . GLY A 1 700 ? 49.948 26.749 -15.170 1.00 48.81 700 GLY A O 1
ATOM 5348 N N . HIS A 1 701 ? 51.201 25.921 -16.832 1.00 47.81 701 HIS A N 1
ATOM 5349 C CA . HIS A 1 701 ? 50.061 25.622 -17.706 1.00 47.81 701 HIS A CA 1
ATOM 5350 C C . HIS A 1 701 ? 49.996 24.122 -18.027 1.00 47.81 701 HIS A C 1
ATOM 5352 O O . HIS A 1 701 ? 50.753 23.633 -18.862 1.00 47.81 701 HIS A O 1
ATOM 5358 N N . ILE A 1 702 ? 49.092 23.411 -17.341 1.00 49.47 702 ILE A N 1
ATOM 5359 C CA . ILE A 1 702 ? 48.607 22.062 -17.684 1.00 49.47 702 ILE A CA 1
ATOM 5360 C C . ILE A 1 702 ? 47.121 22.170 -18.008 1.00 49.47 702 ILE A C 1
ATOM 5362 O O . ILE A 1 702 ? 46.412 22.841 -17.220 1.00 49.47 702 ILE A O 1
#

pLDDT: mean 71.25, std 20.68, range [30.09, 96.81]